Protein AF-A0AAP9J0L2-F1 (afdb_monomer)

Organism: Paenibacillus thiaminolyticus (NCBI:txid49283)

Radius of gyration: 33.75 Å; Cα contacts (8 Å, |Δi|>4): 1187; chains: 1; bounding box: 88×104×121 Å

Mean predicted aligned error: 19.08 Å

Sequence (647 aa):
MQRRRWNLMFIIACCLLVAGLIRPVPAAAADKAVRVALVKEWKGTASVTKSGGGKPLQLFKNMSINQGDRIVTGAKSRVVLQLVGGDEEDELTIGEEADVAFTELDGENGAKTKIGVWAGSVFAKVKSILGADDRFELETPTTVMAVRGTQFAVRVDPGAGWTDLHVTAGVVRTQYSGVDTNSAMRGTPIKPLLERNVYPAQAASFVPSASGGVQALFAYADTESLAAELDPAVLRAMVSGFRDAAGENSRLLRKWQESSCSTGPVTTAGASCPLLDSFLELGTDKSDSGISEEARSKAELRIQRNLAAFHGVIVRAALEAGRLTAAEAAASGMAWRDAALQLTEGERERITQIKEQRSRLEESVSAADLALSKEEEARRQQQAKLDRERQLQLERDYAASLDKEERKRFAEDLKKARLEVCENGEAAAMCAEASKPGSATEGTSGNSSGNGEKPDPNPGPNPKPDPDPDPDPDPDPDPDPDPDPDPELQQDVLELTASATEVQAGAAIEITAVLKRLTQAVDVAGIQFAVHATGGTLDRKKLDQNAGQYRHGGGKFNIALSPDNYNEKNSVDAVSVTGSRVLYRILVTTPEAIRLDSDDMMLTLPYLAGSGGTMTFTISDIQFYDAAGTAHSIAPMEKPLEIKVNP

Nearest PDB structures (foldseek):
  2w1n-assembly1_A  TM=7.146E-01  e=2.477E-06  Clostridium perfringens
  4m0n-assembly1_A  TM=7.902E-01  e=1.111E-05  Parabacteroides distasonis ATCC 8503
  4m0h-assembly2_B  TM=7.806E-01  e=2.048E-05  Parabacteroides distasonis ATCC 8503
  5cl2-assembly1_B  TM=4.588E-01  e=1.579E-01  Bacillus subtilis subsp. subtilis str. 168
  5n40-assembly1_A  TM=5.107E-01  e=3.844E-01  Yersinia pseudotuberculosis IP 31758

Foldseek 3Di:
DVVVVVVVVVVVVVVVVVVVPPDPPPPPPPPFLQKKKFFQDKFAFKWKAAQLHQDTDGDDGRDTDHAFMKMAAAPQIKTWIWTDRAPDIKIKIFFHRWIKHFHDQTDPREGETEMETEAAKMKIQDAPPPDPPYWHWYHFQFKIKTFDRFTKMWGAHNQQRKIKIATAAGKIKIWGFAADPPCPVPPDRRRDTDIDIDHHQKMWIWGADPVGITDIAIAGDPLQCCLQPHGLRSLLVSLLCNVVRLVRLVVVLVVLVVVPQDPDDPDDDRDDRRVLVVHCVQQPVDPPDDDDPVRSVVSSVLVNLCSLLVSLCNLQSNVVSVSDDPVSSVSSVHPNPPRDRPGHPSSVVSVVVVVVVVVVVVVVRVVQCPPPPPVVVVVVVVVVVVVVVVVVVVLVVVLVPDDPVRNVVSVVVVVVRLVSCCVRYPPVVSVPPVDDDDDDDDDDDDDDDYDDDDDDDDDDDDDYDDDDDDDDDDDDDDDDDPDDDDPDPLFWAFAKDKPAQEEAAQDKIKIWTFTASDPDKDWFQKKKKKKFKDQWFFPVVCCLVPVCVFQVQLVQFQEDSRSNCLVVGQKYKDWDDRPRMIMIMMGGPDLGTGIGDGGRTRGMTMITGHNWDKMWMWMGPIFTAHSVRDTDDHHTDPGIRIHGYHD

InterPro domains:
  IPR006860 FecR protein [PF04773] (69-172)

Secondary structure (DSSP, 8-state):
-HHHHHHHHHHHHHHHHHHTT--------------EEEEEEEESSEEEEPTT-SSEEE--TT-EE-TT-EEEE-TT-EEEEEEESSSS-EEEEE-TT-EEEEEE---TTS-EEEEEEEEEEEEEEE----SSS-EEEEE-SS-EEEEEEEEEEEEE-TTT--EEEEEEEEEEEEEEEBPPSSGGGSS-----EEEEEEPTTEEEEEEEPTTSSEEEEEEE--HHHHHHHS-HHHHHHHHHHHHHHHHHHHHHHHHHHHTT------SSS----HHHHHHHTTTT--TTSPPPHHHHHHHHHHHHHHHHHHHHHHHHHHHHTTSS-HHHHHHT----TT------HHHHHHHHHHHHHHHHHHHHHHHHHTTTHHHHHHHHHHHHHHHHHHHHHHHHHHHHHS-TTHHHHHHHHHHHHHHHHHHH-S-GGGTGGGG-------------------------------------------------S-------EEEEEES-SEEETT-EEEEEEEEE--SS-EEESEEEEEEEEESEEE-HHHHHHTHHHHS-GGGTS-B-SSGGGTTS-SEEEEEEEETTEEEEEEEE-SSSPEEE-TT-EEEEEEEEE-SSEEEEEEEEEEEEE-TTSPEE-PEEPSS-EEEEEE-

Structure (mmCIF, N/CA/C/O backbone):
data_AF-A0AAP9J0L2-F1
#
_entry.id   AF-A0AAP9J0L2-F1
#
loop_
_atom_site.group_PDB
_atom_site.id
_atom_site.type_symbol
_atom_site.label_atom_id
_atom_site.label_alt_id
_atom_site.label_comp_id
_atom_site.label_asym_id
_atom_site.label_entity_id
_atom_site.label_seq_id
_atom_site.pdbx_PDB_ins_code
_atom_site.Cartn_x
_atom_site.Cartn_y
_atom_site.Cartn_z
_atom_site.occupancy
_atom_site.B_iso_or_equiv
_atom_site.auth_seq_id
_atom_site.auth_comp_id
_atom_site.auth_asym_id
_atom_site.auth_atom_id
_atom_site.pdbx_PDB_model_num
ATOM 1 N N . MET A 1 1 ? -60.614 -3.409 -60.971 1.00 51.12 1 MET A N 1
ATOM 2 C CA . MET A 1 1 ? -59.933 -3.902 -59.744 1.00 51.12 1 MET A CA 1
ATOM 3 C C . MET A 1 1 ? -58.467 -3.455 -59.604 1.00 51.12 1 MET A C 1
ATOM 5 O O . MET A 1 1 ? -58.069 -3.191 -58.477 1.00 51.12 1 MET A O 1
ATOM 9 N N . GLN A 1 2 ? -57.667 -3.320 -60.679 1.00 50.41 2 GLN A N 1
ATOM 10 C CA . GLN A 1 2 ? -56.214 -3.025 -60.601 1.00 50.41 2 GLN A CA 1
ATOM 11 C C . GLN A 1 2 ? -55.798 -1.874 -59.659 1.00 50.41 2 GLN A C 1
ATOM 13 O O . GLN A 1 2 ? -54.936 -2.102 -58.816 1.00 50.41 2 GLN A O 1
ATOM 18 N N . ARG A 1 3 ? -56.420 -0.681 -59.717 1.00 48.06 3 ARG A N 1
ATOM 19 C CA . ARG A 1 3 ? -56.027 0.457 -58.847 1.00 48.06 3 ARG A CA 1
ATOM 20 C C . ARG A 1 3 ? -56.053 0.135 -57.340 1.00 48.06 3 ARG A C 1
ATOM 22 O O . ARG A 1 3 ? -55.156 0.565 -56.628 1.00 48.06 3 ARG A O 1
ATOM 29 N N . ARG A 1 4 ? -57.001 -0.682 -56.848 1.00 48.09 4 ARG A N 1
ATOM 30 C CA . ARG A 1 4 ? -57.004 -1.116 -55.431 1.00 48.09 4 ARG A CA 1
ATOM 31 C C . ARG A 1 4 ? -55.846 -2.066 -55.096 1.00 48.09 4 ARG A C 1
ATOM 33 O O . ARG A 1 4 ? -55.329 -1.992 -53.990 1.00 48.09 4 ARG A O 1
ATOM 40 N N . ARG A 1 5 ? -55.415 -2.922 -56.033 1.00 52.16 5 ARG A N 1
ATOM 41 C CA . ARG A 1 5 ? -54.237 -3.790 -55.839 1.00 52.16 5 ARG A CA 1
ATOM 42 C C . ARG A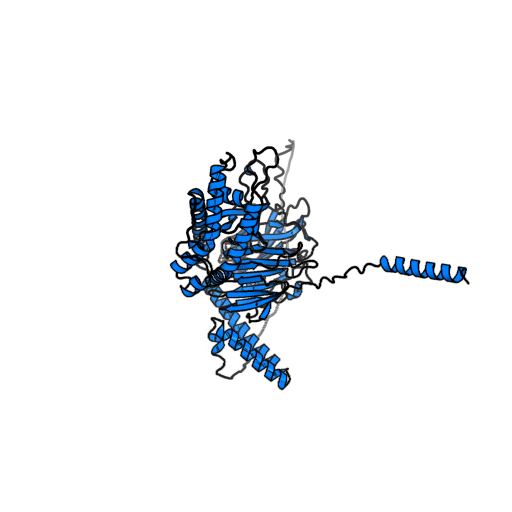 1 5 ? -52.936 -2.987 -55.793 1.00 52.16 5 ARG A C 1
ATOM 44 O O . ARG A 1 5 ? -52.086 -3.293 -54.966 1.00 52.16 5 ARG A O 1
ATOM 51 N N . TRP A 1 6 ? -52.799 -1.955 -56.630 1.00 51.12 6 TRP A N 1
ATOM 52 C CA . TRP A 1 6 ? -51.571 -1.155 -56.673 1.00 51.12 6 TRP A CA 1
ATOM 53 C C . TRP A 1 6 ? -51.380 -0.330 -55.394 1.00 51.12 6 TRP A C 1
ATOM 55 O O . TRP A 1 6 ? -50.320 -0.414 -54.782 1.00 51.12 6 TRP A O 1
ATOM 65 N N . ASN A 1 7 ? -52.428 0.357 -54.917 1.00 49.69 7 ASN A N 1
ATOM 66 C CA . ASN A 1 7 ? -52.373 1.092 -53.647 1.00 49.69 7 ASN A CA 1
ATOM 67 C C . ASN A 1 7 ? -52.094 0.166 -52.448 1.00 49.69 7 ASN A C 1
ATOM 69 O O . ASN A 1 7 ? -51.335 0.544 -51.562 1.00 49.69 7 ASN A O 1
ATOM 73 N N . LEU A 1 8 ? -52.662 -1.048 -52.423 1.00 51.34 8 LEU A N 1
ATOM 74 C CA . LEU A 1 8 ? -52.410 -2.003 -51.338 1.00 51.34 8 LEU A CA 1
ATOM 75 C C . LEU A 1 8 ? -50.950 -2.492 -51.332 1.00 51.34 8 LEU A C 1
ATOM 77 O O . LEU A 1 8 ? -50.340 -2.555 -50.270 1.00 51.34 8 LEU A O 1
ATOM 81 N N . MET A 1 9 ? -50.366 -2.769 -52.504 1.00 52.91 9 MET A N 1
ATOM 82 C CA . MET A 1 9 ? -48.937 -3.094 -52.606 1.00 52.91 9 MET A CA 1
ATOM 83 C C . MET A 1 9 ? -48.034 -1.915 -52.228 1.00 52.91 9 MET A C 1
ATOM 85 O O . MET A 1 9 ? -47.019 -2.139 -51.579 1.00 52.91 9 MET A O 1
ATOM 89 N N . PHE A 1 10 ? -48.405 -0.675 -52.563 1.00 54.91 10 PHE A N 1
ATOM 90 C CA . PHE A 1 10 ? -47.639 0.508 -52.151 1.00 54.91 10 PHE A CA 1
ATOM 91 C C . PHE A 1 10 ? -47.648 0.707 -50.629 1.00 54.91 10 PHE A C 1
ATOM 93 O O . PHE A 1 10 ? -46.605 0.982 -50.046 1.00 54.91 10 PHE A O 1
ATOM 100 N N . ILE A 1 11 ? -48.794 0.497 -49.970 1.00 58.31 11 ILE A N 1
ATOM 101 C CA . ILE A 1 11 ? -48.895 0.564 -48.503 1.00 58.31 11 ILE A CA 1
ATOM 102 C C . ILE A 1 11 ? -48.052 -0.542 -47.852 1.00 58.31 11 ILE A C 1
ATOM 104 O O . ILE A 1 11 ? -47.272 -0.250 -46.952 1.00 58.31 11 ILE A O 1
ATOM 108 N N . ILE A 1 12 ? -48.133 -1.786 -48.339 1.00 57.28 12 ILE A N 1
ATOM 109 C CA . ILE A 1 12 ? -47.317 -2.900 -47.819 1.00 57.28 12 ILE A CA 1
ATOM 110 C C . ILE A 1 12 ? -45.815 -2.632 -48.025 1.00 57.28 12 ILE A C 1
ATOM 112 O O . ILE A 1 12 ? -45.028 -2.857 -47.107 1.00 57.28 12 ILE A O 1
ATOM 116 N N . ALA A 1 13 ? -45.413 -2.092 -49.181 1.00 55.06 13 ALA A N 1
ATOM 117 C CA . ALA A 1 13 ? -44.026 -1.710 -49.446 1.00 55.06 13 ALA A CA 1
ATOM 118 C C . ALA A 1 13 ? -43.538 -0.589 -48.509 1.00 55.06 13 ALA A C 1
ATOM 120 O O . ALA A 1 13 ? -42.442 -0.696 -47.962 1.00 55.06 13 ALA A O 1
ATOM 121 N N . CYS A 1 14 ? -44.352 0.444 -48.258 1.00 51.47 14 CYS A N 1
ATOM 122 C CA . CYS A 1 14 ? -44.030 1.489 -47.283 1.00 51.47 14 CYS A CA 1
ATOM 123 C C . CYS A 1 14 ? -43.932 0.944 -45.850 1.00 51.47 14 CYS A C 1
ATOM 125 O O . CYS A 1 14 ? -42.989 1.289 -45.143 1.00 51.47 14 CYS A O 1
ATOM 127 N N . CYS A 1 15 ? -44.844 0.065 -45.420 1.00 48.50 15 CYS A N 1
ATOM 128 C CA . CYS A 1 15 ? -44.775 -0.550 -44.091 1.00 48.50 15 CYS A CA 1
ATOM 129 C C . CYS A 1 15 ? -43.508 -1.403 -43.910 1.00 48.50 15 CYS A C 1
ATOM 131 O O . CYS A 1 15 ? -42.887 -1.339 -42.852 1.00 48.50 15 CYS A O 1
ATOM 133 N N . LEU A 1 16 ? -43.082 -2.146 -44.939 1.00 47.19 16 LEU A N 1
ATOM 134 C CA . LEU A 1 16 ? -41.831 -2.914 -44.907 1.00 47.19 16 LEU A CA 1
ATOM 135 C C . LEU A 1 16 ? -40.583 -2.012 -44.917 1.00 47.19 16 LEU A C 1
ATOM 137 O O . LEU A 1 16 ? -39.619 -2.306 -44.214 1.00 47.19 16 LEU A O 1
ATOM 141 N N . LEU A 1 17 ? -40.607 -0.888 -45.645 1.00 43.78 17 LEU A N 1
ATOM 142 C CA . LEU A 1 17 ? -39.521 0.104 -45.636 1.00 43.78 17 LEU A CA 1
ATOM 143 C C . LEU A 1 17 ? -39.379 0.830 -44.289 1.00 43.78 17 LEU A C 1
ATOM 145 O O . LEU A 1 17 ? -38.258 1.077 -43.853 1.00 43.78 17 LEU A O 1
ATOM 149 N N . VAL A 1 18 ? -40.487 1.132 -43.605 1.00 47.44 18 VAL A N 1
ATOM 150 C CA . VAL A 1 18 ? -40.459 1.724 -42.255 1.00 47.44 18 VAL A CA 1
ATOM 151 C C . VAL A 1 18 ? -40.010 0.695 -41.211 1.00 47.44 18 VAL A C 1
ATOM 153 O O . VAL A 1 18 ? -39.177 1.013 -40.365 1.00 47.44 18 VAL A O 1
ATOM 156 N N . ALA A 1 19 ? -40.478 -0.556 -41.302 1.00 43.19 19 ALA A N 1
ATOM 157 C CA . ALA A 1 19 ? -40.034 -1.634 -40.416 1.00 43.19 19 ALA A CA 1
ATOM 158 C C . ALA A 1 19 ? -38.525 -1.932 -40.542 1.00 43.19 19 ALA A C 1
ATOM 160 O O . ALA A 1 19 ? -37.886 -2.265 -39.549 1.00 43.19 19 ALA A O 1
ATOM 161 N N . GLY A 1 20 ? -37.938 -1.759 -41.733 1.00 40.97 20 GLY A N 1
ATOM 162 C CA . GLY A 1 20 ? -36.500 -1.943 -41.968 1.00 40.97 20 GLY A CA 1
ATOM 163 C C . GLY A 1 20 ? -35.583 -0.858 -41.383 1.00 40.97 20 GLY A C 1
ATOM 164 O O . GLY A 1 20 ? -34.370 -1.055 -41.354 1.00 40.97 20 GLY A O 1
ATOM 165 N N . LEU A 1 21 ? -36.130 0.275 -40.920 1.00 39.66 21 LEU A N 1
ATOM 166 C CA . LEU A 1 21 ? -35.356 1.377 -40.326 1.00 39.66 21 LEU A CA 1
ATOM 167 C C . LEU A 1 21 ? -35.315 1.345 -38.793 1.00 39.66 21 LEU A C 1
ATOM 169 O O . LEU A 1 21 ? -34.418 1.946 -38.200 1.00 39.66 21 LEU A O 1
ATOM 173 N N . ILE A 1 22 ? -36.212 0.596 -38.145 1.00 42.19 22 ILE A N 1
ATOM 174 C CA . ILE A 1 22 ? -36.114 0.310 -36.710 1.00 42.19 22 ILE A CA 1
ATOM 175 C C . ILE A 1 22 ? -35.112 -0.833 -36.527 1.00 42.19 22 ILE A C 1
ATOM 177 O O . ILE A 1 22 ? -35.477 -1.994 -36.343 1.00 42.19 22 ILE A O 1
ATOM 181 N N . ARG A 1 23 ? -33.815 -0.502 -36.567 1.00 38.38 23 ARG A N 1
ATOM 182 C CA . ARG A 1 23 ? -32.813 -1.377 -35.952 1.00 38.38 23 ARG A CA 1
ATOM 183 C C . ARG A 1 23 ? -33.182 -1.514 -34.472 1.00 38.38 23 ARG A C 1
ATOM 185 O O . ARG A 1 23 ? -33.302 -0.477 -33.816 1.00 38.38 23 ARG A O 1
ATOM 192 N N . PRO A 1 24 ? -33.315 -2.731 -33.917 1.00 36.47 24 PRO A N 1
ATOM 193 C CA . PRO A 1 24 ? -33.218 -2.879 -32.479 1.00 36.47 24 PRO A CA 1
ATOM 194 C C . PRO A 1 24 ? -31.798 -2.451 -32.108 1.00 36.47 24 PRO A C 1
ATOM 196 O O . PRO A 1 24 ? -30.833 -3.168 -32.373 1.00 36.47 24 PRO A O 1
ATOM 199 N N . VAL A 1 25 ? -31.663 -1.252 -31.541 1.00 39.16 25 VAL A N 1
ATOM 200 C CA . VAL A 1 25 ? -30.488 -0.942 -30.732 1.00 39.16 25 VAL A CA 1
ATOM 201 C C . VAL A 1 25 ? -30.486 -2.013 -29.646 1.00 39.16 25 VAL A C 1
ATOM 203 O O . VAL A 1 25 ? -31.499 -2.130 -28.948 1.00 39.16 25 VAL A O 1
ATOM 206 N N . PRO A 1 26 ? -29.429 -2.833 -29.510 1.00 36.62 26 PRO A N 1
ATOM 207 C CA . PRO A 1 26 ? -29.304 -3.646 -28.324 1.00 36.62 26 PRO A CA 1
ATOM 208 C C . PRO A 1 26 ? -29.187 -2.660 -27.169 1.00 36.62 26 PRO A C 1
ATOM 210 O O . PRO A 1 26 ? -28.153 -2.021 -26.986 1.00 36.62 26 PRO A O 1
ATOM 213 N N . ALA A 1 27 ? -30.271 -2.520 -26.407 1.00 38.53 27 ALA A N 1
ATOM 214 C CA . ALA A 1 27 ? -30.195 -2.027 -25.050 1.00 38.53 27 ALA A CA 1
ATOM 215 C C . ALA A 1 27 ? -29.435 -3.093 -24.259 1.00 38.53 27 ALA A C 1
ATOM 217 O O . ALA A 1 27 ? -30.020 -3.911 -23.552 1.00 38.53 27 ALA A O 1
ATOM 218 N N . ALA A 1 28 ? -28.113 -3.093 -24.435 1.00 36.06 28 ALA A N 1
ATOM 219 C CA . ALA A 1 28 ? -27.212 -3.506 -23.392 1.00 36.06 28 ALA A CA 1
ATOM 220 C C . ALA A 1 28 ? -27.519 -2.569 -22.224 1.00 36.06 28 ALA A C 1
ATOM 222 O O . ALA A 1 28 ? -27.010 -1.451 -22.145 1.00 36.06 28 ALA A O 1
ATOM 223 N N . ALA A 1 29 ? -28.417 -3.017 -21.347 1.00 34.44 29 ALA A N 1
ATOM 224 C CA . ALA A 1 29 ? -28.254 -2.695 -19.952 1.00 34.44 29 ALA A CA 1
ATOM 225 C C . ALA A 1 29 ? -26.830 -3.146 -19.625 1.00 34.44 29 ALA A C 1
ATOM 227 O O . ALA A 1 29 ? -26.533 -4.340 -19.634 1.00 34.44 29 ALA A O 1
ATOM 228 N N . ALA A 1 30 ? -25.932 -2.179 -19.455 1.00 38.34 30 ALA A N 1
ATOM 229 C CA . ALA A 1 30 ? -24.735 -2.423 -18.687 1.00 38.34 30 ALA A CA 1
ATOM 230 C C . ALA A 1 30 ? -25.249 -2.712 -17.276 1.00 38.34 30 ALA A C 1
ATOM 232 O O . ALA A 1 30 ? -25.588 -1.786 -16.536 1.00 38.34 30 ALA A O 1
ATOM 233 N N . ASP A 1 31 ? -25.427 -3.997 -16.957 1.00 42.53 31 ASP A N 1
ATOM 234 C CA . ASP A 1 31 ? -25.632 -4.417 -15.579 1.00 42.53 31 ASP A CA 1
ATOM 235 C C . ASP A 1 31 ? -24.483 -3.804 -14.783 1.00 42.53 31 ASP A C 1
ATOM 237 O O . ASP A 1 31 ? -23.315 -4.011 -15.124 1.00 42.53 31 ASP A O 1
ATOM 241 N N . LYS A 1 32 ? -24.812 -2.983 -13.777 1.00 42.88 32 LYS A N 1
ATOM 242 C CA . LYS A 1 32 ? -23.793 -2.351 -12.940 1.00 42.88 32 LYS A CA 1
ATOM 243 C C . LYS A 1 32 ? -22.920 -3.458 -12.363 1.00 42.88 32 LYS A C 1
ATOM 245 O O . LYS A 1 32 ? -23.404 -4.275 -11.579 1.00 42.88 32 LYS A O 1
ATOM 250 N N . ALA A 1 33 ? -21.653 -3.478 -12.764 1.00 52.16 33 ALA A N 1
ATOM 251 C CA . ALA A 1 33 ? -20.674 -4.469 -12.345 1.00 52.16 33 ALA A CA 1
ATOM 252 C C . ALA A 1 33 ? -20.194 -4.156 -10.919 1.00 52.16 33 ALA A C 1
ATOM 254 O O . ALA A 1 33 ? -19.026 -3.841 -10.700 1.00 52.16 33 ALA A O 1
ATOM 255 N N . VAL A 1 34 ? -21.128 -4.217 -9.961 1.00 56.91 34 VAL A N 1
ATOM 256 C CA . VAL A 1 34 ? -20.894 -3.965 -8.536 1.00 56.91 34 VAL A CA 1
ATOM 257 C C . VAL A 1 34 ? -19.840 -4.952 -8.054 1.00 56.91 34 VAL A C 1
ATOM 259 O O . VAL A 1 34 ? -20.128 -6.137 -7.856 1.00 56.91 34 VAL A O 1
ATOM 262 N N . ARG A 1 35 ? -18.605 -4.473 -7.898 1.00 71.62 35 ARG A N 1
ATOM 263 C CA . ARG A 1 35 ? -17.480 -5.323 -7.534 1.00 71.62 35 ARG A CA 1
ATOM 264 C C . ARG A 1 35 ? -17.457 -5.502 -6.025 1.00 71.62 35 ARG A C 1
ATOM 266 O O . ARG A 1 35 ? -17.540 -4.542 -5.263 1.00 71.62 35 ARG A O 1
ATOM 273 N N . VAL A 1 36 ? -17.338 -6.748 -5.581 1.00 74.94 36 VAL A N 1
ATOM 274 C CA . VAL A 1 36 ? -17.297 -7.084 -4.153 1.00 74.94 36 VAL A CA 1
ATOM 275 C C . VAL A 1 36 ? -16.087 -7.963 -3.893 1.00 74.94 36 VAL A C 1
ATOM 277 O O . VAL A 1 36 ? -15.902 -8.997 -4.534 1.00 74.94 36 VAL A O 1
ATOM 280 N N . ALA A 1 37 ? -15.263 -7.563 -2.930 1.00 86.94 37 ALA A N 1
ATOM 281 C CA . ALA A 1 37 ? -14.169 -8.391 -2.453 1.00 86.94 37 ALA A CA 1
ATOM 282 C C . ALA A 1 37 ? -14.706 -9.380 -1.406 1.00 86.94 37 ALA A C 1
ATOM 284 O O . ALA A 1 37 ? -15.276 -8.975 -0.398 1.00 86.94 37 ALA A O 1
ATOM 285 N N . LEU A 1 38 ? -14.547 -10.685 -1.624 1.00 89.06 38 LEU A N 1
ATOM 286 C CA . LEU A 1 38 ? -14.955 -11.727 -0.675 1.00 89.06 38 LEU A CA 1
ATOM 287 C C . LEU A 1 38 ? -13.738 -12.309 0.042 1.00 89.06 38 LEU A C 1
ATOM 289 O O . LEU A 1 38 ? -12.741 -12.633 -0.602 1.00 89.06 38 LEU A O 1
ATOM 293 N N . VAL A 1 39 ? -13.822 -12.504 1.361 1.00 90.31 39 VAL A N 1
ATOM 294 C CA . VAL A 1 39 ? -12.772 -13.194 2.132 1.00 90.31 39 VAL A CA 1
ATOM 295 C C . VAL A 1 39 ? -12.722 -14.672 1.743 1.00 90.31 39 VAL A C 1
ATOM 297 O O . VAL A 1 39 ? -13.549 -15.476 2.171 1.00 90.31 39 VAL A O 1
ATOM 300 N N . LYS A 1 40 ? -11.725 -15.045 0.944 1.00 91.56 40 LYS A N 1
ATOM 301 C CA . LYS A 1 40 ? -11.502 -16.411 0.459 1.00 91.56 40 LYS A CA 1
ATOM 302 C C . LYS A 1 40 ? -10.845 -17.280 1.531 1.00 91.56 40 LYS A C 1
ATOM 304 O O . LYS A 1 40 ? -11.282 -18.407 1.779 1.00 91.56 40 LYS A O 1
ATOM 309 N N . GLU A 1 41 ? -9.816 -16.748 2.184 1.00 90.38 41 GLU A N 1
ATOM 310 C CA . GLU A 1 41 ? -9.064 -17.370 3.280 1.00 90.38 41 GLU A CA 1
ATOM 311 C C . GLU A 1 41 ? -8.529 -16.279 4.213 1.00 90.38 41 GLU A C 1
ATOM 313 O O . GLU A 1 41 ? -8.271 -15.161 3.775 1.00 90.38 41 GLU A O 1
ATOM 318 N N . TRP A 1 42 ? -8.302 -16.594 5.486 1.00 92.56 42 TRP A N 1
ATOM 319 C CA . TRP A 1 42 ? -7.591 -15.709 6.410 1.00 92.56 42 TRP A CA 1
ATOM 320 C C . TRP A 1 42 ? -6.864 -16.531 7.484 1.00 92.56 42 TRP A C 1
ATOM 322 O O . TRP A 1 42 ? -7.131 -17.723 7.637 1.00 92.56 42 TRP A O 1
ATOM 332 N N . LYS A 1 43 ? -5.906 -15.920 8.185 1.00 90.06 43 LYS A N 1
ATOM 333 C CA . LYS A 1 43 ? -5.163 -16.519 9.302 1.00 90.06 43 LYS A CA 1
ATOM 334 C C . LYS A 1 43 ? -4.628 -15.434 10.243 1.00 90.06 43 LYS A C 1
ATOM 336 O O . LYS A 1 43 ? -4.330 -14.332 9.789 1.00 90.06 43 LYS A O 1
ATOM 341 N N . GLY A 1 44 ? -4.443 -15.765 11.518 1.00 87.00 44 GLY A N 1
ATOM 342 C CA . GLY A 1 44 ? -3.783 -14.914 12.509 1.00 87.00 44 GLY A CA 1
ATOM 343 C C . GLY A 1 44 ? -4.745 -13.943 13.187 1.00 87.00 44 GLY A C 1
ATOM 344 O O . GLY A 1 44 ? -5.838 -14.329 13.592 1.00 87.00 44 GLY A O 1
ATOM 345 N N . THR A 1 45 ? -4.337 -12.689 13.336 1.00 83.44 45 THR A N 1
ATOM 346 C CA . THR A 1 45 ? -5.158 -11.614 13.903 1.00 83.44 45 THR A CA 1
ATOM 347 C C . THR A 1 45 ? -5.545 -10.672 12.771 1.00 83.44 45 THR A C 1
ATOM 349 O O . THR A 1 45 ? -4.691 -9.971 12.234 1.00 83.44 45 THR A O 1
ATOM 352 N N . ALA A 1 46 ? -6.814 -10.674 12.366 1.00 88.19 46 ALA A N 1
ATOM 353 C CA . ALA A 1 46 ? -7.272 -9.910 11.209 1.00 88.19 46 ALA A CA 1
ATOM 354 C C . ALA A 1 46 ? -8.696 -9.385 11.429 1.00 88.19 46 ALA A C 1
ATOM 356 O O . ALA A 1 46 ? -9.604 -10.153 11.755 1.00 88.19 46 ALA A O 1
ATOM 357 N N . SER A 1 47 ? -8.898 -8.083 11.231 1.00 83.31 47 SER A N 1
ATOM 358 C CA . SER A 1 47 ? -10.193 -7.422 11.418 1.00 83.31 47 SER A CA 1
ATOM 359 C C . SER A 1 47 ? -10.543 -6.490 10.259 1.00 83.31 47 SER A C 1
ATOM 361 O O . SER A 1 47 ? -9.662 -6.044 9.525 1.00 83.31 47 SER A O 1
ATOM 363 N N . VAL A 1 48 ? -11.835 -6.203 10.093 1.00 86.25 48 VAL A N 1
ATOM 364 C CA . VAL A 1 48 ? -12.357 -5.212 9.148 1.00 86.25 48 VAL A CA 1
ATOM 365 C C . VAL A 1 48 ? -13.256 -4.207 9.858 1.00 86.25 48 VAL A C 1
ATOM 367 O O . VAL A 1 48 ? -14.273 -4.567 10.449 1.00 86.25 48 VAL A O 1
ATOM 370 N N . THR A 1 49 ? -12.902 -2.933 9.768 1.00 81.69 49 THR A N 1
ATOM 371 C CA . THR A 1 49 ? -13.789 -1.815 10.094 1.00 81.69 49 THR A CA 1
ATOM 372 C C . THR A 1 49 ? -14.661 -1.545 8.873 1.00 81.69 49 THR A C 1
ATOM 374 O O . THR A 1 49 ? -14.144 -1.426 7.759 1.00 81.69 49 THR A O 1
ATOM 377 N N . LYS A 1 50 ? -15.983 -1.502 9.057 1.00 77.62 50 LYS A N 1
ATOM 378 C CA . LYS A 1 50 ? -16.929 -1.268 7.958 1.00 77.62 50 LYS A CA 1
ATOM 379 C C . LYS A 1 50 ? -17.081 0.209 7.628 1.00 77.62 50 LYS A C 1
ATOM 381 O O . LYS A 1 50 ? -16.999 1.048 8.521 1.00 77.62 50 LYS A O 1
ATOM 386 N N . SER A 1 51 ? -17.375 0.503 6.365 1.00 68.00 51 SER A N 1
ATOM 387 C CA . SER A 1 51 ? -17.810 1.830 5.922 1.00 68.00 51 SER A CA 1
ATOM 388 C C . SER A 1 51 ? -18.955 2.348 6.807 1.00 68.00 51 SER A C 1
ATOM 390 O O . SER A 1 51 ? -19.930 1.634 7.048 1.00 68.00 51 SER A O 1
ATOM 392 N N . GLY A 1 52 ? -18.800 3.554 7.364 1.00 51.62 52 GLY A N 1
ATOM 393 C CA . GLY A 1 52 ? -19.728 4.151 8.338 1.00 51.62 52 GLY A CA 1
ATOM 394 C C . GLY A 1 52 ? -19.742 3.519 9.743 1.00 51.62 52 GLY A C 1
ATOM 395 O O . GLY A 1 52 ? -20.456 4.003 10.613 1.00 51.62 52 GLY A O 1
ATOM 396 N N . GLY A 1 53 ? -18.964 2.463 10.007 1.00 48.56 53 GLY A N 1
ATOM 397 C CA . GLY A 1 53 ? -18.939 1.755 11.290 1.00 48.56 53 GLY A CA 1
ATOM 398 C C . GLY A 1 53 ? -17.690 2.052 12.121 1.00 48.56 53 GLY A C 1
ATOM 399 O O . GLY A 1 53 ? -16.578 1.743 11.713 1.00 48.56 53 GLY A O 1
ATOM 400 N N . GLY A 1 54 ? -17.854 2.562 13.344 1.00 53.66 54 GLY A N 1
ATOM 401 C CA . GLY A 1 54 ? -16.736 2.902 14.242 1.00 53.66 54 GLY A CA 1
ATOM 402 C C . GLY A 1 54 ? -16.015 1.738 14.940 1.00 53.66 54 GLY A C 1
ATOM 403 O O . GLY A 1 54 ? -15.265 1.987 15.883 1.00 53.66 54 GLY A O 1
ATOM 404 N N . LYS A 1 55 ? -16.247 0.474 14.552 1.00 65.06 55 LYS A N 1
ATOM 405 C CA . LYS A 1 55 ? -15.667 -0.705 15.223 1.00 65.06 55 LYS A CA 1
ATOM 406 C C . LYS A 1 55 ? -15.066 -1.727 14.251 1.00 65.06 55 LYS A C 1
ATOM 408 O O . LYS A 1 55 ? -15.756 -2.112 13.305 1.00 65.06 55 LYS A O 1
ATOM 413 N N . PRO A 1 56 ? -13.853 -2.245 14.525 1.00 71.19 56 PRO A N 1
ATOM 414 C CA . PRO A 1 56 ? -13.331 -3.420 13.841 1.00 71.19 56 PRO A CA 1
ATOM 415 C C . PRO A 1 56 ? -14.169 -4.664 14.160 1.00 71.19 56 PRO A C 1
ATOM 417 O O . PRO A 1 56 ? -14.491 -4.935 15.318 1.00 71.19 56 PRO A O 1
ATOM 420 N N . LEU A 1 57 ? -14.489 -5.441 13.130 1.00 73.25 57 LEU A N 1
ATOM 421 C CA . LEU A 1 57 ? -15.132 -6.750 13.217 1.00 73.25 57 LEU A CA 1
ATOM 422 C C . LEU A 1 57 ? -14.100 -7.841 12.917 1.00 73.25 57 LEU A C 1
ATOM 424 O O . LEU A 1 57 ? -13.282 -7.677 12.013 1.00 73.25 57 LEU A O 1
ATOM 428 N N . GLN A 1 58 ? -14.147 -8.969 13.626 1.00 79.94 58 GLN A N 1
ATOM 429 C CA . GLN A 1 58 ? -13.316 -10.132 13.296 1.00 79.94 58 GLN A CA 1
ATOM 430 C C . GLN A 1 58 ? -13.652 -10.635 11.882 1.00 79.94 58 GLN A C 1
ATOM 432 O O . GLN A 1 58 ? -14.822 -10.847 11.560 1.00 79.94 58 GLN A O 1
ATOM 437 N N . LEU A 1 59 ? -12.629 -10.834 11.045 1.00 82.94 59 LEU A N 1
ATOM 438 C CA . LEU A 1 59 ? -12.797 -11.394 9.703 1.00 82.94 59 LEU A CA 1
ATOM 439 C C . LEU A 1 59 ? -13.205 -12.875 9.759 1.00 82.94 59 LEU A C 1
ATOM 441 O O . LEU A 1 59 ? -12.757 -13.619 10.633 1.00 82.94 59 LEU A O 1
ATOM 445 N N . PHE A 1 60 ? -14.042 -13.283 8.802 1.00 80.56 60 PHE A N 1
ATOM 446 C CA . PHE A 1 60 ? -14.502 -14.659 8.588 1.00 80.56 60 PHE A CA 1
ATOM 447 C C . PHE A 1 60 ? -14.682 -14.947 7.086 1.00 80.56 60 PHE A C 1
ATOM 449 O O . PHE A 1 60 ? -14.740 -14.026 6.267 1.00 80.56 60 PHE A O 1
ATOM 456 N N . LYS A 1 61 ? -14.758 -16.220 6.694 1.00 82.56 61 LYS A N 1
ATOM 457 C CA . LYS A 1 61 ? -14.811 -16.649 5.291 1.00 82.56 61 LYS A CA 1
ATOM 458 C C . LYS A 1 61 ? -16.137 -16.292 4.610 1.00 82.56 61 LYS A C 1
ATOM 460 O O . LYS A 1 61 ? -17.218 -16.430 5.175 1.00 82.56 61 LYS A O 1
ATOM 465 N N . ASN A 1 62 ? -16.042 -15.875 3.350 1.00 81.19 62 ASN A N 1
ATOM 466 C CA . ASN A 1 62 ? -17.109 -15.295 2.530 1.00 81.19 62 ASN A CA 1
ATOM 467 C C . ASN A 1 62 ? -17.684 -13.971 3.072 1.00 81.19 62 ASN A C 1
ATOM 469 O O . ASN A 1 62 ? -18.707 -13.509 2.569 1.00 81.19 62 ASN A O 1
ATOM 473 N N . MET A 1 63 ? -17.048 -13.335 4.065 1.00 82.06 63 MET A N 1
ATOM 474 C CA . MET A 1 63 ? -17.400 -11.973 4.463 1.00 82.06 63 MET A CA 1
ATOM 475 C C . MET A 1 63 ? -17.158 -11.025 3.281 1.00 82.06 63 MET A C 1
ATOM 477 O O . MET A 1 63 ? -16.071 -11.021 2.700 1.00 82.06 63 MET A O 1
ATOM 481 N N . SER A 1 64 ? -18.167 -10.231 2.922 1.00 84.31 64 SER A N 1
ATOM 482 C CA . SER A 1 64 ? -18.050 -9.196 1.894 1.00 84.31 64 SER A CA 1
ATOM 483 C C . SER A 1 64 ? -17.277 -7.994 2.425 1.00 84.31 64 SER A C 1
ATOM 485 O O . SER A 1 64 ? -17.545 -7.525 3.535 1.00 84.31 64 SER A O 1
ATOM 487 N N . ILE A 1 65 ? -16.351 -7.487 1.624 1.00 87.75 65 ILE A N 1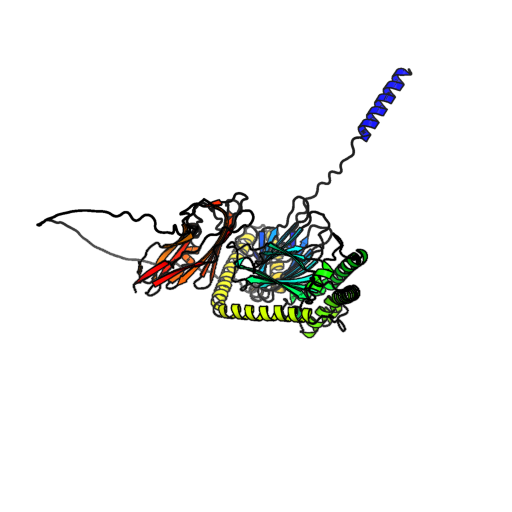
ATOM 488 C CA . ILE A 1 65 ? -15.564 -6.276 1.827 1.00 87.75 65 ILE A CA 1
ATOM 489 C C . ILE A 1 65 ? -15.991 -5.288 0.736 1.00 87.75 65 ILE A C 1
ATOM 491 O O . ILE A 1 65 ? -15.935 -5.598 -0.457 1.00 87.75 65 ILE A O 1
ATOM 495 N N . ASN A 1 66 ? -16.478 -4.132 1.174 1.00 83.19 66 ASN A N 1
ATOM 496 C CA . ASN A 1 66 ? -17.191 -3.145 0.371 1.00 83.19 66 ASN A CA 1
ATOM 497 C C . ASN A 1 66 ? -16.402 -1.827 0.289 1.00 83.19 66 ASN A C 1
ATOM 499 O O . ASN A 1 66 ? -15.420 -1.623 1.001 1.00 83.19 66 ASN A O 1
ATOM 503 N N . GLN A 1 67 ? -16.859 -0.900 -0.553 1.00 82.88 67 GLN A N 1
ATOM 504 C CA . GLN A 1 67 ? -16.285 0.442 -0.624 1.00 82.88 67 GLN A CA 1
ATOM 505 C C . GLN A 1 67 ? -16.420 1.190 0.718 1.00 82.88 67 GLN A C 1
ATOM 507 O O . GLN A 1 67 ? -17.494 1.237 1.320 1.00 82.88 67 GLN A O 1
ATOM 512 N N . GLY A 1 68 ? -15.313 1.780 1.171 1.00 78.69 68 GLY A N 1
ATOM 513 C CA . GLY A 1 68 ? -15.151 2.428 2.473 1.00 78.69 68 GLY A CA 1
ATOM 514 C C . GLY A 1 68 ? -14.757 1.484 3.617 1.00 78.69 68 GLY A C 1
ATOM 515 O O . GLY A 1 68 ? -14.518 1.959 4.726 1.00 78.69 68 GLY A O 1
ATOM 516 N N . ASP A 1 69 ? -14.654 0.171 3.382 1.00 84.19 69 ASP A N 1
ATOM 517 C CA . ASP A 1 69 ? -14.133 -0.762 4.385 1.00 84.19 69 ASP A CA 1
ATOM 518 C C . ASP A 1 69 ? -12.606 -0.644 4.533 1.00 84.19 69 ASP A C 1
ATOM 520 O O . ASP A 1 69 ? -11.881 -0.330 3.584 1.00 84.19 69 ASP A O 1
ATOM 524 N N . ARG A 1 70 ? -12.103 -0.967 5.730 1.00 89.38 70 ARG A N 1
ATOM 525 C CA . ARG A 1 70 ? -10.672 -0.984 6.060 1.00 89.38 70 ARG A CA 1
ATOM 526 C C . ARG A 1 70 ? -10.297 -2.269 6.789 1.00 89.38 70 ARG A C 1
ATOM 528 O O . ARG A 1 70 ? -10.870 -2.566 7.834 1.00 89.38 70 ARG A O 1
ATOM 535 N N . ILE A 1 71 ? -9.336 -3.016 6.257 1.00 93.38 71 ILE A N 1
ATOM 536 C CA . ILE A 1 71 ? -8.770 -4.226 6.862 1.00 93.38 71 ILE A CA 1
ATOM 537 C C . ILE A 1 71 ? -7.484 -3.875 7.608 1.00 93.38 71 ILE A C 1
ATOM 539 O O . ILE A 1 71 ? -6.641 -3.150 7.086 1.00 93.38 71 ILE A O 1
ATOM 543 N N . VAL A 1 72 ? -7.327 -4.436 8.808 1.00 86.81 72 VAL A N 1
ATOM 544 C CA . VAL A 1 72 ? -6.092 -4.371 9.599 1.00 86.81 72 VAL A CA 1
ATOM 545 C C . VAL A 1 72 ? -5.695 -5.779 10.034 1.00 86.81 72 VAL A C 1
ATOM 547 O O . VAL A 1 72 ? -6.530 -6.554 10.515 1.00 86.81 72 VAL A O 1
ATOM 550 N N . THR A 1 73 ? -4.414 -6.102 9.881 1.00 86.44 73 THR A N 1
ATOM 551 C CA . THR A 1 73 ? -3.808 -7.388 10.255 1.00 86.44 73 THR A CA 1
ATOM 552 C C . THR A 1 73 ? -2.694 -7.187 11.287 1.00 86.44 73 THR A C 1
ATOM 554 O O . THR A 1 73 ? -2.079 -6.127 11.347 1.00 86.44 73 THR A O 1
ATOM 557 N N . GLY A 1 74 ? -2.452 -8.188 12.135 1.00 78.50 74 GLY A N 1
ATOM 558 C CA . GLY A 1 74 ? -1.313 -8.210 13.061 1.00 78.50 74 GLY A CA 1
ATOM 559 C C . GLY A 1 74 ? -0.123 -9.001 12.512 1.00 78.50 74 GLY A C 1
ATOM 560 O O . GLY A 1 74 ? -0.143 -9.462 11.370 1.00 78.50 74 GLY A O 1
ATOM 561 N N . ALA A 1 75 ? 0.886 -9.233 13.353 1.00 79.31 75 ALA A N 1
ATOM 562 C CA . ALA A 1 75 ? 1.975 -10.167 13.063 1.00 79.31 75 ALA A CA 1
ATOM 563 C C . ALA A 1 75 ? 1.449 -11.565 12.665 1.00 79.31 75 ALA A C 1
ATOM 565 O O . ALA A 1 75 ? 0.377 -11.990 13.114 1.00 79.31 75 ALA A O 1
ATOM 566 N N . LYS A 1 76 ? 2.201 -12.287 11.823 1.00 82.12 76 LYS A N 1
ATOM 567 C CA . LYS A 1 76 ? 1.953 -13.661 11.325 1.00 82.12 76 LYS A CA 1
ATOM 568 C C . LYS A 1 76 ? 0.581 -13.891 10.685 1.00 82.12 76 LYS A C 1
ATOM 570 O O . LYS A 1 76 ? 0.100 -15.027 10.599 1.00 82.12 76 LYS A O 1
ATOM 575 N N . SER A 1 77 ? -0.072 -12.814 10.271 1.00 87.75 77 SER A N 1
ATOM 576 C CA . SER A 1 77 ? -1.452 -12.823 9.802 1.00 87.75 77 SER A CA 1
ATOM 577 C C . SER A 1 77 ? -1.510 -12.772 8.278 1.00 87.75 77 SER A C 1
ATOM 579 O O . SER A 1 77 ? -0.592 -12.291 7.629 1.00 87.75 77 SER A O 1
ATOM 581 N N . ARG A 1 78 ? -2.589 -13.291 7.689 1.00 93.69 78 ARG A N 1
ATOM 582 C CA . ARG A 1 78 ? -2.861 -13.172 6.248 1.00 93.69 78 ARG A CA 1
ATOM 583 C C . ARG A 1 78 ? -4.355 -13.007 6.029 1.00 93.69 78 ARG A C 1
ATOM 585 O O . ARG A 1 78 ? -5.141 -13.704 6.668 1.00 93.69 78 ARG A O 1
ATOM 592 N N . VAL A 1 79 ? -4.748 -12.202 5.051 1.00 95.88 79 VAL A N 1
ATOM 593 C CA . VAL A 1 79 ? -6.089 -12.236 4.452 1.00 95.88 79 VAL A CA 1
ATOM 594 C C . VAL A 1 79 ? -5.944 -12.437 2.945 1.00 95.88 79 VAL A C 1
ATOM 596 O O . VAL A 1 79 ? -5.110 -11.797 2.317 1.00 95.88 79 VAL A O 1
ATOM 599 N N . VAL A 1 80 ? -6.740 -13.323 2.353 1.00 96.00 80 VAL A N 1
ATOM 600 C CA . VAL A 1 80 ? -6.862 -13.477 0.898 1.00 96.00 80 VAL A CA 1
ATOM 601 C C . VAL A 1 80 ? -8.275 -13.090 0.499 1.00 96.00 80 VAL A C 1
ATOM 603 O O . VAL A 1 80 ? -9.242 -13.699 0.964 1.00 96.00 80 VAL A O 1
ATOM 606 N N . LEU A 1 81 ? -8.389 -12.091 -0.369 1.00 94.88 81 LEU A N 1
ATOM 607 C CA . LEU A 1 81 ? -9.643 -11.628 -0.946 1.00 94.88 81 LEU A CA 1
ATOM 608 C C . LEU A 1 81 ? -9.748 -12.022 -2.420 1.00 94.88 81 LEU A C 1
ATOM 610 O O . LEU A 1 81 ? -8.751 -12.060 -3.139 1.00 94.88 81 LEU A O 1
ATOM 614 N N . GLN A 1 82 ? -10.976 -12.256 -2.862 1.00 90.88 82 GLN A N 1
ATOM 615 C CA . GLN A 1 82 ? -11.366 -12.580 -4.232 1.00 90.88 82 GLN A CA 1
ATOM 616 C C . GLN A 1 82 ? -12.302 -11.467 -4.718 1.00 90.88 82 GLN A C 1
ATOM 618 O O . GLN A 1 82 ? -13.380 -11.296 -4.151 1.00 90.88 82 GLN A O 1
ATOM 623 N N . LEU A 1 83 ? -11.886 -10.664 -5.701 1.00 85.88 83 LEU A N 1
ATOM 624 C CA . LEU A 1 83 ? -12.663 -9.520 -6.195 1.00 85.88 83 LEU A CA 1
ATOM 625 C C . LEU A 1 83 ? -13.602 -9.978 -7.315 1.00 85.88 83 LEU A C 1
ATOM 627 O O . LEU A 1 83 ? -13.228 -10.025 -8.492 1.00 85.88 83 LEU A O 1
ATOM 631 N N . VAL A 1 84 ? -14.831 -10.309 -6.925 1.00 72.69 84 VAL A N 1
ATOM 632 C CA . VAL A 1 84 ? -15.892 -10.813 -7.802 1.00 72.69 84 VAL A CA 1
ATOM 633 C C . VAL A 1 84 ? -16.542 -9.650 -8.558 1.00 72.69 84 VAL A C 1
ATOM 635 O O . VAL A 1 84 ? -16.836 -8.619 -7.956 1.00 72.69 84 VAL A O 1
ATOM 638 N N . GLY A 1 85 ? -16.770 -9.819 -9.867 1.00 58.72 85 GLY A N 1
ATOM 639 C CA . GLY A 1 85 ? -17.458 -8.830 -10.717 1.00 58.72 85 GLY A CA 1
ATOM 640 C C . GLY A 1 85 ? -17.001 -8.743 -12.184 1.00 58.72 85 GLY A C 1
ATOM 641 O O . GLY A 1 85 ? -17.346 -7.776 -12.851 1.00 58.72 85 GLY A O 1
ATOM 642 N N . GLY A 1 86 ? -16.228 -9.710 -12.693 1.00 54.19 86 GLY A N 1
ATOM 643 C CA . GLY A 1 86 ? -15.786 -9.775 -14.096 1.00 54.19 86 GLY A CA 1
ATOM 644 C C . GLY A 1 86 ? -15.552 -11.218 -14.562 1.00 54.19 86 GLY A C 1
ATOM 645 O O . GLY A 1 86 ? -15.681 -12.143 -13.760 1.00 54.19 86 GLY A O 1
ATOM 646 N N . ASP A 1 87 ? -15.211 -11.407 -15.844 1.00 51.66 87 ASP A N 1
ATOM 647 C CA . ASP A 1 87 ? -15.054 -12.735 -16.475 1.00 51.66 87 ASP A CA 1
ATOM 648 C C . ASP A 1 87 ? -13.938 -13.592 -15.847 1.00 51.66 87 ASP A C 1
ATOM 650 O O . ASP A 1 87 ? -14.023 -14.821 -15.833 1.00 51.66 87 ASP A O 1
ATOM 654 N N . GLU A 1 88 ? -12.896 -12.954 -15.305 1.00 64.31 88 GLU A N 1
ATOM 655 C CA . GLU A 1 88 ? -11.917 -13.593 -14.422 1.00 64.31 88 GLU A CA 1
ATOM 656 C C . GLU A 1 88 ? -11.859 -12.902 -13.051 1.00 64.31 88 GLU A C 1
ATOM 658 O O . GLU A 1 88 ? -12.144 -11.714 -12.902 1.00 64.31 88 GLU A O 1
ATOM 663 N N . GLU A 1 89 ? -11.467 -13.644 -12.021 1.00 74.31 89 GLU A N 1
ATOM 664 C CA . GLU A 1 89 ? -11.400 -13.139 -10.649 1.00 74.31 89 GLU A CA 1
ATOM 665 C C . GLU A 1 89 ? -10.001 -12.591 -10.335 1.00 74.31 89 GLU A C 1
ATOM 667 O O . GLU A 1 89 ? -8.995 -13.275 -10.563 1.00 74.31 89 GLU A O 1
ATOM 672 N N . ASP A 1 90 ? -9.940 -11.385 -9.763 1.00 87.44 90 ASP A N 1
ATOM 673 C CA . ASP A 1 90 ? -8.694 -10.842 -9.213 1.00 87.44 90 ASP A CA 1
ATOM 674 C C . ASP A 1 90 ? -8.518 -11.336 -7.772 1.00 87.44 90 ASP A C 1
ATOM 676 O O . ASP A 1 90 ? -9.491 -11.482 -7.027 1.00 87.44 90 ASP A O 1
ATOM 680 N N . GLU A 1 91 ? -7.274 -11.572 -7.361 1.00 92.25 91 GLU A N 1
ATOM 681 C CA . GLU A 1 91 ? -6.948 -12.046 -6.013 1.00 92.25 91 GLU A CA 1
ATOM 682 C C . GLU A 1 91 ? -5.997 -11.073 -5.312 1.00 92.25 91 GLU A C 1
ATOM 684 O O . GLU A 1 91 ? -4.978 -10.667 -5.876 1.00 92.25 91 GLU A O 1
ATOM 689 N N . LEU A 1 92 ? -6.328 -10.711 -4.072 1.00 94.88 92 LEU A N 1
ATOM 690 C CA . LEU A 1 92 ? -5.547 -9.806 -3.232 1.00 94.88 92 LEU A CA 1
ATOM 691 C C . LEU A 1 92 ? -5.119 -10.542 -1.961 1.00 94.88 92 LEU A C 1
ATOM 693 O O . LEU A 1 92 ? -5.960 -10.906 -1.142 1.00 94.88 92 LEU A O 1
ATOM 697 N N . THR A 1 93 ? -3.819 -10.749 -1.780 1.00 96.94 93 THR A N 1
ATOM 698 C CA . THR A 1 93 ? -3.250 -11.259 -0.528 1.00 96.94 93 THR A CA 1
ATOM 699 C C . THR A 1 93 ? -2.691 -10.102 0.284 1.00 96.94 93 THR A C 1
ATOM 701 O O . THR A 1 93 ? -1.757 -9.439 -0.150 1.00 96.94 93 THR A O 1
ATOM 704 N N . ILE A 1 94 ? -3.248 -9.889 1.469 1.00 97.06 94 ILE A N 1
ATOM 705 C CA . ILE A 1 94 ? -2.758 -8.977 2.502 1.00 97.06 94 ILE A CA 1
ATOM 706 C C . ILE A 1 94 ? -1.941 -9.828 3.486 1.00 97.06 94 ILE A C 1
ATOM 708 O O . ILE A 1 94 ? -2.451 -10.842 3.971 1.00 97.06 94 ILE A O 1
ATOM 712 N N . GLY A 1 95 ? -0.679 -9.464 3.716 1.00 93.50 95 GLY A N 1
ATOM 713 C CA . GLY A 1 95 ? 0.240 -10.140 4.640 1.00 93.50 95 GLY A CA 1
ATOM 714 C C . GLY A 1 95 ? 0.119 -9.639 6.079 1.00 93.50 95 GLY A C 1
ATOM 715 O O . GLY A 1 95 ? -0.920 -9.106 6.466 1.00 93.50 95 GLY A O 1
ATOM 716 N N . GLU A 1 96 ? 1.183 -9.814 6.860 1.00 87.25 96 GLU A N 1
ATOM 717 C CA . GLU A 1 96 ? 1.257 -9.367 8.249 1.00 87.25 96 GLU A CA 1
ATOM 718 C C . GLU A 1 96 ? 1.433 -7.844 8.407 1.00 87.25 96 GLU A C 1
ATOM 720 O O . GLU A 1 96 ? 1.931 -7.153 7.513 1.00 87.25 96 GLU A O 1
ATOM 725 N N . GLU A 1 97 ? 0.982 -7.339 9.562 1.00 82.06 97 GLU A N 1
ATOM 726 C CA . GLU A 1 97 ? 1.094 -5.940 10.031 1.00 82.06 97 GLU A CA 1
ATOM 727 C C . GLU A 1 97 ? 0.589 -4.875 9.037 1.00 82.06 97 GLU A C 1
ATOM 729 O O . GLU A 1 97 ? 1.004 -3.716 9.049 1.00 82.06 97 GLU A O 1
ATOM 734 N N . ALA A 1 98 ? -0.343 -5.275 8.172 1.00 87.56 98 ALA A N 1
ATOM 735 C CA . ALA A 1 98 ? -0.868 -4.466 7.088 1.00 87.56 98 ALA A CA 1
ATOM 736 C C . ALA A 1 98 ? -2.157 -3.717 7.437 1.00 87.56 98 ALA A C 1
ATOM 738 O O . ALA A 1 98 ? -3.034 -4.237 8.136 1.00 87.56 98 ALA A O 1
ATOM 739 N N . ASP A 1 99 ? -2.287 -2.521 6.861 1.00 87.75 99 ASP A N 1
ATOM 740 C CA . ASP A 1 99 ? -3.436 -1.620 6.976 1.00 87.75 99 ASP A CA 1
ATOM 741 C C . ASP A 1 99 ? -3.876 -1.197 5.564 1.00 87.75 99 ASP A C 1
ATOM 743 O O . ASP A 1 99 ? -3.113 -0.568 4.824 1.00 87.75 99 ASP A O 1
ATOM 747 N N . VAL A 1 100 ? -5.083 -1.616 5.164 1.00 94.94 100 VAL A N 1
ATOM 748 C CA . VAL A 1 100 ? -5.561 -1.568 3.773 1.00 94.94 100 VAL A CA 1
ATOM 749 C C . VAL A 1 100 ? -6.997 -1.047 3.710 1.00 94.94 100 VAL A C 1
ATOM 751 O O . VAL A 1 100 ? -7.896 -1.624 4.319 1.00 94.94 100 VAL A O 1
ATOM 754 N N . ALA A 1 101 ? -7.236 0.017 2.946 1.00 88.00 101 ALA A N 1
ATOM 755 C CA . ALA A 1 101 ? -8.544 0.645 2.751 1.00 88.00 101 ALA A CA 1
ATOM 756 C C . ALA A 1 101 ? -9.059 0.460 1.313 1.00 88.00 101 ALA A C 1
ATOM 758 O O . ALA A 1 101 ? -8.313 0.629 0.352 1.00 88.00 101 ALA A O 1
ATOM 759 N N . PHE A 1 102 ? -10.348 0.160 1.156 1.00 87.69 102 PHE A N 1
ATOM 760 C CA . PHE A 1 102 ? -10.990 -0.098 -0.137 1.00 87.69 102 PHE A CA 1
ATOM 761 C C . PHE A 1 102 ? -11.784 1.140 -0.568 1.00 87.69 102 PHE A C 1
ATOM 763 O O . PHE A 1 102 ? -12.954 1.286 -0.225 1.00 87.69 102 PHE A O 1
ATOM 770 N N . THR A 1 103 ? -11.136 2.085 -1.251 1.00 80.81 103 THR A N 1
ATOM 771 C CA . THR A 1 103 ? -11.670 3.444 -1.460 1.00 80.81 103 THR A CA 1
ATOM 772 C C . THR A 1 103 ? -12.631 3.564 -2.645 1.00 80.81 103 THR A C 1
ATOM 774 O O . THR A 1 103 ? -13.547 4.383 -2.588 1.00 80.81 103 THR A O 1
ATOM 777 N N . GLU A 1 104 ? -12.500 2.713 -3.667 1.00 81.94 104 GLU A N 1
ATOM 778 C CA . GLU A 1 104 ? -13.455 2.588 -4.780 1.00 81.94 104 GLU A CA 1
ATOM 779 C C . GLU A 1 104 ? -13.592 1.112 -5.192 1.00 81.94 104 GLU A C 1
ATOM 781 O O . GLU A 1 104 ? -12.581 0.445 -5.406 1.00 81.94 104 GLU A O 1
ATOM 786 N N . LEU A 1 105 ? -14.821 0.584 -5.285 1.00 77.94 105 LEU A N 1
ATOM 787 C CA . LEU A 1 105 ? -15.106 -0.790 -5.752 1.00 77.94 105 LEU A CA 1
ATOM 788 C C . LEU A 1 105 ? -16.327 -0.876 -6.700 1.00 77.94 105 LEU A C 1
ATOM 790 O O . LEU A 1 105 ? -16.724 -1.967 -7.095 1.00 77.94 105 LEU A O 1
ATOM 794 N N . ASP A 1 106 ? -16.920 0.251 -7.094 1.00 71.81 106 ASP A N 1
ATOM 795 C CA . ASP A 1 106 ? -17.983 0.321 -8.108 1.00 71.81 106 ASP A CA 1
ATOM 796 C C . ASP A 1 106 ? -17.623 1.387 -9.156 1.00 71.81 106 ASP A C 1
ATOM 798 O O . ASP A 1 106 ? -16.809 2.279 -8.906 1.00 71.81 106 ASP A O 1
ATOM 802 N N . GLY A 1 107 ? -18.205 1.294 -10.349 1.00 58.47 107 GLY A N 1
ATOM 803 C CA . GLY A 1 107 ? -17.930 2.204 -11.456 1.00 58.47 107 GLY A CA 1
ATOM 804 C C . GLY A 1 107 ? -19.059 2.211 -12.478 1.00 58.47 107 GLY A C 1
ATOM 805 O O . GLY A 1 107 ? -19.474 1.168 -12.971 1.00 58.47 107 GLY A O 1
ATOM 806 N N . GLU A 1 108 ? -19.555 3.399 -12.836 1.00 55.41 108 GLU A N 1
ATOM 807 C CA . GLU A 1 108 ? -20.784 3.529 -13.637 1.00 55.41 108 GLU A CA 1
ATOM 808 C C . GLU A 1 108 ? -20.717 2.903 -15.039 1.00 55.41 108 GLU A C 1
ATOM 810 O O . GLU A 1 108 ? -21.757 2.534 -15.577 1.00 55.41 108 GLU A O 1
ATOM 815 N N . ASN A 1 109 ? -19.517 2.788 -15.621 1.00 60.03 109 ASN A N 1
ATOM 816 C CA . ASN A 1 109 ? -19.298 2.340 -17.004 1.00 60.03 109 ASN A CA 1
ATOM 817 C C . ASN A 1 109 ? -18.232 1.228 -17.148 1.00 60.03 109 ASN A C 1
ATOM 819 O O . ASN A 1 109 ? -17.866 0.885 -18.269 1.00 60.03 109 ASN A O 1
ATOM 823 N N . GLY A 1 110 ? -17.696 0.684 -16.050 1.00 63.47 110 GLY A N 1
ATOM 824 C CA . GLY A 1 110 ? -16.593 -0.288 -16.091 1.00 63.47 110 GLY A CA 1
ATOM 825 C C . GLY A 1 110 ? -16.078 -0.664 -14.703 1.00 63.47 110 GLY A C 1
ATOM 826 O O . GLY A 1 110 ? -16.345 0.041 -13.727 1.00 63.47 110 GLY A O 1
ATOM 827 N N . ALA A 1 111 ? -15.342 -1.774 -14.605 1.00 71.50 111 ALA A N 1
ATOM 828 C CA . ALA A 1 111 ? -14.900 -2.316 -13.324 1.00 71.50 111 ALA A CA 1
ATOM 829 C C . ALA A 1 111 ? -13.766 -1.467 -12.730 1.00 71.50 111 ALA A C 1
ATOM 831 O O . ALA A 1 111 ? -12.610 -1.546 -13.158 1.00 71.50 111 ALA A O 1
ATOM 832 N N . LYS A 1 112 ? -14.093 -0.654 -11.723 1.00 78.25 112 LYS A N 1
ATOM 833 C CA . LYS A 1 112 ? -13.119 0.128 -10.960 1.00 78.25 112 LYS A CA 1
ATOM 834 C C . LYS A 1 112 ? -12.697 -0.576 -9.675 1.00 78.25 112 LYS A C 1
ATOM 836 O O . LYS A 1 112 ? -13.463 -1.309 -9.050 1.00 78.25 112 LYS A O 1
ATOM 841 N N . THR A 1 113 ? -11.461 -0.345 -9.259 1.00 85.25 113 THR A N 1
ATOM 842 C CA . THR A 1 113 ? -10.908 -0.814 -7.989 1.00 85.25 113 THR A CA 1
ATOM 843 C C . THR A 1 113 ? -9.799 0.139 -7.561 1.00 85.25 113 THR A C 1
ATOM 845 O O . THR A 1 113 ? -8.767 0.199 -8.227 1.00 85.25 113 THR A O 1
ATOM 848 N N . LYS A 1 114 ? -9.995 0.863 -6.456 1.00 86.19 114 LYS A N 1
ATOM 849 C CA . LYS A 1 114 ? -8.966 1.689 -5.816 1.00 86.19 114 LYS A CA 1
ATOM 850 C C . LYS A 1 114 ? -8.729 1.212 -4.384 1.00 86.19 114 LYS A C 1
ATOM 852 O O . LYS A 1 114 ? -9.672 1.078 -3.601 1.00 86.19 114 LYS A O 1
ATOM 857 N N . ILE A 1 115 ? -7.470 0.915 -4.064 1.00 91.12 115 ILE A N 1
ATOM 858 C CA . ILE A 1 115 ? -7.047 0.332 -2.784 1.00 91.12 115 ILE A CA 1
ATOM 859 C C . ILE A 1 115 ? -5.911 1.178 -2.204 1.00 91.12 115 ILE A C 1
ATOM 861 O O . ILE A 1 115 ? -4.858 1.297 -2.822 1.00 91.12 115 ILE A O 1
ATOM 865 N N . GLY A 1 116 ? -6.103 1.744 -1.014 1.00 90.25 116 GLY A N 1
ATOM 866 C CA . GLY A 1 116 ? -5.047 2.419 -0.260 1.00 90.25 116 GLY A CA 1
ATOM 867 C C . GLY A 1 116 ? -4.317 1.440 0.660 1.00 90.25 116 GLY A C 1
ATOM 868 O O . GLY A 1 116 ? -4.971 0.746 1.436 1.00 90.25 116 GLY A O 1
ATOM 869 N N . VAL A 1 117 ? -2.987 1.391 0.608 1.00 90.50 117 VAL A N 1
ATOM 870 C CA . VAL A 1 117 ? -2.136 0.587 1.500 1.00 90.50 117 VAL A CA 1
ATOM 871 C C . VAL A 1 117 ? -1.293 1.534 2.350 1.00 90.50 117 VAL A C 1
ATOM 873 O O . VAL A 1 117 ? -0.470 2.281 1.827 1.00 90.50 117 VAL A O 1
ATOM 876 N N . TRP A 1 118 ? -1.513 1.512 3.664 1.00 80.44 118 TRP A N 1
ATOM 877 C CA . TRP A 1 118 ? -0.877 2.423 4.624 1.00 80.44 118 TRP A CA 1
ATOM 878 C C . TRP A 1 118 ? 0.292 1.791 5.382 1.00 80.44 118 TRP A C 1
ATOM 880 O O . TRP A 1 118 ? 1.165 2.513 5.852 1.00 80.44 118 TRP A O 1
ATOM 890 N N . ALA A 1 119 ? 0.299 0.463 5.507 1.00 82.56 119 ALA A N 1
ATOM 891 C CA . ALA A 1 119 ? 1.325 -0.311 6.200 1.00 82.56 119 ALA A CA 1
ATOM 892 C C . ALA A 1 119 ? 1.333 -1.769 5.714 1.00 82.56 119 ALA A C 1
ATOM 894 O O . ALA A 1 119 ? 0.363 -2.234 5.105 1.00 82.56 119 ALA A O 1
ATOM 895 N N . GLY A 1 120 ? 2.403 -2.492 6.048 1.00 86.50 120 GLY A N 1
ATOM 896 C CA . GLY A 1 120 ? 2.576 -3.928 5.832 1.00 86.50 120 GLY A CA 1
ATOM 897 C C . GLY A 1 120 ? 2.746 -4.303 4.362 1.00 86.50 120 GLY A C 1
ATOM 898 O O . GLY A 1 120 ? 3.310 -3.547 3.569 1.00 86.50 120 GLY A O 1
ATOM 899 N N . SER A 1 121 ? 2.302 -5.503 3.988 1.00 92.50 121 SER A N 1
ATOM 900 C CA . SER A 1 121 ? 2.522 -6.051 2.643 1.00 92.50 121 SER A CA 1
ATOM 901 C C . SER A 1 121 ? 1.239 -6.509 1.951 1.00 92.50 121 SER A C 1
ATOM 903 O O . SER A 1 121 ? 0.323 -7.051 2.569 1.00 92.50 121 SER A O 1
ATOM 905 N N . VAL A 1 122 ? 1.183 -6.290 0.637 1.00 95.94 122 VAL A N 1
ATOM 906 C CA . VAL A 1 122 ? 0.051 -6.633 -0.229 1.00 95.94 122 VAL A CA 1
ATOM 907 C C . VAL A 1 122 ? 0.573 -7.194 -1.552 1.00 95.94 122 VAL A C 1
ATOM 909 O O . VAL A 1 122 ? 1.439 -6.599 -2.184 1.00 95.94 122 VAL A O 1
ATOM 912 N N . PHE A 1 123 ? 0.026 -8.317 -2.013 1.00 96.19 123 PHE A N 1
ATOM 913 C CA . PHE A 1 123 ? 0.228 -8.838 -3.367 1.00 96.19 123 PHE A CA 1
ATOM 914 C C . PHE A 1 123 ? -1.104 -8.923 -4.099 1.00 96.19 123 PHE A C 1
ATOM 916 O O . PHE A 1 123 ? -2.066 -9.500 -3.592 1.00 96.19 123 PHE A O 1
ATOM 923 N N . ALA A 1 124 ? -1.143 -8.364 -5.305 1.00 94.50 124 ALA A N 1
ATOM 924 C CA . ALA A 1 124 ? -2.324 -8.330 -6.149 1.00 94.50 124 ALA A CA 1
ATOM 925 C C . ALA A 1 124 ? -2.070 -9.077 -7.462 1.00 94.50 124 ALA A C 1
ATOM 927 O O . ALA A 1 124 ? -1.085 -8.838 -8.170 1.00 94.50 124 ALA A O 1
ATOM 928 N N . LYS A 1 125 ? -3.006 -9.966 -7.794 1.00 92.75 125 LYS A N 1
ATOM 929 C CA . LYS A 1 125 ? -3.085 -10.720 -9.043 1.00 92.75 125 LYS A CA 1
ATOM 930 C C . LYS A 1 125 ? -4.303 -10.224 -9.815 1.00 92.75 125 LYS A C 1
ATOM 932 O O . LYS A 1 125 ? -5.429 -10.599 -9.502 1.00 92.75 125 LYS A O 1
ATOM 937 N N . VAL A 1 126 ? -4.056 -9.364 -10.799 1.00 88.00 126 VAL A N 1
ATOM 938 C CA . VAL A 1 126 ? -5.073 -8.580 -11.509 1.00 88.00 126 VAL A CA 1
ATOM 939 C C . VAL A 1 126 ? -5.230 -9.106 -12.933 1.00 88.00 126 VAL A C 1
ATOM 941 O O . VAL A 1 126 ? -4.313 -8.984 -13.748 1.00 88.00 126 VAL A O 1
ATOM 944 N N . LYS A 1 127 ? -6.389 -9.703 -13.211 1.00 78.19 127 LYS A N 1
ATOM 945 C CA . LYS A 1 127 ? -6.759 -10.432 -14.433 1.00 78.19 127 LYS A CA 1
ATOM 946 C C . LYS A 1 127 ? -7.892 -9.720 -15.188 1.00 78.19 127 LYS A C 1
ATOM 948 O O . LYS A 1 127 ? -7.791 -9.540 -16.400 1.00 78.19 127 LYS A O 1
ATOM 953 N N . SER A 1 128 ? -8.930 -9.258 -14.484 1.00 59.16 128 SER A N 1
ATOM 954 C CA . SER A 1 128 ? -10.095 -8.566 -15.062 1.00 59.16 128 SER A CA 1
ATOM 955 C C . SER A 1 128 ? -9.836 -7.075 -15.290 1.00 59.16 128 SER A C 1
ATOM 957 O O . SER A 1 128 ? -10.302 -6.214 -14.547 1.00 59.16 128 SER A O 1
ATOM 959 N N . ILE A 1 129 ? -9.082 -6.783 -16.354 1.00 59.38 129 ILE A N 1
ATOM 960 C CA . ILE A 1 129 ? -9.019 -5.464 -17.006 1.00 59.38 129 ILE A CA 1
ATOM 961 C C . ILE A 1 129 ? -9.163 -5.702 -18.514 1.00 59.38 129 ILE A C 1
ATOM 963 O O . ILE A 1 129 ? -8.185 -5.722 -19.272 1.00 59.38 129 ILE A O 1
ATOM 967 N N . LEU A 1 130 ? -10.401 -5.973 -18.923 1.00 56.19 130 LEU A N 1
ATOM 968 C CA . LEU A 1 130 ? -10.771 -6.422 -20.268 1.00 56.19 130 LEU A CA 1
ATOM 969 C C . LEU A 1 130 ? -11.403 -5.285 -21.086 1.00 56.19 130 LEU A C 1
ATOM 971 O O . LEU A 1 130 ? -11.207 -5.216 -22.300 1.00 56.19 130 LEU A O 1
ATOM 975 N N . GLY A 1 131 ? -12.099 -4.364 -20.418 1.00 59.19 131 GLY A N 1
ATOM 976 C CA . GLY A 1 131 ? -12.679 -3.159 -20.996 1.00 59.19 131 GLY A CA 1
ATOM 977 C C . GLY A 1 131 ? -11.677 -2.027 -21.260 1.00 59.19 131 GLY A C 1
ATOM 978 O O . GLY A 1 131 ? -10.491 -2.061 -20.899 1.00 59.19 131 GLY A O 1
ATOM 979 N N . ALA A 1 132 ? -12.183 -0.973 -21.905 1.00 61.94 132 ALA A N 1
ATOM 980 C CA . ALA A 1 132 ? -11.475 0.299 -22.057 1.00 61.94 132 ALA A CA 1
ATOM 981 C C . ALA A 1 132 ? -11.524 1.141 -20.768 1.00 61.94 132 ALA A C 1
ATOM 983 O O . ALA A 1 132 ? -10.576 1.875 -20.474 1.00 61.94 132 ALA A O 1
ATOM 984 N N . ASP A 1 133 ? -12.591 0.984 -19.983 1.00 67.50 133 ASP A N 1
ATOM 985 C CA . ASP A 1 133 ? -12.922 1.807 -18.815 1.00 67.50 133 ASP A CA 1
ATOM 986 C C . ASP A 1 133 ? -12.605 1.133 -17.468 1.00 67.50 133 ASP A C 1
ATOM 988 O O . ASP A 1 133 ? -12.604 1.805 -16.440 1.00 67.50 133 ASP A O 1
ATOM 992 N N . ASP A 1 134 ? -12.230 -0.151 -17.477 1.00 72.81 134 ASP A N 1
ATOM 993 C CA . ASP A 1 134 ? -11.755 -0.881 -16.293 1.00 72.81 134 ASP A CA 1
ATOM 994 C C . ASP A 1 134 ? -10.482 -0.239 -15.713 1.00 72.81 134 ASP A C 1
ATOM 996 O O . ASP A 1 134 ? -9.531 0.068 -16.447 1.00 72.81 134 ASP A O 1
ATOM 1000 N N . ARG A 1 135 ? -10.425 -0.056 -14.390 1.00 78.38 135 ARG A N 1
ATOM 1001 C CA . ARG A 1 135 ? -9.284 0.548 -13.680 1.00 78.38 135 ARG A CA 1
ATOM 1002 C C . ARG A 1 135 ? -8.971 -0.231 -12.411 1.00 78.38 135 ARG A C 1
ATOM 1004 O O . ARG A 1 135 ? -9.861 -0.483 -11.606 1.00 78.38 135 ARG A O 1
ATOM 1011 N N . PHE A 1 136 ? -7.695 -0.535 -12.208 1.00 87.06 136 PHE A N 1
ATOM 1012 C CA . PHE A 1 136 ? -7.172 -1.002 -10.929 1.00 87.06 136 PHE A CA 1
ATOM 1013 C C . PHE A 1 136 ? -6.042 -0.061 -10.512 1.00 87.06 136 PHE A C 1
ATOM 1015 O O . PHE A 1 136 ? -5.078 0.125 -11.260 1.00 87.06 136 PHE A O 1
ATOM 1022 N N . GLU A 1 137 ? -6.169 0.533 -9.332 1.00 88.25 137 GLU A N 1
ATOM 1023 C CA . GLU A 1 137 ? -5.215 1.482 -8.768 1.00 88.25 137 GLU A CA 1
ATOM 1024 C C . GLU A 1 137 ? -4.895 1.109 -7.317 1.00 88.25 137 GLU A C 1
ATOM 1026 O O . GLU A 1 137 ? -5.791 0.851 -6.510 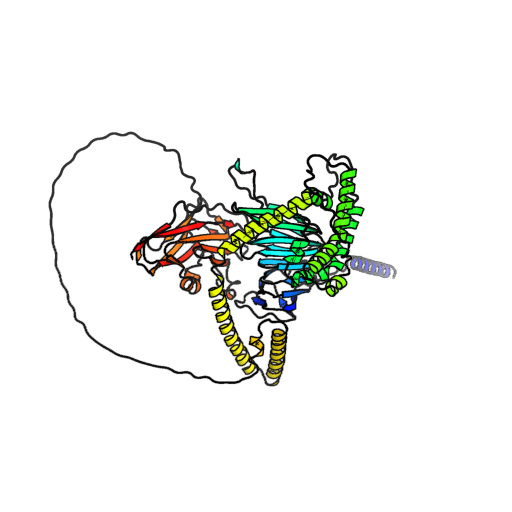1.00 88.25 137 GLU A O 1
ATOM 1031 N N . LEU A 1 138 ? -3.604 1.081 -6.984 1.00 93.00 138 LEU A N 1
ATOM 1032 C CA . LEU A 1 138 ? -3.121 0.906 -5.616 1.00 93.00 138 LEU A CA 1
ATOM 1033 C C . LEU A 1 138 ? -2.383 2.178 -5.193 1.00 93.00 138 LEU A C 1
ATOM 1035 O O . LEU A 1 138 ? -1.448 2.604 -5.861 1.00 93.00 138 LEU A O 1
ATOM 1039 N N . GLU A 1 139 ? -2.820 2.800 -4.108 1.00 86.88 139 GLU A N 1
ATOM 1040 C CA . GLU A 1 139 ? -2.283 4.055 -3.579 1.00 86.88 139 GLU A CA 1
ATOM 1041 C C . GLU A 1 139 ? -1.527 3.801 -2.274 1.00 86.88 139 GLU A C 1
ATOM 1043 O O . GLU A 1 139 ? -1.975 3.026 -1.430 1.00 86.88 139 GLU A O 1
ATOM 1048 N N . THR A 1 140 ? -0.384 4.455 -2.098 1.00 83.62 140 THR A N 1
ATOM 1049 C CA . THR A 1 140 ? 0.414 4.435 -0.865 1.00 83.62 140 THR A CA 1
ATOM 1050 C C . THR A 1 140 ? 0.803 5.866 -0.475 1.00 83.62 140 THR A C 1
ATOM 1052 O O . THR A 1 140 ? 0.605 6.784 -1.276 1.00 83.62 140 THR A O 1
ATOM 1055 N N . PRO A 1 141 ? 1.400 6.108 0.711 1.00 77.75 141 PRO A N 1
ATOM 1056 C CA . PRO A 1 141 ? 1.813 7.453 1.121 1.00 77.75 141 PRO A CA 1
ATOM 1057 C C . PRO A 1 141 ? 2.829 8.143 0.190 1.00 77.75 141 PRO A C 1
ATOM 1059 O O . PRO A 1 141 ? 3.048 9.346 0.337 1.00 77.75 141 PRO A O 1
ATOM 1062 N N . THR A 1 142 ? 3.460 7.418 -0.746 1.00 74.69 142 THR A N 1
ATOM 1063 C CA . THR A 1 142 ? 4.472 7.963 -1.669 1.00 74.69 142 THR A CA 1
ATOM 1064 C C . THR A 1 142 ? 4.189 7.764 -3.159 1.00 74.69 142 THR A C 1
ATOM 1066 O O . THR A 1 142 ? 4.837 8.429 -3.970 1.00 74.69 142 THR A O 1
ATOM 1069 N N . THR A 1 143 ? 3.247 6.905 -3.570 1.00 78.94 143 THR A N 1
ATOM 1070 C CA . THR A 1 143 ? 2.932 6.727 -5.000 1.00 78.94 143 THR A CA 1
ATOM 1071 C C . THR A 1 143 ? 1.524 6.182 -5.265 1.00 78.94 143 THR A C 1
ATOM 1073 O O . THR A 1 143 ? 0.978 5.401 -4.488 1.00 78.94 143 THR A O 1
ATOM 1076 N N . VAL A 1 144 ? 0.953 6.560 -6.414 1.00 83.12 144 VAL A N 1
ATOM 1077 C CA . VAL A 1 144 ? -0.224 5.913 -7.009 1.00 83.12 144 VAL A CA 1
ATOM 1078 C C . VAL A 1 144 ? 0.236 4.962 -8.115 1.00 83.12 144 VAL A C 1
ATOM 1080 O O . VAL A 1 144 ? 0.985 5.345 -9.013 1.00 83.12 144 VAL A O 1
ATOM 1083 N N . MET A 1 145 ? -0.225 3.716 -8.066 1.00 88.44 145 MET A N 1
ATOM 1084 C CA . MET A 1 145 ? 0.141 2.634 -8.976 1.00 88.44 145 MET A CA 1
ATOM 1085 C C . MET A 1 145 ? -1.054 2.246 -9.852 1.00 88.44 145 MET A C 1
ATOM 1087 O O . MET A 1 145 ? -1.931 1.499 -9.419 1.00 88.44 145 MET A O 1
ATOM 1091 N N . ALA A 1 146 ? -1.080 2.715 -11.099 1.00 82.44 146 ALA A N 1
ATOM 1092 C CA . ALA A 1 146 ? -2.076 2.308 -12.086 1.00 82.44 146 ALA A CA 1
ATOM 1093 C C . ALA A 1 146 ? -1.669 0.980 -12.748 1.00 82.44 146 ALA A C 1
ATOM 1095 O O . ALA A 1 146 ? -0.574 0.844 -13.301 1.00 82.44 146 ALA A O 1
ATOM 1096 N N . VAL A 1 147 ? -2.561 -0.008 -12.701 1.00 86.69 147 VAL A N 1
ATOM 1097 C CA . VAL A 1 147 ? -2.279 -1.410 -13.035 1.00 86.69 147 VAL A CA 1
ATOM 1098 C C . VAL A 1 147 ? -2.998 -1.835 -14.317 1.00 86.69 147 VAL A C 1
ATOM 1100 O O . VAL A 1 147 ? -4.152 -1.470 -14.536 1.00 86.69 147 VAL A O 1
ATOM 1103 N N . ARG A 1 148 ? -2.351 -2.657 -15.160 1.00 75.50 148 ARG A N 1
ATOM 1104 C CA . ARG A 1 148 ? -3.016 -3.316 -16.300 1.00 75.50 148 ARG A CA 1
ATOM 1105 C C . ARG A 1 148 ? -2.507 -4.743 -16.546 1.00 75.50 148 ARG A C 1
ATOM 1107 O O . ARG A 1 148 ? -1.461 -4.903 -17.164 1.00 75.50 148 ARG A O 1
ATOM 1114 N N . GLY A 1 149 ? -3.286 -5.749 -16.126 1.00 70.88 149 GLY A N 1
ATOM 1115 C CA . GLY A 1 149 ? -3.030 -7.182 -16.372 1.00 70.88 149 GLY A CA 1
ATOM 1116 C C . GLY A 1 149 ? -1.694 -7.643 -15.787 1.00 70.88 149 GLY A C 1
ATOM 1117 O O . GLY A 1 149 ? -0.702 -7.699 -16.509 1.00 70.88 149 GLY A O 1
ATOM 1118 N N . THR A 1 150 ? -1.645 -7.850 -14.469 1.00 83.88 150 THR A N 1
ATOM 1119 C CA . THR A 1 150 ? -0.399 -7.760 -13.690 1.00 83.88 150 THR A CA 1
ATOM 1120 C C . THR A 1 150 ? -0.390 -8.694 -12.476 1.00 83.88 150 THR A C 1
ATOM 1122 O O . THR A 1 150 ? -1.429 -8.991 -11.886 1.00 83.88 150 THR A O 1
ATOM 1125 N N . GLN A 1 151 ? 0.809 -9.099 -12.050 1.00 93.19 151 GLN A N 1
ATOM 1126 C CA . GLN A 1 151 ? 1.056 -9.677 -10.725 1.00 93.19 151 GLN A CA 1
ATOM 1127 C C . GLN A 1 151 ? 2.185 -8.912 -10.036 1.00 93.19 151 GLN A C 1
ATOM 1129 O O . GLN A 1 151 ? 3.326 -8.939 -10.510 1.00 93.19 151 GLN A O 1
ATOM 1134 N N . PHE A 1 152 ? 1.882 -8.245 -8.925 1.00 94.75 152 PHE A N 1
ATOM 1135 C CA . PHE A 1 152 ? 2.822 -7.367 -8.227 1.00 94.75 152 PHE A CA 1
ATOM 1136 C C . PHE A 1 152 ? 2.669 -7.439 -6.709 1.00 94.75 152 PHE A C 1
ATOM 1138 O O . PHE A 1 152 ? 1.573 -7.667 -6.199 1.00 94.75 152 PHE A O 1
ATOM 1145 N N . ALA A 1 153 ? 3.784 -7.245 -6.007 1.00 95.25 153 ALA A N 1
ATOM 1146 C CA . ALA A 1 153 ? 3.831 -7.090 -4.560 1.00 95.25 153 ALA A CA 1
ATOM 1147 C C . ALA A 1 153 ? 4.216 -5.651 -4.199 1.00 95.25 153 ALA A C 1
ATOM 1149 O O . ALA A 1 153 ? 5.058 -5.043 -4.864 1.00 95.25 153 ALA A O 1
ATOM 1150 N N . VAL A 1 154 ? 3.608 -5.141 -3.133 1.00 95.25 154 VAL A N 1
ATOM 1151 C CA . VAL A 1 154 ? 3.848 -3.828 -2.538 1.00 95.25 154 VAL A CA 1
ATOM 1152 C C . VAL A 1 154 ? 4.120 -4.019 -1.048 1.00 95.25 154 VAL A C 1
ATOM 1154 O O . VAL A 1 154 ? 3.410 -4.778 -0.383 1.00 95.25 154 VAL A O 1
ATOM 1157 N N . ARG A 1 155 ? 5.130 -3.330 -0.515 1.00 92.50 155 ARG A N 1
ATOM 1158 C CA . ARG A 1 155 ? 5.404 -3.231 0.926 1.00 92.50 155 ARG A CA 1
ATOM 1159 C C . ARG A 1 155 ? 5.434 -1.759 1.317 1.00 92.50 155 ARG A C 1
ATOM 1161 O O . ARG A 1 155 ? 6.204 -1.002 0.735 1.00 92.50 155 ARG A O 1
ATOM 1168 N N . VAL A 1 156 ? 4.629 -1.371 2.299 1.00 84.88 156 VAL A N 1
ATOM 1169 C CA . VAL A 1 156 ? 4.606 -0.022 2.877 1.00 84.88 156 VAL A CA 1
ATOM 1170 C C . VAL A 1 156 ? 5.091 -0.118 4.314 1.00 84.88 156 VAL A C 1
ATOM 1172 O O . VAL A 1 156 ? 4.617 -0.957 5.078 1.00 84.88 156 VAL A O 1
ATOM 1175 N N . ASP A 1 157 ? 6.059 0.710 4.686 1.00 78.94 157 ASP A N 1
ATOM 1176 C CA . ASP A 1 157 ? 6.616 0.676 6.039 1.00 78.94 157 ASP A CA 1
ATOM 1177 C C . ASP A 1 157 ? 5.804 1.571 6.986 1.00 78.94 157 ASP A C 1
ATOM 1179 O O . ASP A 1 157 ? 5.561 2.731 6.642 1.00 78.94 157 ASP A O 1
ATOM 1183 N N . PRO A 1 158 ? 5.373 1.062 8.156 1.00 65.25 158 PRO A N 1
ATOM 1184 C CA . PRO A 1 158 ? 4.471 1.788 9.046 1.00 65.25 158 PRO A CA 1
ATOM 1185 C C . PRO A 1 158 ? 5.106 3.021 9.708 1.00 65.25 158 PRO A C 1
ATOM 1187 O O . PRO A 1 158 ? 4.367 3.918 10.111 1.00 65.25 158 PRO A O 1
ATOM 1190 N N . GLY A 1 159 ? 6.438 3.074 9.835 1.00 61.97 159 GLY A N 1
ATOM 1191 C CA . GLY A 1 159 ? 7.156 4.187 10.463 1.00 61.97 159 GLY A CA 1
ATOM 1192 C C . GLY A 1 159 ? 7.765 5.147 9.441 1.00 61.97 159 GLY A C 1
ATOM 1193 O O . GLY A 1 159 ? 7.575 6.360 9.534 1.00 61.97 159 GLY A O 1
ATOM 1194 N N . ALA A 1 160 ? 8.458 4.614 8.430 1.00 61.97 160 ALA A N 1
ATOM 1195 C CA . ALA A 1 160 ? 9.085 5.409 7.373 1.00 61.97 160 ALA A CA 1
ATOM 1196 C C . ALA A 1 160 ? 8.080 5.943 6.338 1.00 61.97 160 ALA A C 1
ATOM 1198 O O . ALA A 1 160 ? 8.354 6.945 5.680 1.00 61.97 160 ALA A O 1
ATOM 1199 N N . GLY A 1 161 ? 6.947 5.262 6.133 1.00 65.75 161 GLY A N 1
ATOM 1200 C CA . GLY A 1 161 ? 5.948 5.613 5.119 1.00 65.75 161 GLY A CA 1
ATOM 1201 C C . GLY A 1 161 ? 6.397 5.419 3.664 1.00 65.75 161 GLY A C 1
ATOM 1202 O O . GLY A 1 161 ? 5.662 5.796 2.753 1.00 65.75 161 GLY A O 1
ATOM 1203 N N . TRP A 1 162 ? 7.584 4.851 3.410 1.00 79.31 162 TRP A N 1
ATOM 1204 C CA . TRP A 1 162 ? 8.040 4.545 2.050 1.00 79.31 162 TRP A CA 1
ATOM 1205 C C . TRP A 1 162 ? 7.259 3.395 1.419 1.00 79.31 162 TRP A C 1
ATOM 1207 O O . TRP A 1 162 ? 6.404 2.768 2.047 1.00 79.31 162 TRP A O 1
ATOM 1217 N N . THR A 1 163 ? 7.558 3.085 0.161 1.00 88.06 163 THR A N 1
ATOM 1218 C CA . THR A 1 163 ? 6.919 1.977 -0.550 1.00 88.06 163 THR A CA 1
ATOM 1219 C C . THR A 1 163 ? 7.902 1.240 -1.445 1.00 88.06 163 THR A C 1
ATOM 1221 O O . THR A 1 163 ? 8.455 1.844 -2.360 1.00 88.06 163 THR A O 1
ATOM 1224 N N . ASP A 1 164 ? 8.057 -0.066 -1.239 1.00 92.44 164 ASP A N 1
ATOM 1225 C CA . ASP A 1 164 ? 8.714 -0.966 -2.190 1.00 92.44 164 ASP A CA 1
ATOM 1226 C C . ASP A 1 164 ? 7.666 -1.603 -3.117 1.00 92.44 164 ASP A C 1
ATOM 1228 O O . ASP A 1 164 ? 6.611 -2.054 -2.668 1.00 92.44 164 ASP A O 1
ATOM 1232 N N . LEU A 1 165 ? 7.972 -1.669 -4.412 1.00 95.06 165 LEU A N 1
ATOM 1233 C CA . LEU A 1 165 ? 7.172 -2.275 -5.477 1.00 95.06 165 LEU A CA 1
ATOM 1234 C C . LEU A 1 165 ? 8.007 -3.328 -6.211 1.00 95.06 165 LEU A C 1
ATOM 1236 O O . LEU A 1 165 ? 9.079 -3.021 -6.732 1.00 95.06 165 LEU A O 1
ATOM 1240 N N . HIS A 1 166 ? 7.471 -4.540 -6.351 1.00 94.69 166 HIS A N 1
ATOM 1241 C CA . HIS A 1 166 ? 8.072 -5.625 -7.127 1.00 94.69 166 HIS A CA 1
ATOM 1242 C C . HIS A 1 166 ? 7.083 -6.146 -8.177 1.00 94.69 166 HIS A C 1
ATOM 1244 O O . HIS A 1 166 ? 6.036 -6.701 -7.834 1.00 94.69 166 HIS A O 1
ATOM 1250 N N . VAL A 1 167 ? 7.415 -6.005 -9.465 1.00 95.38 167 VAL A N 1
ATOM 1251 C CA . VAL A 1 167 ? 6.546 -6.445 -10.571 1.00 95.38 167 VAL A CA 1
ATOM 1252 C C . VAL A 1 167 ? 7.010 -7.806 -11.085 1.00 95.38 167 VAL A C 1
ATOM 1254 O O . VAL A 1 167 ? 8.149 -7.989 -11.517 1.00 95.38 167 VAL A O 1
ATOM 1257 N N . THR A 1 168 ? 6.114 -8.790 -11.047 1.00 92.94 168 THR A N 1
ATOM 1258 C CA . THR A 1 168 ? 6.407 -10.177 -11.451 1.00 92.94 168 THR A CA 1
ATOM 1259 C C . THR A 1 168 ? 5.812 -10.525 -12.808 1.00 92.94 168 THR A C 1
ATOM 1261 O O . THR A 1 168 ? 6.385 -11.336 -13.538 1.00 92.94 168 THR A O 1
ATOM 1264 N N . ALA A 1 169 ? 4.706 -9.881 -13.169 1.00 92.19 169 ALA A N 1
ATOM 1265 C CA . ALA A 1 169 ? 4.138 -9.897 -14.504 1.00 92.19 169 ALA A CA 1
ATOM 1266 C C . ALA A 1 169 ? 3.306 -8.647 -14.773 1.00 92.19 169 ALA A C 1
ATOM 1268 O O . ALA A 1 169 ? 2.863 -8.000 -13.826 1.00 92.19 169 ALA A O 1
ATOM 1269 N N . GLY A 1 170 ? 3.089 -8.361 -16.058 1.00 88.81 170 GLY A N 1
ATOM 1270 C CA . GLY A 1 170 ? 2.344 -7.198 -16.536 1.00 88.81 170 GLY A CA 1
ATOM 1271 C C . GLY A 1 170 ? 3.149 -5.903 -16.518 1.00 88.81 170 GLY A C 1
ATOM 1272 O O . GLY A 1 170 ? 4.374 -5.922 -16.625 1.00 88.81 170 GLY A O 1
ATOM 1273 N N . VAL A 1 171 ? 2.460 -4.767 -16.422 1.00 88.62 171 VAL A N 1
ATOM 1274 C CA . VAL A 1 171 ? 3.079 -3.441 -16.264 1.00 88.62 171 VAL A CA 1
ATOM 1275 C C . VAL A 1 171 ? 2.339 -2.672 -15.173 1.00 88.62 171 VAL A C 1
ATOM 1277 O O . VAL A 1 171 ? 1.105 -2.682 -15.119 1.00 88.62 171 VAL A O 1
ATOM 1280 N N . VAL A 1 172 ? 3.099 -2.002 -14.308 1.00 93.06 172 VAL A N 1
ATOM 1281 C CA . VAL A 1 172 ? 2.582 -1.064 -13.303 1.00 93.06 172 VAL A CA 1
ATOM 1282 C C . VAL A 1 172 ? 3.104 0.327 -13.643 1.00 93.06 172 VAL A C 1
ATOM 1284 O O . VAL A 1 172 ? 4.311 0.512 -13.784 1.00 93.06 172 VAL A O 1
ATOM 1287 N N . ARG A 1 173 ? 2.211 1.307 -13.796 1.00 88.38 173 ARG A N 1
ATOM 1288 C CA . ARG A 1 173 ? 2.574 2.714 -14.000 1.00 88.38 173 ARG A CA 1
ATOM 1289 C C . ARG A 1 173 ? 2.499 3.440 -12.664 1.00 88.38 173 ARG A C 1
ATOM 1291 O O . ARG A 1 173 ? 1.414 3.599 -12.115 1.00 88.38 173 ARG A O 1
ATOM 1298 N N . THR A 1 174 ? 3.646 3.864 -12.152 1.00 87.50 174 THR A N 1
ATOM 1299 C CA . THR A 1 174 ? 3.779 4.564 -10.871 1.00 87.50 174 THR A CA 1
ATOM 1300 C C . THR A 1 174 ? 3.814 6.069 -11.093 1.00 87.50 174 THR A C 1
ATOM 1302 O O . THR A 1 174 ? 4.628 6.538 -11.893 1.00 87.50 174 THR A O 1
ATOM 1305 N N . GLN A 1 175 ? 2.980 6.808 -10.368 1.00 80.75 175 GLN A N 1
ATOM 1306 C CA . GLN A 1 175 ? 2.918 8.267 -10.351 1.00 80.75 175 GLN A CA 1
ATOM 1307 C C . GLN A 1 175 ? 3.306 8.775 -8.951 1.00 80.75 175 GLN A C 1
ATOM 1309 O O . GLN A 1 175 ? 2.848 8.221 -7.949 1.00 80.75 175 GLN A O 1
ATOM 1314 N N . TYR A 1 176 ? 4.191 9.770 -8.862 1.00 79.31 176 TYR A N 1
ATOM 1315 C CA . TYR A 1 176 ? 4.740 10.264 -7.590 1.00 79.31 176 TYR A CA 1
ATOM 1316 C C . TYR A 1 176 ? 5.267 11.703 -7.708 1.00 79.31 176 TYR A C 1
ATOM 1318 O O . TYR A 1 176 ? 5.755 12.118 -8.758 1.00 79.31 176 TYR A O 1
ATOM 1326 N N . SER A 1 177 ? 5.200 12.471 -6.619 1.00 72.88 177 SER A N 1
ATOM 1327 C CA . SER A 1 177 ? 5.702 13.853 -6.570 1.00 72.88 177 SER A CA 1
ATOM 1328 C C . SER A 1 177 ? 7.211 13.863 -6.329 1.00 72.88 177 SER A C 1
ATOM 1330 O O . SER A 1 177 ? 7.659 13.679 -5.199 1.00 72.88 177 SER A O 1
ATOM 1332 N N . GLY A 1 178 ? 8.003 14.051 -7.383 1.00 68.38 178 GLY A N 1
ATOM 1333 C CA . GLY A 1 178 ? 9.463 13.981 -7.341 1.00 68.38 178 GLY A CA 1
ATOM 1334 C C . GLY A 1 178 ? 10.138 15.088 -6.523 1.00 68.38 178 GLY A C 1
ATOM 1335 O O . GLY A 1 178 ? 9.560 16.141 -6.246 1.00 68.38 178 GLY A O 1
ATOM 1336 N N . VAL A 1 179 ? 11.402 14.849 -6.167 1.00 62.50 179 VAL A N 1
ATOM 1337 C CA . VAL A 1 179 ? 12.307 15.860 -5.594 1.00 62.50 179 VAL A CA 1
ATOM 1338 C C . VAL A 1 179 ? 13.004 16.617 -6.729 1.00 62.50 179 VAL A C 1
ATOM 1340 O O . VAL A 1 179 ? 13.619 15.994 -7.593 1.00 62.50 179 VAL A O 1
ATOM 1343 N N . ASP A 1 180 ? 12.937 17.949 -6.725 1.00 58.94 180 ASP A N 1
ATOM 1344 C CA . ASP A 1 180 ? 13.646 18.796 -7.692 1.00 58.94 180 ASP A CA 1
ATOM 1345 C C . ASP A 1 180 ? 15.059 19.139 -7.181 1.00 58.94 180 ASP A C 1
ATOM 1347 O O . ASP A 1 180 ? 15.223 19.725 -6.111 1.00 58.94 180 ASP A O 1
ATOM 1351 N N . THR A 1 181 ? 16.088 18.771 -7.950 1.00 53.00 181 THR A N 1
ATOM 1352 C CA . THR A 1 181 ? 17.504 19.040 -7.635 1.00 53.00 181 THR A CA 1
ATOM 1353 C C . THR A 1 181 ? 18.049 20.325 -8.269 1.00 53.00 181 THR A C 1
ATOM 1355 O O . THR A 1 181 ? 19.194 20.690 -8.010 1.00 53.00 181 THR A O 1
ATOM 1358 N N . ASN A 1 182 ? 17.273 20.992 -9.128 1.00 46.56 182 ASN A N 1
ATOM 1359 C CA . ASN A 1 182 ? 17.742 22.009 -10.073 1.00 46.56 182 ASN A CA 1
ATOM 1360 C C . ASN A 1 182 ? 17.062 23.383 -9.898 1.00 46.56 182 ASN A C 1
ATOM 1362 O O . ASN A 1 182 ? 17.679 24.404 -10.212 1.00 46.56 182 ASN A O 1
ATOM 1366 N N . SER A 1 183 ? 15.832 23.459 -9.372 1.00 46.47 183 SER A N 1
ATOM 1367 C CA . SER A 1 183 ? 15.102 24.738 -9.203 1.00 46.47 183 SER A CA 1
ATOM 1368 C C . SER A 1 183 ? 15.640 25.667 -8.101 1.00 46.47 183 SER A C 1
ATOM 1370 O O . SER A 1 183 ? 15.140 26.783 -7.938 1.00 46.47 183 SER A O 1
ATOM 1372 N N . ALA A 1 184 ? 16.724 25.290 -7.413 1.00 44.03 184 ALA A N 1
ATOM 1373 C CA . ALA A 1 184 ? 17.429 26.123 -6.430 1.00 44.03 184 ALA A CA 1
ATOM 1374 C C . ALA A 1 184 ? 17.906 27.494 -6.972 1.00 44.03 184 ALA A C 1
ATOM 1376 O O . ALA A 1 184 ? 18.212 28.388 -6.190 1.00 44.03 184 ALA A O 1
ATOM 1377 N N . MET A 1 185 ? 17.942 27.691 -8.298 1.00 46.12 185 MET A N 1
ATOM 1378 C CA . MET A 1 185 ? 18.256 28.980 -8.938 1.00 46.12 185 MET A CA 1
ATOM 1379 C C . MET A 1 185 ? 17.036 29.856 -9.290 1.00 46.12 185 MET A C 1
ATOM 1381 O O . MET A 1 185 ? 17.227 30.909 -9.897 1.00 46.12 185 MET A O 1
ATOM 1385 N N . ARG A 1 186 ? 15.789 29.448 -8.995 1.00 46.25 186 ARG A N 1
ATOM 1386 C CA . ARG A 1 186 ? 14.591 30.161 -9.502 1.00 46.25 186 ARG A CA 1
ATOM 1387 C C . ARG A 1 186 ? 13.464 30.447 -8.500 1.00 46.25 186 ARG A C 1
ATOM 1389 O O . ARG A 1 186 ? 12.390 30.876 -8.912 1.00 46.25 186 ARG A O 1
ATOM 1396 N N . GLY A 1 187 ? 13.708 30.264 -7.202 1.00 41.22 187 GLY A N 1
ATOM 1397 C CA . GLY A 1 187 ? 12.858 30.805 -6.126 1.00 41.22 187 GLY A CA 1
ATOM 1398 C C . GLY A 1 187 ? 11.447 30.214 -5.996 1.00 41.22 187 GLY A C 1
ATOM 1399 O O . GLY A 1 187 ? 10.664 30.702 -5.192 1.00 41.22 187 GLY A O 1
ATOM 1400 N N . THR A 1 188 ? 11.111 29.170 -6.757 1.00 42.06 188 THR A N 1
ATOM 1401 C CA . THR A 1 188 ? 9.824 28.459 -6.682 1.00 42.06 188 THR A CA 1
ATOM 1402 C C . THR A 1 188 ? 10.079 26.948 -6.636 1.00 42.06 188 THR A C 1
ATOM 1404 O O . THR A 1 188 ? 10.632 26.402 -7.593 1.00 42.06 188 THR A O 1
ATOM 1407 N N . PRO A 1 189 ? 9.726 26.245 -5.540 1.00 45.00 189 PRO A N 1
ATOM 1408 C CA . PRO A 1 189 ? 9.967 24.810 -5.401 1.00 45.00 189 PRO A CA 1
ATOM 1409 C C . PRO A 1 189 ? 8.897 23.998 -6.147 1.00 45.00 189 PRO A C 1
ATOM 1411 O O . PRO A 1 189 ? 7.957 23.467 -5.554 1.00 45.00 189 PRO A O 1
ATOM 1414 N N . ILE A 1 190 ? 9.041 23.896 -7.469 1.00 49.69 190 ILE A N 1
ATOM 1415 C CA . ILE A 1 190 ? 8.203 23.026 -8.299 1.00 49.69 190 ILE A CA 1
ATOM 1416 C C . ILE A 1 190 ? 8.540 21.568 -7.956 1.00 49.69 190 ILE A C 1
ATOM 1418 O O . ILE A 1 190 ? 9.617 21.090 -8.286 1.00 49.69 190 ILE A O 1
ATOM 1422 N N . LYS A 1 191 ? 7.620 20.841 -7.314 1.00 58.25 191 LYS A N 1
ATOM 1423 C CA . LYS A 1 191 ? 7.715 19.378 -7.161 1.00 58.25 191 LYS A CA 1
ATOM 1424 C C . LYS A 1 191 ? 7.124 18.736 -8.425 1.00 58.25 191 LYS A C 1
ATOM 1426 O O . LYS A 1 191 ? 5.904 18.794 -8.585 1.00 58.25 191 LYS A O 1
ATOM 1431 N N . PRO A 1 192 ? 7.922 18.179 -9.356 1.00 65.62 192 PRO A N 1
ATOM 1432 C CA . PRO A 1 192 ? 7.379 17.618 -10.588 1.00 65.62 192 PRO A CA 1
ATOM 1433 C C . PRO A 1 192 ? 6.562 16.359 -10.288 1.00 65.62 192 PRO A C 1
ATOM 1435 O O . PRO A 1 192 ? 7.041 15.456 -9.603 1.00 65.62 192 PRO A O 1
ATOM 1438 N N . LEU A 1 193 ? 5.351 16.261 -10.837 1.00 67.88 193 LEU A N 1
ATOM 1439 C CA . LEU A 1 193 ? 4.618 14.998 -10.861 1.00 67.88 193 LEU A CA 1
ATOM 1440 C C . LEU A 1 193 ? 5.276 14.092 -11.910 1.00 67.88 193 LEU A C 1
ATOM 1442 O O . LEU A 1 193 ? 5.270 14.404 -13.101 1.00 67.88 193 LEU A O 1
ATOM 1446 N N . LEU A 1 194 ? 5.901 13.008 -11.458 1.00 77.44 194 LEU A N 1
ATOM 1447 C CA . LEU A 1 194 ? 6.655 12.078 -12.291 1.00 77.44 194 LEU A CA 1
ATOM 1448 C C . LEU A 1 194 ? 5.854 10.794 -12.504 1.00 77.44 194 LEU A C 1
ATOM 1450 O O . LEU A 1 194 ? 5.247 10.270 -11.572 1.00 77.44 194 LEU A O 1
ATOM 1454 N N . GLU A 1 195 ? 5.898 10.265 -13.726 1.00 84.62 195 GLU A N 1
ATOM 1455 C CA . GLU A 1 195 ? 5.334 8.963 -14.083 1.00 84.62 195 GLU A CA 1
ATOM 1456 C C . GLU A 1 195 ? 6.411 8.046 -14.662 1.00 84.62 195 GLU A C 1
ATOM 1458 O O . GLU A 1 195 ? 7.223 8.469 -15.488 1.00 84.62 195 GLU A O 1
ATOM 1463 N N . ARG A 1 196 ? 6.395 6.767 -14.274 1.00 89.19 196 ARG A N 1
ATOM 1464 C CA . ARG A 1 196 ? 7.252 5.730 -14.866 1.00 89.19 196 ARG A CA 1
ATOM 1465 C C . ARG A 1 196 ? 6.540 4.380 -14.924 1.00 89.19 196 ARG A C 1
ATOM 1467 O O . ARG A 1 196 ? 5.781 4.029 -14.027 1.00 89.19 196 ARG A O 1
ATOM 1474 N N . ASN A 1 197 ? 6.816 3.603 -15.971 1.00 91.12 197 ASN A N 1
ATOM 1475 C CA . ASN A 1 197 ? 6.403 2.203 -16.057 1.00 91.12 197 ASN A CA 1
ATOM 1476 C C . ASN A 1 197 ? 7.461 1.293 -15.421 1.00 91.12 197 ASN A C 1
ATOM 1478 O O . ASN A 1 197 ? 8.635 1.353 -15.798 1.00 91.12 197 ASN A O 1
ATOM 1482 N N . VAL A 1 198 ? 7.015 0.413 -14.528 1.00 94.56 198 VAL A N 1
ATOM 1483 C CA . VAL A 1 198 ? 7.787 -0.689 -13.949 1.00 94.56 198 VAL A CA 1
ATOM 1484 C C . VAL A 1 198 ? 7.349 -1.989 -14.629 1.00 94.56 198 VAL A C 1
ATOM 1486 O O . VAL A 1 198 ? 6.163 -2.337 -14.649 1.00 94.56 198 VAL A O 1
ATOM 1489 N N . TYR A 1 199 ? 8.313 -2.677 -15.235 1.00 93.69 199 TYR A N 1
ATOM 1490 C CA . TYR A 1 199 ? 8.129 -3.901 -16.023 1.00 93.69 199 TYR A CA 1
ATOM 1491 C C . TYR A 1 199 ? 8.439 -5.159 -15.187 1.00 93.69 199 TYR A C 1
ATOM 1493 O O . TYR A 1 199 ? 9.016 -5.046 -14.104 1.00 93.69 199 TYR A O 1
ATOM 1501 N N . PRO A 1 200 ? 8.097 -6.377 -15.652 1.00 94.19 200 PRO A N 1
ATOM 1502 C CA . PRO A 1 200 ? 8.382 -7.597 -14.902 1.00 94.19 200 PRO A CA 1
ATOM 1503 C C . PRO A 1 200 ? 9.883 -7.746 -14.640 1.00 94.19 200 PRO A C 1
ATOM 1505 O O . PRO A 1 200 ? 10.690 -7.327 -15.463 1.00 94.19 200 PRO A O 1
ATOM 1508 N N . ALA A 1 201 ? 10.263 -8.341 -13.511 1.00 94.38 201 ALA A N 1
ATOM 1509 C CA . ALA A 1 201 ? 11.649 -8.421 -13.030 1.00 94.38 201 ALA A CA 1
ATOM 1510 C C . ALA A 1 201 ? 12.309 -7.084 -12.631 1.00 94.38 201 ALA A C 1
ATOM 1512 O O . ALA A 1 201 ? 13.450 -7.098 -12.164 1.00 94.38 201 ALA A O 1
ATOM 1513 N N . GLN A 1 202 ? 11.605 -5.952 -12.734 1.00 95.38 202 GLN A N 1
ATOM 1514 C CA . GLN A 1 202 ? 12.020 -4.687 -12.127 1.00 95.38 202 GLN A CA 1
ATOM 1515 C C . GLN A 1 202 ? 11.420 -4.520 -10.724 1.00 95.38 202 GLN A C 1
ATOM 1517 O O . GLN A 1 202 ? 10.375 -5.089 -10.386 1.00 95.38 202 GLN A O 1
ATOM 1522 N N . ALA A 1 203 ? 12.087 -3.700 -9.918 1.00 94.69 203 ALA A N 1
ATOM 1523 C CA . ALA A 1 203 ? 11.570 -3.172 -8.667 1.00 94.69 203 ALA A CA 1
ATOM 1524 C C . ALA A 1 203 ? 11.743 -1.651 -8.615 1.00 94.69 203 ALA A C 1
ATOM 1526 O O . ALA A 1 203 ? 12.627 -1.086 -9.270 1.00 94.69 203 ALA A O 1
ATOM 1527 N N . ALA A 1 204 ? 10.906 -1.009 -7.809 1.00 94.06 204 ALA A N 1
ATOM 1528 C CA . ALA A 1 204 ? 10.994 0.408 -7.500 1.00 94.06 204 ALA A CA 1
ATOM 1529 C C . ALA A 1 204 ? 10.833 0.631 -5.991 1.00 94.06 204 ALA A C 1
ATOM 1531 O O . ALA A 1 204 ? 10.049 -0.071 -5.359 1.00 94.06 204 ALA A O 1
ATOM 1532 N N . SER A 1 205 ? 11.553 1.596 -5.424 1.00 92.31 205 SER A N 1
ATOM 1533 C CA . SER A 1 205 ? 11.408 2.006 -4.022 1.00 92.31 205 SER A CA 1
ATOM 1534 C C . SER A 1 205 ? 11.172 3.514 -3.952 1.00 92.31 205 SER A C 1
ATOM 1536 O O . SER A 1 205 ? 11.897 4.285 -4.583 1.00 92.31 205 SER A O 1
ATOM 1538 N N . PHE A 1 206 ? 10.126 3.923 -3.236 1.00 86.88 206 PHE A N 1
ATOM 1539 C CA . PHE A 1 206 ? 9.579 5.280 -3.200 1.00 86.88 206 PHE A CA 1
ATOM 1540 C C . PHE A 1 206 ? 9.713 5.854 -1.791 1.00 86.88 206 PHE A C 1
ATOM 1542 O O . PHE A 1 206 ? 8.854 5.636 -0.932 1.00 86.88 206 PHE A O 1
ATOM 1549 N N . VAL A 1 207 ? 10.809 6.575 -1.563 1.00 80.62 207 VAL A N 1
ATOM 1550 C CA . VAL A 1 207 ? 11.255 7.049 -0.248 1.00 80.62 207 VAL A CA 1
ATOM 1551 C C . VAL A 1 207 ? 10.839 8.511 -0.030 1.00 80.62 207 VAL A C 1
ATOM 1553 O O . VAL A 1 207 ? 11.150 9.345 -0.886 1.00 80.62 207 VAL A O 1
ATOM 1556 N N . PRO A 1 208 ? 10.176 8.878 1.085 1.00 69.38 208 PRO A N 1
ATOM 1557 C CA . PRO A 1 208 ? 9.920 10.278 1.415 1.00 69.38 208 PRO A CA 1
ATOM 1558 C C . PRO A 1 208 ? 11.231 11.049 1.604 1.00 69.38 208 PRO A C 1
ATOM 1560 O O . PRO A 1 208 ? 12.132 10.596 2.308 1.00 69.38 208 PRO A O 1
ATOM 1563 N N . SER A 1 209 ? 11.338 12.234 1.006 1.00 65.38 209 SER A N 1
ATOM 1564 C CA . SER A 1 209 ? 12.480 13.125 1.220 1.00 65.38 209 SER A CA 1
ATOM 1565 C C . SER A 1 209 ? 12.211 14.113 2.352 1.00 65.38 209 SER A C 1
ATOM 1567 O O . SER A 1 209 ? 11.132 14.700 2.427 1.00 65.38 209 SER A O 1
ATOM 1569 N N . ALA A 1 210 ? 13.230 14.397 3.167 1.00 54.97 210 ALA A N 1
ATOM 1570 C CA . ALA A 1 210 ? 13.194 15.465 4.171 1.00 54.97 210 ALA A CA 1
ATOM 1571 C C . ALA A 1 210 ? 13.017 16.874 3.557 1.00 54.97 210 ALA A C 1
ATOM 1573 O O . ALA A 1 210 ? 12.574 17.792 4.238 1.00 54.97 210 ALA A O 1
ATOM 1574 N N . SER A 1 211 ? 13.300 17.047 2.258 1.00 50.81 211 SER A N 1
ATOM 1575 C CA . SER A 1 211 ? 12.965 18.260 1.487 1.00 50.81 211 SER A CA 1
ATOM 1576 C C . SER A 1 211 ? 11.480 18.358 1.096 1.00 50.81 211 SER A C 1
ATOM 1578 O O . SER A 1 211 ? 11.077 19.284 0.391 1.00 50.81 211 SER A O 1
ATOM 1580 N N . GLY A 1 212 ? 10.678 17.350 1.444 1.00 57.78 212 GLY A N 1
ATOM 1581 C CA . GLY A 1 212 ? 9.411 17.053 0.790 1.00 57.78 212 GLY A CA 1
ATOM 1582 C C . GLY A 1 212 ? 9.599 16.479 -0.621 1.00 57.78 212 GLY A C 1
ATOM 1583 O O . GLY A 1 212 ? 10.642 16.646 -1.260 1.00 57.78 212 GLY A O 1
ATOM 1584 N N . GLY A 1 213 ? 8.554 15.810 -1.112 1.00 64.50 213 GLY A N 1
ATOM 1585 C CA . GLY A 1 213 ? 8.618 14.999 -2.331 1.00 64.50 213 GLY A CA 1
ATOM 1586 C C . GLY A 1 213 ? 9.163 13.591 -2.067 1.00 64.50 213 GLY A C 1
ATOM 1587 O O . GLY A 1 213 ? 9.444 13.218 -0.928 1.00 64.50 213 GLY A O 1
ATOM 1588 N N . VAL A 1 214 ? 9.280 12.805 -3.132 1.00 75.81 214 VAL A N 1
ATOM 1589 C CA . VAL A 1 214 ? 9.585 11.371 -3.103 1.00 75.81 214 VAL A CA 1
ATOM 1590 C C . VAL A 1 214 ? 10.806 11.092 -3.971 1.00 75.81 214 VAL A C 1
ATOM 1592 O O . VAL A 1 214 ? 10.823 11.397 -5.167 1.00 75.81 214 VAL A O 1
ATOM 1595 N N . GLN A 1 215 ? 11.833 10.488 -3.376 1.00 81.31 215 GLN A N 1
ATOM 1596 C CA . GLN A 1 215 ? 12.942 9.897 -4.113 1.00 81.31 215 GLN A CA 1
ATOM 1597 C C . GLN A 1 215 ? 12.515 8.506 -4.590 1.00 81.31 215 GLN A C 1
ATOM 1599 O O . GLN A 1 215 ? 12.333 7.596 -3.784 1.00 81.31 215 GLN A O 1
ATOM 1604 N N . ALA A 1 216 ? 12.363 8.343 -5.903 1.00 88.56 216 ALA A N 1
ATOM 1605 C CA . ALA A 1 216 ? 12.073 7.054 -6.517 1.00 88.56 216 ALA A CA 1
ATOM 1606 C C . ALA A 1 216 ? 13.350 6.426 -7.088 1.00 88.56 216 ALA A C 1
ATOM 1608 O O . ALA A 1 216 ? 14.033 7.022 -7.925 1.00 88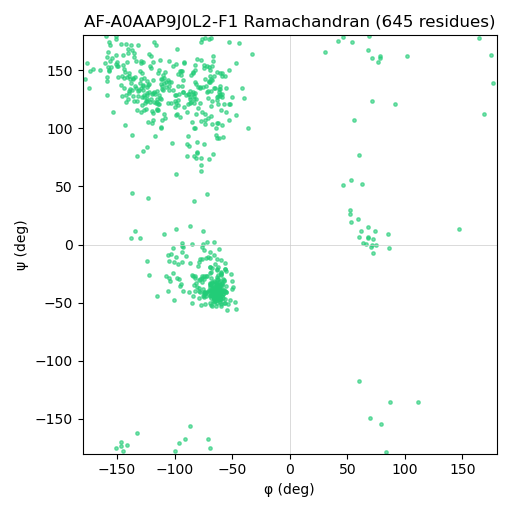.56 216 ALA A O 1
ATOM 1609 N N . LEU A 1 217 ? 13.657 5.212 -6.641 1.00 90.69 217 LEU A N 1
ATOM 1610 C CA . LEU A 1 217 ? 14.808 4.417 -7.059 1.00 90.69 217 LEU A CA 1
ATOM 1611 C C . LEU A 1 217 ? 14.309 3.219 -7.871 1.00 90.69 217 LEU A C 1
ATOM 1613 O O . LEU A 1 217 ? 13.341 2.581 -7.473 1.00 90.69 217 LEU A O 1
ATOM 1617 N N . PHE A 1 218 ? 14.967 2.893 -8.987 1.00 93.25 218 PHE A N 1
ATOM 1618 C CA . PHE A 1 218 ? 14.549 1.815 -9.895 1.00 93.25 218 PHE A CA 1
ATOM 1619 C C . PHE A 1 218 ? 15.731 0.899 -10.231 1.00 93.25 218 PHE A C 1
ATOM 1621 O O . PHE A 1 218 ? 16.811 1.380 -10.595 1.00 93.25 218 PHE A O 1
ATOM 1628 N N . ALA A 1 219 ? 15.511 -0.415 -10.148 1.00 94.12 219 ALA A N 1
ATOM 1629 C CA . ALA A 1 219 ? 16.505 -1.452 -10.433 1.00 94.12 219 ALA A CA 1
ATOM 1630 C C . ALA A 1 219 ? 15.841 -2.749 -10.938 1.00 94.12 219 ALA A C 1
ATOM 1632 O O . ALA A 1 219 ? 14.616 -2.847 -11.038 1.00 94.12 219 ALA A O 1
ATOM 1633 N N . TYR A 1 220 ? 16.649 -3.770 -11.239 1.00 95.12 220 TYR A N 1
ATOM 1634 C CA . TYR A 1 220 ? 16.145 -5.146 -11.222 1.00 95.12 220 TYR A CA 1
ATOM 1635 C C . TYR A 1 220 ? 15.719 -5.501 -9.793 1.00 95.12 220 TYR A C 1
ATOM 1637 O O . TYR A 1 220 ? 16.306 -5.014 -8.828 1.00 95.12 220 TYR A O 1
ATOM 1645 N N . ALA A 1 221 ? 14.708 -6.353 -9.645 1.00 93.12 221 ALA A N 1
ATOM 1646 C CA . ALA A 1 221 ? 14.285 -6.806 -8.327 1.00 93.12 221 ALA A CA 1
ATOM 1647 C C . ALA A 1 221 ? 15.362 -7.697 -7.680 1.00 93.12 221 ALA A C 1
ATOM 1649 O O . ALA A 1 221 ? 15.733 -8.727 -8.247 1.00 93.12 221 ALA A O 1
ATOM 1650 N N . ASP A 1 222 ? 15.825 -7.323 -6.482 1.00 91.88 222 ASP A N 1
ATOM 1651 C CA . ASP A 1 222 ? 16.676 -8.168 -5.638 1.00 91.88 222 ASP A CA 1
ATOM 1652 C C . ASP A 1 222 ? 15.887 -9.413 -5.216 1.00 91.88 222 ASP A C 1
ATOM 1654 O O . ASP A 1 222 ? 15.050 -9.366 -4.316 1.00 91.88 222 ASP A O 1
ATOM 1658 N N . THR A 1 223 ? 16.133 -10.534 -5.891 1.00 89.75 223 THR A N 1
ATOM 1659 C CA . THR A 1 223 ? 15.437 -11.798 -5.632 1.00 89.75 223 THR A CA 1
ATOM 1660 C C . THR A 1 223 ? 15.800 -12.4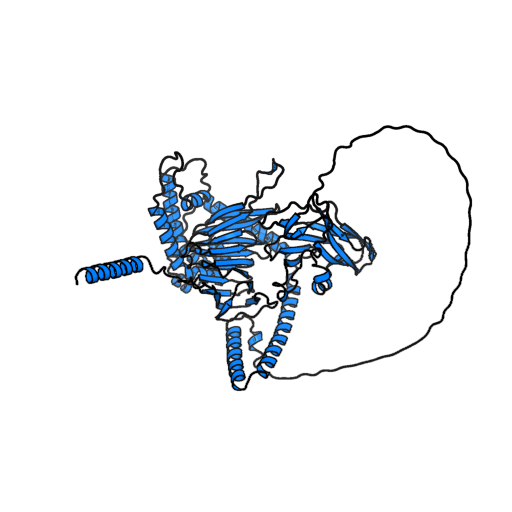30 -4.290 1.00 89.75 223 THR A C 1
ATOM 1662 O O . THR A 1 223 ? 15.049 -13.278 -3.817 1.00 89.75 223 THR A O 1
ATOM 1665 N N . GLU A 1 224 ? 16.927 -12.048 -3.683 1.00 89.25 224 GLU A N 1
ATOM 1666 C CA . GLU A 1 224 ? 17.394 -12.592 -2.405 1.00 89.25 224 GLU A CA 1
ATOM 1667 C C . GLU A 1 224 ? 16.734 -11.850 -1.238 1.00 89.25 224 GLU A C 1
ATOM 1669 O O . GLU A 1 224 ? 16.104 -12.490 -0.395 1.00 89.25 224 GLU A O 1
ATOM 1674 N N . SER A 1 225 ? 16.759 -10.511 -1.241 1.00 87.69 225 SER A N 1
ATOM 1675 C CA . SER A 1 225 ? 15.987 -9.713 -0.273 1.00 87.69 225 SER A CA 1
ATOM 1676 C C . SER A 1 225 ? 14.485 -9.946 -0.412 1.00 87.69 225 SER A C 1
ATOM 1678 O O . SER A 1 225 ? 13.807 -10.170 0.587 1.00 87.69 225 SER A O 1
ATOM 1680 N N . LEU A 1 226 ? 13.956 -10.011 -1.639 1.00 87.81 226 LEU A N 1
ATOM 1681 C CA . LEU A 1 226 ? 12.541 -10.316 -1.874 1.00 87.81 226 LEU A CA 1
ATOM 1682 C C . LEU A 1 226 ? 12.134 -11.692 -1.325 1.00 87.81 226 LEU A C 1
ATOM 1684 O O . LEU A 1 226 ? 11.021 -11.851 -0.835 1.00 87.81 226 LEU A O 1
ATOM 1688 N N . ALA A 1 227 ? 13.018 -12.689 -1.383 1.00 87.69 227 ALA A N 1
ATOM 1689 C CA . ALA A 1 227 ? 12.761 -13.999 -0.794 1.00 87.69 227 ALA A CA 1
ATOM 1690 C C . ALA A 1 227 ? 12.842 -13.980 0.744 1.00 87.69 227 ALA A C 1
ATOM 1692 O O . ALA A 1 227 ? 12.014 -14.603 1.414 1.00 87.69 227 ALA A O 1
ATOM 1693 N N . ALA A 1 228 ? 13.831 -13.283 1.307 1.00 84.31 228 ALA A N 1
ATOM 1694 C CA . ALA A 1 228 ? 14.082 -13.242 2.745 1.00 84.31 228 ALA A CA 1
ATOM 1695 C C . ALA A 1 228 ? 13.062 -12.389 3.522 1.00 84.31 228 ALA A C 1
ATOM 1697 O O . ALA A 1 228 ? 12.624 -12.793 4.600 1.00 84.31 228 ALA A O 1
ATOM 1698 N N . GLU A 1 229 ? 12.682 -11.233 2.977 1.00 79.31 229 GLU A N 1
ATOM 1699 C CA . GLU A 1 229 ? 12.035 -10.139 3.718 1.00 79.31 229 GLU A CA 1
ATOM 1700 C C . GLU A 1 229 ? 10.542 -9.979 3.402 1.00 79.31 229 GLU A C 1
ATOM 1702 O O . GLU A 1 229 ? 9.790 -9.521 4.258 1.00 79.31 229 GLU A O 1
ATOM 1707 N N . LEU A 1 230 ? 10.084 -10.376 2.208 1.00 85.50 230 LEU A N 1
ATOM 1708 C CA . LEU A 1 230 ? 8.658 -10.346 1.867 1.00 85.50 230 LEU A CA 1
ATOM 1709 C C . LEU A 1 230 ? 7.890 -11.341 2.742 1.00 85.50 230 LEU A C 1
ATOM 1711 O O . LEU A 1 230 ? 8.328 -12.486 2.885 1.00 85.50 230 LEU A O 1
ATOM 1715 N N . ASP A 1 231 ? 6.745 -10.917 3.284 1.00 85.81 231 ASP A N 1
ATOM 1716 C CA . ASP A 1 231 ? 5.869 -11.715 4.152 1.00 85.81 231 ASP A CA 1
ATOM 1717 C C . ASP A 1 231 ? 5.720 -13.175 3.648 1.00 85.81 231 ASP A C 1
ATOM 1719 O O . ASP A 1 231 ? 5.512 -13.404 2.448 1.00 85.81 231 ASP A O 1
ATOM 1723 N N . PRO A 1 232 ? 5.822 -14.201 4.522 1.00 86.00 232 PRO A N 1
ATOM 1724 C CA . PRO A 1 232 ? 5.854 -15.600 4.086 1.00 86.00 232 PRO A CA 1
ATOM 1725 C C . PRO A 1 232 ? 4.570 -16.070 3.387 1.00 86.00 232 PRO A C 1
ATOM 1727 O O . PRO A 1 232 ? 4.568 -17.093 2.697 1.00 86.00 232 PRO A O 1
ATOM 1730 N N . ALA A 1 233 ? 3.454 -15.394 3.624 1.00 87.12 233 ALA A N 1
ATOM 1731 C CA . ALA A 1 233 ? 2.133 -15.709 3.110 1.00 87.12 233 ALA A CA 1
ATOM 1732 C C . ALA A 1 233 ? 1.913 -15.043 1.734 1.00 87.12 233 ALA A C 1
ATOM 1734 O O . ALA A 1 233 ? 1.441 -15.696 0.799 1.00 87.12 233 ALA A O 1
ATOM 1735 N N . VAL A 1 234 ? 2.361 -13.796 1.586 1.00 92.00 234 VAL A N 1
ATOM 1736 C CA . VAL A 1 234 ? 2.474 -13.026 0.342 1.00 92.00 234 VAL A CA 1
ATOM 1737 C C . VAL A 1 234 ? 3.446 -13.698 -0.631 1.00 92.00 234 VAL A C 1
ATOM 1739 O O . VAL A 1 234 ? 3.089 -13.933 -1.785 1.00 92.00 234 VAL A O 1
ATOM 1742 N N . LEU A 1 235 ? 4.630 -14.112 -0.167 1.00 92.56 235 LEU A N 1
ATOM 1743 C CA . LEU A 1 235 ? 5.622 -14.830 -0.976 1.00 92.56 235 LEU A CA 1
ATOM 1744 C C . LEU A 1 235 ? 5.063 -16.148 -1.542 1.00 92.56 235 LEU A C 1
ATOM 1746 O O . LEU A 1 235 ? 5.311 -16.480 -2.701 1.00 92.56 235 LEU A O 1
ATOM 1750 N N . ARG A 1 236 ? 4.248 -16.880 -0.769 1.00 92.19 236 ARG A N 1
ATOM 1751 C CA . ARG A 1 236 ? 3.546 -18.087 -1.248 1.00 92.19 236 ARG A CA 1
ATOM 1752 C C . ARG A 1 236 ? 2.464 -17.777 -2.277 1.00 92.19 236 ARG A C 1
ATOM 1754 O O . ARG A 1 236 ? 2.378 -18.488 -3.278 1.00 92.19 236 ARG A O 1
ATOM 1761 N N . ALA A 1 237 ? 1.659 -16.735 -2.059 1.00 92.75 237 ALA A N 1
ATOM 1762 C CA . ALA A 1 237 ? 0.643 -16.304 -3.021 1.00 92.75 237 ALA A CA 1
ATOM 1763 C C . ALA A 1 237 ? 1.290 -15.930 -4.365 1.00 92.75 237 ALA A C 1
ATOM 1765 O O . ALA A 1 237 ? 0.905 -16.456 -5.413 1.00 92.75 237 ALA A O 1
ATOM 1766 N N . MET A 1 238 ? 2.364 -15.142 -4.307 1.00 93.06 238 MET A N 1
ATOM 1767 C CA . MET A 1 238 ? 3.206 -14.770 -5.439 1.00 93.06 238 MET A CA 1
ATOM 1768 C C . MET A 1 238 ? 3.778 -15.996 -6.173 1.00 93.06 238 MET A C 1
ATOM 1770 O O . MET A 1 238 ? 3.578 -16.136 -7.379 1.00 93.06 238 MET A O 1
ATOM 1774 N N . VAL A 1 239 ? 4.385 -16.947 -5.454 1.00 94.56 239 VAL A N 1
ATOM 1775 C CA . VAL A 1 239 ? 4.927 -18.192 -6.037 1.00 94.56 239 VAL A CA 1
ATOM 1776 C C . VAL A 1 239 ? 3.843 -19.073 -6.673 1.00 94.56 239 VAL A C 1
ATOM 1778 O O . VAL A 1 239 ? 4.090 -19.696 -7.708 1.00 94.56 239 VAL A O 1
ATOM 1781 N N . SER A 1 240 ? 2.630 -19.106 -6.112 1.00 92.50 240 SER A N 1
ATOM 1782 C CA . SER A 1 240 ? 1.498 -19.837 -6.704 1.00 92.50 240 SER A CA 1
ATOM 1783 C C . SER A 1 240 ? 0.997 -19.204 -8.012 1.00 92.50 240 SER A C 1
ATOM 1785 O O . SER A 1 240 ? 0.520 -19.906 -8.905 1.00 92.50 240 SER A O 1
ATOM 1787 N N . GLY A 1 241 ? 1.155 -17.884 -8.162 1.00 91.81 241 GLY A N 1
ATOM 1788 C CA . GLY A 1 241 ? 0.787 -17.127 -9.358 1.00 91.81 241 GLY A CA 1
ATOM 1789 C C . GLY A 1 241 ? 1.786 -17.219 -10.518 1.00 91.81 241 GLY A C 1
ATOM 1790 O O . GLY A 1 241 ? 1.419 -16.906 -11.656 1.00 91.81 241 GLY A O 1
ATOM 1791 N N . PHE A 1 242 ? 3.014 -17.699 -10.276 1.00 94.06 242 PHE A N 1
ATOM 1792 C CA . PHE A 1 242 ? 4.122 -17.646 -11.242 1.00 94.06 242 PHE A CA 1
ATOM 1793 C C . PHE A 1 242 ? 3.864 -18.327 -12.590 1.00 94.06 242 PHE A C 1
ATOM 1795 O O . PHE A 1 242 ? 4.379 -17.858 -13.601 1.00 94.06 242 PHE A O 1
ATOM 1802 N N . ARG A 1 243 ? 3.034 -19.374 -12.665 1.00 91.44 243 ARG A N 1
ATOM 1803 C CA . ARG A 1 243 ? 2.697 -19.999 -13.959 1.00 91.44 243 ARG A CA 1
ATOM 1804 C C . ARG A 1 243 ? 1.881 -19.069 -14.858 1.00 91.44 243 ARG A C 1
ATOM 1806 O O . ARG A 1 243 ? 2.171 -18.954 -16.049 1.00 91.44 243 ARG A O 1
ATOM 1813 N N . ASP A 1 244 ? 0.908 -18.374 -14.276 1.00 89.94 244 ASP A N 1
ATOM 1814 C CA . ASP A 1 244 ? 0.102 -17.374 -14.978 1.00 89.94 244 ASP A CA 1
ATOM 1815 C C . ASP A 1 244 ? 0.974 -16.157 -15.330 1.00 89.94 244 ASP A C 1
ATOM 1817 O O . ASP A 1 244 ? 0.897 -15.643 -16.445 1.00 89.94 244 ASP A O 1
ATOM 1821 N N . ALA A 1 245 ? 1.865 -15.754 -14.414 1.00 92.00 245 ALA A N 1
ATOM 1822 C CA . ALA A 1 245 ? 2.805 -14.646 -14.591 1.00 92.00 245 ALA A CA 1
ATOM 1823 C C . ALA A 1 245 ? 3.810 -14.904 -15.731 1.00 92.00 245 ALA A C 1
ATOM 1825 O O . ALA A 1 245 ? 4.057 -14.036 -16.565 1.00 92.00 245 ALA A O 1
ATOM 1826 N N . ALA A 1 246 ? 4.365 -16.115 -15.823 1.00 92.06 246 ALA A N 1
ATOM 1827 C CA . ALA A 1 246 ? 5.238 -16.518 -16.923 1.00 92.06 246 ALA A CA 1
ATOM 1828 C C . ALA A 1 246 ? 4.481 -16.553 -18.265 1.00 92.06 246 ALA A C 1
ATOM 1830 O O . ALA A 1 246 ? 5.033 -16.171 -19.302 1.00 92.06 246 ALA A O 1
ATOM 1831 N N . GLY A 1 247 ? 3.203 -16.950 -18.251 1.00 90.69 247 GLY A N 1
ATOM 1832 C CA . GLY A 1 247 ? 2.307 -16.871 -19.407 1.00 90.69 247 GLY A CA 1
ATOM 1833 C C . GLY A 1 247 ? 2.037 -15.431 -19.862 1.00 90.69 247 GLY A C 1
ATOM 1834 O O . GLY A 1 247 ? 2.096 -15.151 -21.058 1.00 90.69 247 GLY A O 1
ATOM 1835 N N . GLU A 1 248 ? 1.799 -14.513 -18.923 1.00 89.00 248 GLU A N 1
ATOM 1836 C CA . GLU A 1 248 ? 1.667 -13.065 -19.154 1.00 89.00 248 GLU A CA 1
ATOM 1837 C C . GLU A 1 248 ? 2.938 -12.476 -19.771 1.00 89.00 248 GLU A C 1
ATOM 1839 O O . GLU A 1 248 ? 2.894 -11.876 -20.846 1.00 89.00 248 GLU A O 1
ATOM 1844 N N . ASN A 1 249 ? 4.092 -12.728 -19.147 1.00 90.25 249 ASN A N 1
ATOM 1845 C CA . ASN A 1 249 ? 5.384 -12.246 -19.627 1.00 90.25 249 ASN A CA 1
ATOM 1846 C C . ASN A 1 249 ? 5.669 -12.787 -21.031 1.00 90.25 249 ASN A C 1
ATOM 1848 O O . ASN A 1 249 ? 6.061 -12.028 -21.909 1.00 90.25 249 ASN A O 1
ATOM 1852 N N . SER A 1 250 ? 5.360 -14.057 -21.303 1.00 88.75 250 SER A N 1
ATOM 1853 C CA . SER A 1 250 ? 5.487 -14.640 -22.646 1.00 88.75 250 SER A CA 1
ATOM 1854 C C . SER A 1 250 ? 4.609 -13.945 -23.700 1.00 88.75 250 SER A C 1
ATOM 1856 O O . SER A 1 250 ? 4.999 -13.878 -24.867 1.00 88.75 250 SER A O 1
ATOM 1858 N N . ARG A 1 251 ? 3.440 -13.399 -23.322 1.00 87.75 251 ARG A N 1
ATOM 1859 C CA . ARG A 1 251 ? 2.606 -12.559 -24.207 1.00 87.75 251 ARG A CA 1
ATOM 1860 C C . ARG A 1 251 ? 3.208 -11.163 -24.394 1.00 87.75 251 ARG A C 1
ATOM 1862 O O . ARG A 1 251 ? 3.194 -10.654 -25.512 1.00 87.75 251 ARG A O 1
ATOM 1869 N N . LEU A 1 252 ? 3.744 -10.560 -23.330 1.00 84.75 252 LEU A N 1
ATOM 1870 C CA . LEU A 1 252 ? 4.403 -9.250 -23.362 1.00 84.75 252 LEU A CA 1
ATOM 1871 C C . LEU A 1 252 ? 5.666 -9.273 -24.241 1.00 84.75 252 LEU A C 1
ATOM 1873 O O . LEU A 1 252 ? 5.785 -8.454 -25.150 1.00 84.75 252 LEU A O 1
ATOM 1877 N N . LEU A 1 253 ? 6.557 -10.253 -24.032 1.00 83.06 253 LEU A N 1
ATOM 1878 C CA . LEU A 1 253 ? 7.760 -10.457 -24.845 1.00 83.06 253 LEU A CA 1
ATOM 1879 C C . LEU A 1 253 ? 7.410 -10.663 -26.322 1.00 83.06 253 LEU A C 1
ATOM 1881 O O . LEU A 1 253 ? 8.056 -10.074 -27.182 1.00 83.06 253 LEU A O 1
ATOM 1885 N N . ARG A 1 254 ? 6.373 -11.457 -26.626 1.00 85.12 254 ARG A N 1
ATOM 1886 C CA . ARG A 1 254 ? 5.976 -11.703 -28.017 1.00 85.12 254 ARG A CA 1
ATOM 1887 C C . ARG A 1 254 ? 5.462 -10.437 -28.699 1.00 85.12 254 ARG A C 1
ATOM 1889 O O . ARG A 1 254 ? 5.936 -10.126 -29.782 1.00 85.12 254 ARG A O 1
ATOM 1896 N N . LYS A 1 255 ? 4.570 -9.673 -28.054 1.00 82.94 255 LYS A N 1
ATOM 1897 C CA . LYS A 1 255 ? 4.095 -8.381 -28.586 1.00 82.94 255 LYS A CA 1
ATOM 1898 C C . LYS A 1 255 ? 5.253 -7.413 -28.845 1.00 82.94 255 LYS A C 1
ATOM 1900 O O . LYS A 1 255 ? 5.252 -6.707 -29.846 1.00 82.94 255 LYS A O 1
ATOM 1905 N N . TRP A 1 256 ? 6.244 -7.392 -27.954 1.00 78.75 256 TRP A N 1
ATOM 1906 C CA . TRP A 1 256 ? 7.456 -6.585 -28.098 1.00 78.75 256 TRP A CA 1
ATOM 1907 C C . TRP A 1 256 ? 8.314 -7.033 -29.296 1.00 78.75 256 TRP A C 1
ATOM 1909 O O . TRP A 1 256 ? 8.670 -6.195 -30.122 1.00 78.75 256 TRP A O 1
ATOM 1919 N N . GLN A 1 257 ? 8.552 -8.336 -29.466 1.00 77.31 257 GLN A N 1
ATOM 1920 C CA . GLN A 1 257 ? 9.251 -8.894 -30.634 1.00 77.31 257 GLN A CA 1
ATOM 1921 C C . GLN A 1 257 ? 8.494 -8.621 -31.949 1.00 77.31 257 GLN A C 1
ATOM 1923 O O . GLN A 1 257 ? 9.085 -8.160 -32.921 1.00 77.31 257 GLN A O 1
ATOM 1928 N N . GLU A 1 258 ? 7.175 -8.835 -31.969 1.00 78.38 258 GLU A N 1
ATOM 1929 C CA . GLU A 1 258 ? 6.298 -8.543 -33.115 1.00 78.38 258 GLU A CA 1
ATOM 1930 C C . GLU A 1 258 ? 6.306 -7.045 -33.476 1.00 78.38 258 GLU A C 1
ATOM 1932 O O . GLU A 1 258 ? 6.306 -6.696 -34.657 1.00 78.38 258 GLU A O 1
ATOM 1937 N N . SER A 1 259 ? 6.393 -6.150 -32.480 1.00 69.50 259 SER A N 1
ATOM 1938 C CA . SER A 1 259 ? 6.426 -4.692 -32.688 1.00 69.50 259 SER A CA 1
ATOM 1939 C C . SER A 1 259 ? 7.670 -4.173 -33.420 1.00 69.50 259 SER A C 1
ATOM 1941 O O . SER A 1 259 ? 7.679 -3.017 -33.835 1.00 69.50 259 SER A O 1
ATOM 1943 N N . SER A 1 260 ? 8.681 -5.028 -33.637 1.00 57.31 260 SER A N 1
ATOM 1944 C CA . SER A 1 260 ? 9.811 -4.769 -34.538 1.00 57.31 260 SER A CA 1
ATOM 1945 C C . SER A 1 260 ? 10.537 -3.445 -34.244 1.00 57.31 260 SER A C 1
ATOM 1947 O O . SER A 1 260 ? 10.651 -2.598 -35.128 1.00 57.31 260 SER A O 1
ATOM 1949 N N . CYS A 1 261 ? 11.004 -3.273 -32.995 1.00 59.44 261 CYS A N 1
ATOM 1950 C CA . CYS A 1 261 ? 11.740 -2.101 -32.487 1.00 59.44 261 CYS A CA 1
ATOM 1951 C C . CYS A 1 261 ? 12.682 -1.497 -33.538 1.00 59.44 261 CYS A C 1
ATOM 1953 O O . CYS A 1 261 ? 13.760 -2.030 -33.792 1.00 59.44 261 CYS A O 1
ATOM 1955 N N . SER A 1 262 ? 12.252 -0.409 -34.179 1.00 47.66 262 SER A N 1
ATOM 1956 C CA . SER A 1 262 ? 12.781 -0.054 -35.496 1.00 47.66 262 SER A CA 1
ATOM 1957 C C . SER A 1 262 ? 14.203 0.503 -35.411 1.00 47.66 262 SER A C 1
ATOM 1959 O O . SER A 1 262 ? 14.396 1.660 -35.040 1.00 47.66 262 SER A O 1
ATOM 1961 N N . THR A 1 263 ? 15.180 -0.299 -35.842 1.00 42.72 263 THR A N 1
ATOM 1962 C CA . THR A 1 263 ? 16.631 -0.019 -35.903 1.00 42.72 263 THR A CA 1
ATOM 1963 C C . THR A 1 263 ? 16.997 0.982 -37.016 1.00 42.72 263 THR A C 1
ATOM 1965 O O . THR A 1 263 ? 17.887 0.753 -37.839 1.00 42.72 263 THR A O 1
ATOM 1968 N N . GLY A 1 264 ? 16.208 2.052 -37.144 1.00 41.62 264 GLY A N 1
ATOM 1969 C CA . GLY A 1 264 ? 16.356 3.091 -38.159 1.00 41.62 264 GLY A CA 1
ATOM 1970 C C . GLY A 1 264 ? 17.113 4.306 -37.614 1.00 41.62 264 GLY A C 1
ATOM 1971 O O . GLY A 1 264 ? 16.945 4.649 -36.442 1.00 41.62 264 GLY A O 1
ATOM 1972 N N . PRO A 1 265 ? 17.916 5.005 -38.438 1.00 40.41 265 PRO A N 1
ATOM 1973 C CA . PRO A 1 265 ? 18.648 6.188 -37.995 1.00 40.41 265 PRO A CA 1
ATOM 1974 C C . PRO A 1 265 ? 17.677 7.277 -37.522 1.00 40.41 265 PRO A C 1
ATOM 1976 O O . PRO A 1 265 ? 16.758 7.656 -38.252 1.00 40.41 265 PRO A O 1
ATOM 1979 N N . VAL A 1 266 ? 17.895 7.786 -36.304 1.00 44.75 266 VAL A N 1
ATOM 1980 C CA . VAL A 1 266 ? 16.983 8.702 -35.599 1.00 44.75 266 VAL A CA 1
ATOM 1981 C C . VAL A 1 266 ? 16.833 10.025 -36.356 1.00 44.75 266 VAL A C 1
ATOM 1983 O O . VAL A 1 266 ? 17.577 10.983 -36.161 1.00 44.75 266 VAL A O 1
ATOM 1986 N N . THR A 1 267 ? 15.832 10.070 -37.229 1.00 41.09 267 THR A N 1
ATOM 1987 C CA . THR A 1 267 ? 15.485 11.212 -38.077 1.00 41.09 267 THR A CA 1
ATOM 1988 C C . THR A 1 267 ? 14.002 11.519 -37.887 1.00 41.09 267 THR A C 1
ATOM 1990 O O . THR A 1 267 ? 13.156 11.110 -38.670 1.00 41.09 267 THR A O 1
ATOM 1993 N N . THR A 1 268 ? 13.708 12.232 -36.791 1.00 42.97 268 THR A N 1
ATOM 1994 C CA . THR A 1 268 ? 12.368 12.660 -36.329 1.00 42.97 268 THR A CA 1
ATOM 1995 C C . THR A 1 268 ? 11.343 11.528 -36.132 1.00 42.97 268 THR A C 1
ATOM 1997 O O . THR A 1 268 ? 10.779 11.012 -37.087 1.00 42.97 268 THR A O 1
ATOM 2000 N N . ALA A 1 269 ? 11.043 11.209 -34.865 1.00 41.38 269 ALA A N 1
ATOM 2001 C CA . ALA A 1 269 ? 10.053 10.202 -34.444 1.00 41.38 269 ALA A CA 1
ATOM 2002 C C . ALA A 1 269 ? 10.354 8.745 -34.874 1.00 41.38 269 ALA A C 1
ATOM 2004 O O . ALA A 1 269 ? 9.497 8.042 -35.405 1.00 41.38 269 ALA A O 1
ATOM 2005 N N . GLY A 1 270 ? 11.568 8.264 -34.575 1.00 38.94 270 GLY A N 1
ATOM 2006 C CA . GLY A 1 270 ? 11.841 6.821 -34.537 1.00 38.94 270 GLY A CA 1
ATOM 2007 C C . GLY A 1 270 ? 11.065 6.134 -33.404 1.00 38.94 270 GLY A C 1
ATOM 2008 O O . GLY A 1 270 ? 10.866 6.726 -32.343 1.00 38.94 270 GLY A O 1
ATOM 2009 N N . ALA A 1 271 ? 10.618 4.896 -33.624 1.00 46.28 271 ALA A N 1
ATOM 2010 C CA . ALA A 1 271 ? 9.834 4.144 -32.646 1.00 46.28 271 ALA A CA 1
ATOM 2011 C C . ALA A 1 271 ? 10.698 3.703 -31.450 1.00 46.28 271 ALA A C 1
ATOM 2013 O O . ALA A 1 271 ? 11.536 2.808 -31.579 1.00 46.28 271 ALA A O 1
ATOM 2014 N N . SER A 1 272 ? 10.480 4.316 -30.283 1.00 53.12 272 SER A N 1
ATOM 2015 C CA . SER A 1 272 ? 11.049 3.848 -29.016 1.00 53.12 272 SER A CA 1
ATOM 2016 C C . SER A 1 272 ? 10.457 2.493 -28.614 1.00 53.12 272 SER A C 1
ATOM 2018 O O . SER A 1 272 ? 9.363 2.119 -29.042 1.00 53.12 272 SER A O 1
ATOM 2020 N N . CYS A 1 273 ? 11.169 1.754 -27.765 1.00 73.88 273 CYS A N 1
ATOM 2021 C CA . CYS A 1 273 ? 10.700 0.496 -27.193 1.00 73.88 273 CYS A CA 1
ATOM 2022 C C . CYS A 1 273 ? 10.754 0.584 -25.660 1.00 73.88 273 CYS A C 1
ATOM 2024 O O . CYS A 1 273 ? 11.713 0.101 -25.056 1.00 73.88 273 CYS A O 1
ATOM 2026 N N . PRO A 1 274 ? 9.712 1.155 -25.014 1.00 80.12 274 PRO A N 1
ATOM 2027 C CA . PRO A 1 274 ? 9.745 1.575 -23.609 1.00 80.12 274 PRO A CA 1
ATOM 2028 C C . PRO A 1 274 ? 10.114 0.504 -22.573 1.00 80.12 274 PRO A C 1
ATOM 2030 O O . PRO A 1 274 ? 10.541 0.858 -21.480 1.00 80.12 274 PRO A O 1
ATOM 2033 N N . LEU A 1 275 ? 9.964 -0.787 -22.889 1.00 84.62 275 LEU A N 1
ATOM 2034 C CA . LEU A 1 275 ? 10.455 -1.888 -22.051 1.00 84.62 275 LEU A CA 1
ATOM 2035 C C . LEU A 1 275 ? 11.984 -2.009 -22.129 1.00 84.62 275 LEU A C 1
ATOM 2037 O O . LEU A 1 275 ? 12.652 -2.037 -21.101 1.00 84.62 275 LEU A O 1
ATOM 2041 N N . LEU A 1 276 ? 12.539 -2.057 -23.345 1.00 84.19 276 LEU A N 1
ATOM 2042 C CA . LEU A 1 276 ? 13.982 -2.151 -23.585 1.00 84.19 276 LEU A CA 1
ATOM 2043 C C . LEU A 1 276 ? 14.703 -0.913 -23.058 1.00 84.19 276 LEU A C 1
ATOM 2045 O O . LEU A 1 276 ? 15.689 -1.032 -22.337 1.00 84.19 276 LEU A O 1
ATOM 2049 N N . ASP A 1 277 ? 14.174 0.263 -23.389 1.00 84.88 277 ASP A N 1
ATOM 2050 C CA . ASP A 1 277 ? 14.772 1.538 -23.011 1.00 84.88 277 ASP A CA 1
ATOM 2051 C C . ASP A 1 277 ? 14.728 1.713 -21.469 1.00 84.88 277 ASP A C 1
ATOM 2053 O O . ASP A 1 277 ? 15.754 2.026 -20.868 1.00 84.88 277 ASP A O 1
ATOM 2057 N N . SER A 1 278 ? 13.628 1.324 -20.797 1.00 88.94 278 SER A N 1
ATOM 2058 C CA . SER A 1 278 ? 13.541 1.283 -19.319 1.00 88.94 278 SER A CA 1
ATOM 2059 C C . SER A 1 278 ? 14.561 0.341 -18.665 1.00 88.94 278 SER A C 1
ATOM 2061 O O . SER A 1 278 ? 15.054 0.652 -17.584 1.00 88.94 278 SER A O 1
ATOM 2063 N N . PHE A 1 279 ? 14.904 -0.795 -19.288 1.00 88.88 279 PHE A N 1
ATOM 2064 C CA . PHE A 1 279 ? 15.953 -1.691 -18.780 1.00 88.88 279 PHE A CA 1
ATOM 2065 C C . PHE A 1 279 ? 17.372 -1.163 -19.029 1.00 88.88 279 PHE A C 1
ATOM 2067 O O . PHE A 1 279 ? 18.228 -1.308 -18.159 1.00 88.88 279 PHE A O 1
ATOM 2074 N N . LEU A 1 280 ? 17.628 -0.533 -20.179 1.00 85.94 280 LEU A N 1
ATOM 2075 C CA . LEU A 1 280 ? 18.915 0.109 -20.478 1.00 85.94 280 LEU A CA 1
ATOM 2076 C C . LEU A 1 280 ? 19.204 1.244 -19.482 1.00 85.94 280 LEU A C 1
ATOM 2078 O O . LEU A 1 280 ? 20.299 1.312 -18.925 1.00 85.94 280 LEU A O 1
ATOM 2082 N N . GLU A 1 281 ? 18.184 2.040 -19.146 1.00 85.62 281 GLU A N 1
ATOM 2083 C CA . GLU A 1 281 ? 18.247 3.056 -18.090 1.00 85.62 281 GLU A CA 1
ATOM 2084 C C . GLU A 1 281 ? 18.663 2.509 -16.712 1.00 85.62 281 GLU A C 1
ATOM 2086 O O . GLU A 1 281 ? 19.117 3.298 -15.880 1.00 85.62 281 GLU A O 1
ATOM 2091 N N . LEU A 1 282 ? 18.518 1.204 -16.432 1.00 86.94 282 LEU A N 1
ATOM 2092 C CA . LEU A 1 282 ? 18.963 0.588 -15.172 1.00 86.94 282 LEU A CA 1
ATOM 2093 C C . LEU A 1 282 ? 20.473 0.334 -15.142 1.00 86.94 282 LEU A C 1
ATOM 2095 O O . LEU A 1 282 ? 21.101 0.519 -14.103 1.00 86.94 282 LEU A O 1
ATOM 2099 N N . GLY A 1 283 ? 21.057 -0.067 -16.272 1.00 69.62 283 GLY A N 1
ATOM 2100 C CA . GLY A 1 283 ? 22.420 -0.602 -16.352 1.00 69.62 283 GLY A CA 1
ATOM 2101 C C . GLY A 1 283 ? 23.545 0.415 -16.506 1.00 69.62 283 GLY A C 1
ATOM 2102 O O . GLY A 1 283 ? 24.632 0.009 -16.893 1.00 69.62 283 GLY A O 1
ATOM 2103 N N . THR A 1 284 ? 23.265 1.696 -16.235 1.00 60.50 284 THR A N 1
ATOM 2104 C CA . THR A 1 284 ? 24.151 2.875 -16.390 1.00 60.50 284 THR A CA 1
ATOM 2105 C C . THR A 1 284 ? 24.675 3.165 -17.808 1.00 60.50 284 THR A C 1
ATOM 2107 O O . THR A 1 284 ? 25.388 4.154 -17.995 1.00 60.50 284 THR A O 1
ATOM 2110 N N . ASP A 1 285 ? 24.207 2.426 -18.820 1.00 51.50 285 ASP A N 1
ATOM 2111 C CA . ASP A 1 285 ? 24.328 2.748 -20.249 1.00 51.50 285 ASP A CA 1
ATOM 2112 C C . ASP A 1 285 ? 23.599 4.077 -20.566 1.00 51.50 285 ASP A C 1
ATOM 2114 O O . ASP A 1 285 ? 22.394 4.106 -20.820 1.00 51.50 285 ASP A O 1
ATOM 2118 N N . LYS A 1 286 ? 24.315 5.211 -20.511 1.00 46.91 286 LYS A N 1
ATOM 2119 C CA . LYS A 1 286 ? 23.726 6.546 -20.729 1.00 46.91 286 LYS A CA 1
ATOM 2120 C C . LYS A 1 286 ? 23.167 6.707 -22.147 1.00 46.91 286 LYS A C 1
ATOM 2122 O O . LYS A 1 286 ? 23.896 6.592 -23.130 1.00 46.91 286 LYS A O 1
ATOM 2127 N N . SER A 1 287 ? 21.899 7.112 -22.225 1.00 45.31 287 SER A N 1
ATOM 2128 C CA . SER A 1 287 ? 21.141 7.408 -23.453 1.00 45.31 287 SER A CA 1
ATOM 2129 C C . SER A 1 287 ? 21.780 8.449 -24.378 1.00 45.31 287 SER A C 1
ATOM 2131 O O . SER A 1 287 ? 21.489 8.469 -25.572 1.00 45.31 287 SER A O 1
ATOM 2133 N N . ASP A 1 288 ? 22.640 9.313 -23.839 1.00 44.59 288 ASP A N 1
ATOM 2134 C CA . ASP A 1 288 ? 23.153 10.505 -24.527 1.00 44.59 288 ASP A CA 1
ATOM 2135 C C . ASP A 1 288 ? 24.261 10.192 -25.550 1.00 44.59 288 ASP A C 1
ATOM 2137 O O . ASP A 1 288 ? 24.609 11.035 -26.378 1.00 44.59 288 ASP A O 1
ATOM 2141 N N . SER A 1 289 ? 24.805 8.971 -25.529 1.00 49.06 289 SER A N 1
ATOM 2142 C CA . SER A 1 289 ? 25.700 8.447 -26.563 1.00 49.06 289 SER A CA 1
ATOM 2143 C C . SER A 1 289 ? 25.116 7.152 -27.118 1.00 49.06 289 SER A C 1
ATOM 2145 O O . SER A 1 289 ? 25.151 6.120 -26.450 1.00 49.06 289 SER A O 1
ATOM 2147 N N . GLY A 1 290 ? 24.557 7.221 -28.328 1.00 56.88 290 GLY A N 1
ATOM 2148 C CA . GLY A 1 290 ? 23.757 6.144 -28.911 1.00 56.88 290 GLY A CA 1
ATOM 2149 C C . GLY A 1 290 ? 24.459 4.783 -28.908 1.00 56.88 290 GLY A C 1
ATOM 2150 O O . GLY A 1 290 ? 25.524 4.619 -29.506 1.00 56.88 290 GLY A O 1
ATOM 2151 N N . ILE A 1 291 ? 23.831 3.805 -28.251 1.00 67.12 291 ILE A N 1
ATOM 2152 C CA . ILE A 1 291 ? 24.276 2.408 -28.241 1.00 67.12 291 ILE A CA 1
ATOM 2153 C C . ILE A 1 291 ? 24.323 1.843 -29.667 1.00 67.12 291 ILE A C 1
ATOM 2155 O O . ILE A 1 291 ? 23.482 2.172 -30.504 1.00 67.12 291 ILE A O 1
ATOM 2159 N N . SER A 1 292 ? 25.290 0.969 -29.953 1.00 75.81 292 SER A N 1
ATOM 2160 C CA . SER A 1 292 ? 25.329 0.276 -31.245 1.00 75.81 292 SER A CA 1
ATOM 2161 C C . SER A 1 292 ? 24.189 -0.740 -31.355 1.00 75.81 292 SER A C 1
ATOM 2163 O O . SER A 1 292 ? 23.754 -1.306 -30.353 1.00 75.81 292 SER A O 1
ATOM 2165 N N . GLU A 1 293 ? 23.742 -1.034 -32.577 1.00 77.31 293 GLU A N 1
ATOM 2166 C CA . GLU A 1 293 ? 22.697 -2.046 -32.814 1.00 77.31 293 GLU A CA 1
ATOM 2167 C C . GLU A 1 293 ? 23.096 -3.439 -32.294 1.00 77.31 293 GLU A C 1
ATOM 2169 O O . GLU A 1 293 ? 22.270 -4.174 -31.756 1.00 77.31 293 GLU A O 1
ATOM 2174 N N . GLU A 1 294 ? 24.388 -3.782 -32.353 1.00 79.81 294 GLU A N 1
ATOM 2175 C CA . GLU A 1 294 ? 24.916 -5.011 -31.751 1.00 79.81 294 GLU A CA 1
ATOM 2176 C C . GLU A 1 294 ? 24.772 -5.003 -30.218 1.00 79.81 294 GLU A C 1
ATOM 2178 O O . GLU A 1 294 ? 24.346 -5.999 -29.629 1.00 79.81 294 GLU A O 1
ATOM 2183 N N . ALA A 1 295 ? 25.067 -3.876 -29.558 1.00 80.31 295 ALA A N 1
ATOM 2184 C CA . ALA A 1 295 ? 24.874 -3.728 -28.117 1.00 80.31 295 ALA A CA 1
ATOM 2185 C C . ALA A 1 295 ? 23.382 -3.755 -27.736 1.00 80.31 295 ALA A C 1
ATOM 2187 O O . ALA A 1 295 ? 23.019 -4.432 -26.773 1.00 80.31 295 ALA A O 1
ATOM 2188 N N . ARG A 1 296 ? 22.516 -3.098 -28.524 1.00 81.44 296 ARG A N 1
ATOM 2189 C CA . ARG A 1 296 ? 21.053 -3.084 -28.346 1.00 81.44 296 ARG A CA 1
ATOM 2190 C C . ARG A 1 296 ? 20.471 -4.496 -28.454 1.00 81.44 296 ARG A C 1
ATOM 2192 O O . ARG A 1 296 ? 19.800 -4.938 -27.526 1.00 81.44 296 ARG A O 1
ATOM 2199 N N . SER A 1 297 ? 20.819 -5.246 -29.502 1.00 82.44 297 SER A N 1
ATOM 2200 C CA . SER A 1 297 ? 20.392 -6.643 -29.689 1.00 82.44 297 SER A CA 1
ATOM 2201 C C . SER A 1 297 ? 20.945 -7.586 -28.605 1.00 82.44 297 SER A C 1
ATOM 2203 O O . SER A 1 297 ? 20.233 -8.445 -28.080 1.00 82.44 297 SER A O 1
ATOM 2205 N N . LYS A 1 298 ? 22.201 -7.398 -28.177 1.00 86.25 298 LYS A N 1
ATOM 2206 C CA . LYS A 1 298 ? 22.795 -8.168 -27.070 1.00 86.25 298 LYS A CA 1
ATOM 2207 C C . LYS A 1 298 ? 22.111 -7.885 -25.726 1.00 86.25 298 LYS A C 1
ATOM 2209 O O . LYS A 1 298 ? 21.944 -8.810 -24.928 1.00 86.25 298 LYS A O 1
ATOM 2214 N N . ALA A 1 299 ? 21.706 -6.640 -25.471 1.00 86.00 299 ALA A N 1
ATOM 2215 C CA . ALA A 1 299 ? 20.907 -6.274 -24.304 1.00 86.00 299 ALA A CA 1
ATOM 2216 C C . ALA A 1 299 ? 19.489 -6.860 -24.387 1.00 86.00 299 ALA A C 1
ATOM 2218 O O . ALA A 1 299 ? 19.021 -7.435 -23.408 1.00 86.00 299 ALA A O 1
ATOM 2219 N N . GLU A 1 300 ? 18.847 -6.817 -25.557 1.00 86.19 300 GLU A N 1
ATOM 2220 C CA . GLU A 1 300 ? 17.536 -7.429 -25.808 1.00 86.19 300 GLU A CA 1
ATOM 2221 C C . GLU A 1 300 ? 17.527 -8.922 -25.433 1.00 86.19 300 GLU A C 1
ATOM 2223 O O . GLU A 1 300 ? 16.712 -9.364 -24.621 1.00 86.19 300 GLU A O 1
ATOM 2228 N N . LEU A 1 301 ? 18.503 -9.687 -25.935 1.00 88.25 301 LEU A N 1
ATOM 2229 C CA . LEU A 1 301 ? 18.663 -11.114 -25.634 1.00 88.25 301 LEU A CA 1
ATOM 2230 C C . LEU A 1 301 ? 18.987 -11.387 -24.152 1.00 88.25 301 LEU A C 1
ATOM 2232 O O . LEU A 1 301 ? 18.572 -12.419 -23.618 1.00 88.25 301 LEU A O 1
ATOM 2236 N N . ARG A 1 302 ? 19.703 -10.479 -23.469 1.00 92.00 302 ARG A N 1
ATOM 2237 C CA . ARG A 1 302 ? 19.950 -10.540 -22.013 1.00 92.00 302 ARG A CA 1
ATOM 2238 C C . ARG A 1 302 ? 18.642 -10.367 -21.237 1.00 92.00 302 ARG A C 1
ATOM 2240 O O . ARG A 1 302 ? 18.313 -11.199 -20.396 1.00 92.00 302 ARG A O 1
ATOM 2247 N N . ILE A 1 303 ? 17.871 -9.336 -21.574 1.00 90.38 303 ILE A N 1
ATOM 2248 C CA . ILE A 1 303 ? 16.588 -9.002 -20.943 1.00 90.38 303 ILE A CA 1
ATOM 2249 C C . ILE A 1 303 ? 15.570 -10.132 -21.154 1.00 90.38 303 ILE A C 1
ATOM 2251 O O . ILE A 1 303 ? 14.949 -10.575 -20.191 1.00 90.38 303 ILE A O 1
ATOM 2255 N N . GLN A 1 304 ? 15.457 -10.684 -22.367 1.00 90.06 304 GLN A N 1
ATOM 2256 C CA . GLN A 1 304 ? 14.568 -11.820 -22.654 1.00 90.06 304 GLN A CA 1
ATOM 2257 C C . GLN A 1 304 ? 14.896 -13.058 -21.799 1.00 90.06 304 GLN A C 1
ATOM 2259 O O . GLN A 1 304 ? 13.986 -13.706 -21.280 1.00 90.06 304 GLN A O 1
ATOM 2264 N N . ARG A 1 305 ? 16.186 -13.364 -21.592 1.00 92.38 305 ARG A N 1
ATOM 2265 C CA . ARG A 1 305 ? 16.625 -14.450 -20.695 1.00 92.38 305 ARG A CA 1
ATOM 2266 C C . ARG A 1 305 ? 16.308 -14.152 -19.233 1.00 92.38 305 ARG A C 1
ATOM 2268 O O . ARG A 1 305 ? 15.781 -15.025 -18.551 1.00 92.38 305 ARG A O 1
ATOM 2275 N N . ASN A 1 306 ? 16.589 -12.935 -18.769 1.00 94.56 306 ASN A N 1
ATOM 2276 C CA . ASN A 1 306 ? 16.321 -12.520 -17.392 1.00 94.56 306 ASN A CA 1
ATOM 2277 C C . ASN A 1 306 ? 14.820 -12.615 -17.071 1.00 94.56 306 ASN A C 1
ATOM 2279 O O . ASN A 1 306 ? 14.449 -13.210 -16.063 1.00 94.56 306 ASN A O 1
ATOM 2283 N N . LEU A 1 307 ? 13.957 -12.126 -17.969 1.00 92.44 307 LEU A N 1
ATOM 2284 C CA . LEU A 1 307 ? 12.496 -12.193 -17.843 1.00 92.44 307 LEU A CA 1
ATOM 2285 C C . LEU A 1 307 ? 11.959 -13.635 -17.825 1.00 92.44 307 LEU A C 1
ATOM 2287 O O . LEU A 1 307 ? 11.006 -13.917 -17.101 1.00 92.44 307 LEU A O 1
ATOM 2291 N N . ALA A 1 308 ? 12.574 -14.552 -18.579 1.00 91.94 308 ALA A N 1
ATOM 2292 C CA . ALA A 1 308 ? 12.218 -15.973 -18.571 1.00 91.94 308 ALA A CA 1
ATOM 2293 C C . ALA A 1 308 ? 12.733 -16.724 -17.324 1.00 91.94 308 ALA A C 1
ATOM 2295 O O . ALA A 1 308 ? 12.088 -17.664 -16.861 1.00 91.94 308 ALA A O 1
ATOM 2296 N N . ALA A 1 309 ? 13.880 -16.318 -16.771 1.00 95.12 309 ALA A N 1
ATOM 2297 C CA . ALA A 1 309 ? 14.473 -16.928 -15.581 1.00 95.12 309 ALA A CA 1
ATOM 2298 C C . ALA A 1 309 ? 13.867 -16.412 -14.261 1.00 95.12 309 ALA A C 1
ATOM 2300 O O . ALA A 1 309 ? 13.859 -17.150 -13.277 1.00 95.12 309 ALA A O 1
ATOM 2301 N N . PHE A 1 310 ? 13.367 -15.170 -14.230 1.00 95.62 310 PHE A N 1
ATOM 2302 C CA . PHE A 1 310 ? 13.055 -14.406 -13.013 1.00 95.62 310 PHE A CA 1
ATOM 2303 C C . PHE A 1 310 ? 12.265 -15.175 -11.944 1.00 95.62 310 PHE A C 1
ATOM 2305 O O . PHE A 1 310 ? 12.739 -15.322 -10.818 1.00 95.62 310 PHE A O 1
ATOM 2312 N N . HIS A 1 311 ? 11.100 -15.732 -12.290 1.00 96.25 311 HIS A N 1
ATOM 2313 C CA . HIS A 1 311 ? 10.284 -16.505 -11.342 1.00 96.25 311 HIS A CA 1
ATOM 2314 C C . HIS A 1 311 ? 11.016 -17.744 -10.807 1.00 96.25 311 HIS A C 1
ATOM 2316 O O . HIS A 1 311 ? 10.867 -18.094 -9.640 1.00 96.25 311 HIS A O 1
ATOM 2322 N N . GLY A 1 312 ? 11.843 -18.389 -11.637 1.00 96.81 312 GLY A N 1
ATOM 2323 C CA . GLY A 1 312 ? 12.691 -19.509 -11.227 1.00 96.81 312 GLY A CA 1
ATOM 2324 C C . GLY A 1 312 ? 13.772 -19.094 -10.226 1.00 96.81 312 GLY A C 1
ATOM 2325 O O . GLY A 1 312 ? 14.000 -19.817 -9.259 1.00 96.81 312 GLY A O 1
ATOM 2326 N N . VAL A 1 313 ? 14.378 -17.914 -10.404 1.00 96.81 313 VAL A N 1
ATOM 2327 C CA . VAL A 1 313 ? 15.367 -17.362 -9.459 1.00 96.81 313 VAL A CA 1
ATOM 2328 C C . VAL A 1 313 ? 14.724 -17.092 -8.097 1.00 96.81 313 VAL A C 1
ATOM 2330 O O . VAL A 1 313 ? 15.284 -17.495 -7.083 1.00 96.81 313 VAL A O 1
ATOM 2333 N N . ILE A 1 314 ? 13.521 -16.505 -8.060 1.00 96.12 314 ILE A N 1
ATOM 2334 C CA . ILE A 1 314 ? 12.794 -16.257 -6.799 1.00 96.12 314 ILE A CA 1
ATOM 2335 C C . ILE A 1 314 ? 12.436 -17.571 -6.098 1.00 96.12 314 ILE A C 1
ATOM 2337 O O . ILE A 1 314 ? 12.636 -17.691 -4.892 1.00 96.12 314 ILE A O 1
ATOM 2341 N N . VAL A 1 315 ? 11.942 -18.579 -6.832 1.00 96.88 315 VAL A N 1
ATOM 2342 C CA . VAL A 1 315 ? 11.650 -19.900 -6.244 1.00 96.88 315 VAL A CA 1
ATOM 2343 C C . VAL A 1 315 ? 12.912 -20.534 -5.655 1.00 96.88 315 VAL A C 1
ATOM 2345 O O . VAL A 1 315 ? 12.827 -21.138 -4.585 1.00 96.88 315 VAL A O 1
ATOM 2348 N N . ARG A 1 316 ? 14.077 -20.387 -6.305 1.00 96.06 316 ARG A N 1
ATOM 2349 C CA . ARG A 1 316 ? 15.337 -20.897 -5.754 1.00 96.06 316 ARG A CA 1
ATOM 2350 C C . ARG A 1 316 ? 15.761 -20.121 -4.508 1.00 96.06 316 ARG A C 1
ATOM 2352 O O . ARG A 1 316 ? 15.929 -20.750 -3.472 1.00 96.06 316 ARG A O 1
ATOM 2359 N N . ALA A 1 317 ? 15.819 -18.791 -4.567 1.00 95.19 317 ALA A N 1
ATOM 2360 C CA . ALA A 1 317 ? 16.202 -17.950 -3.431 1.00 95.19 317 ALA A CA 1
ATOM 2361 C C . ALA A 1 317 ? 15.294 -18.178 -2.206 1.00 95.19 317 ALA A C 1
ATOM 2363 O O . ALA A 1 317 ? 15.773 -18.285 -1.080 1.00 95.19 317 ALA A O 1
ATOM 2364 N N . ALA A 1 318 ? 13.984 -18.345 -2.413 1.00 95.00 318 ALA A N 1
ATOM 2365 C CA . ALA A 1 318 ? 13.030 -18.629 -1.341 1.00 95.00 318 ALA A CA 1
ATOM 2366 C C . ALA A 1 318 ? 13.127 -20.063 -0.785 1.00 95.00 318 ALA A C 1
ATOM 2368 O O . ALA A 1 318 ? 12.814 -20.284 0.386 1.00 95.00 318 ALA A O 1
ATOM 2369 N N . LEU A 1 319 ? 13.587 -21.035 -1.578 1.00 94.00 319 LEU A N 1
ATOM 2370 C CA . LEU A 1 319 ? 13.934 -22.377 -1.099 1.00 94.00 319 LEU A CA 1
ATOM 2371 C C . LEU A 1 319 ? 15.268 -22.369 -0.328 1.00 94.00 319 LEU A C 1
ATOM 2373 O O . LEU A 1 319 ? 15.368 -22.991 0.727 1.00 94.00 319 LEU A O 1
ATOM 2377 N N . GLU A 1 320 ? 16.269 -21.637 -0.822 1.00 93.19 320 GLU A N 1
ATOM 2378 C CA . GLU A 1 320 ? 17.600 -21.476 -0.216 1.00 93.19 320 GLU A CA 1
ATOM 2379 C C . GLU A 1 320 ? 17.525 -20.728 1.129 1.00 93.19 320 GLU A C 1
ATOM 2381 O O . GLU A 1 320 ? 18.165 -21.135 2.096 1.00 93.19 320 GLU A O 1
ATOM 2386 N N . ALA A 1 321 ? 16.653 -19.719 1.238 1.00 91.50 321 ALA A N 1
ATOM 2387 C CA . ALA A 1 321 ? 16.327 -19.023 2.485 1.00 91.50 321 ALA A CA 1
ATOM 2388 C C . ALA A 1 321 ? 15.402 -19.822 3.437 1.00 91.50 321 ALA A C 1
ATOM 2390 O O . ALA A 1 321 ? 15.019 -19.316 4.492 1.00 91.50 321 ALA A O 1
ATOM 2391 N N . GLY A 1 322 ? 14.982 -21.042 3.074 1.00 91.94 322 GLY A N 1
ATOM 2392 C CA . GLY A 1 322 ? 14.080 -21.877 3.883 1.00 91.94 322 GLY A CA 1
ATOM 2393 C C . GLY A 1 322 ? 12.644 -21.344 4.020 1.00 91.94 322 GLY A C 1
ATOM 2394 O O . GLY A 1 322 ? 11.895 -21.801 4.884 1.00 91.94 322 GLY A O 1
ATOM 2395 N N . ARG A 1 323 ? 12.247 -20.376 3.185 1.00 92.31 323 ARG A N 1
ATOM 2396 C CA . ARG A 1 323 ? 10.924 -19.721 3.195 1.00 92.31 323 ARG A CA 1
ATOM 2397 C C . ARG A 1 323 ? 9.870 -20.560 2.456 1.00 92.31 323 ARG A C 1
ATOM 2399 O O . ARG A 1 323 ? 8.688 -20.502 2.805 1.00 92.31 323 ARG A O 1
ATOM 2406 N N . LEU A 1 324 ? 10.308 -21.376 1.491 1.00 93.00 324 LEU A N 1
ATOM 2407 C CA . LEU A 1 324 ? 9.536 -22.423 0.810 1.00 93.00 324 LEU A CA 1
ATOM 2408 C C . LEU A 1 324 ? 10.071 -23.822 1.139 1.00 93.00 324 LEU A C 1
ATOM 2410 O O . LEU A 1 324 ? 11.271 -24.032 1.298 1.00 93.00 324 LEU A O 1
ATOM 2414 N N . THR A 1 325 ? 9.185 -24.812 1.121 1.00 93.75 325 THR A N 1
ATOM 2415 C CA . THR A 1 325 ? 9.549 -26.230 1.034 1.00 93.75 325 THR A CA 1
ATOM 2416 C C . THR A 1 325 ? 9.863 -26.644 -0.407 1.00 93.75 325 THR A C 1
ATOM 2418 O O . THR A 1 325 ? 9.384 -26.051 -1.376 1.00 93.75 325 THR A O 1
ATOM 2421 N N . ALA A 1 326 ? 10.591 -27.753 -0.572 1.00 92.62 326 ALA A N 1
ATOM 2422 C CA . ALA A 1 326 ? 10.830 -28.357 -1.886 1.00 92.62 326 ALA A CA 1
ATOM 2423 C C . ALA A 1 326 ? 9.529 -28.768 -2.618 1.00 92.62 326 ALA A C 1
ATOM 2425 O O . ALA A 1 326 ? 9.515 -28.839 -3.847 1.00 92.62 326 ALA A O 1
ATOM 2426 N N . ALA A 1 327 ? 8.438 -29.014 -1.880 1.00 93.56 327 ALA A N 1
ATOM 2427 C CA . ALA A 1 327 ? 7.124 -29.314 -2.445 1.00 93.56 327 ALA A CA 1
ATOM 2428 C C . ALA A 1 327 ? 6.451 -28.060 -3.029 1.00 93.56 327 ALA A C 1
ATOM 2430 O O . ALA A 1 327 ? 5.979 -28.105 -4.162 1.00 93.56 327 ALA A O 1
ATOM 2431 N N . GLU A 1 328 ? 6.467 -26.930 -2.313 1.00 92.94 328 GLU A N 1
ATOM 2432 C CA . GLU A 1 328 ? 5.974 -25.638 -2.822 1.00 92.94 328 GLU A CA 1
ATOM 2433 C C . GLU A 1 328 ? 6.807 -25.162 -4.026 1.00 92.94 328 GLU A C 1
ATOM 2435 O O . GLU A 1 328 ? 6.254 -24.771 -5.056 1.00 92.94 328 GLU A O 1
ATOM 2440 N N . ALA A 1 329 ? 8.137 -25.293 -3.946 1.00 93.81 329 ALA A N 1
ATOM 2441 C CA . ALA A 1 329 ? 9.042 -24.973 -5.048 1.00 93.81 329 ALA A CA 1
ATOM 2442 C C . ALA A 1 329 ? 8.752 -25.812 -6.308 1.00 93.81 329 ALA A C 1
ATOM 2444 O O . ALA A 1 329 ? 8.755 -25.282 -7.420 1.00 93.81 329 ALA A O 1
ATOM 2445 N N . ALA A 1 330 ? 8.442 -27.106 -6.159 1.00 92.44 330 ALA A N 1
ATOM 2446 C CA . ALA A 1 330 ? 8.006 -27.956 -7.269 1.00 92.44 330 ALA A CA 1
ATOM 2447 C C . ALA A 1 330 ? 6.596 -27.596 -7.782 1.00 92.44 330 ALA A C 1
ATOM 2449 O O . ALA A 1 330 ? 6.376 -27.575 -8.994 1.00 92.44 330 ALA A O 1
ATOM 2450 N N . ALA A 1 331 ? 5.655 -27.273 -6.887 1.00 93.31 331 ALA A N 1
ATOM 2451 C CA . ALA A 1 331 ? 4.269 -26.945 -7.231 1.00 93.31 331 ALA A CA 1
ATOM 2452 C C . ALA A 1 331 ? 4.137 -25.680 -8.099 1.00 93.31 331 ALA A C 1
ATOM 2454 O O . ALA A 1 331 ? 3.240 -25.621 -8.947 1.00 93.31 331 ALA A O 1
ATOM 2455 N N . SER A 1 332 ? 5.062 -24.718 -7.958 1.00 93.12 332 SER A N 1
ATOM 2456 C CA . SER A 1 332 ? 5.165 -23.538 -8.836 1.00 93.12 332 SER A CA 1
ATOM 2457 C C . SER A 1 332 ? 5.154 -23.916 -10.330 1.00 93.12 332 SER A C 1
ATOM 2459 O O . SER A 1 332 ? 4.498 -23.278 -11.156 1.00 93.12 332 SER A O 1
ATOM 2461 N N . GLY A 1 333 ? 5.802 -25.029 -10.692 1.00 92.69 333 GLY A N 1
ATOM 2462 C CA . GLY A 1 333 ? 6.043 -25.430 -12.079 1.00 92.69 333 GLY A CA 1
ATOM 2463 C C . GLY A 1 333 ? 7.134 -24.616 -12.785 1.00 92.69 333 GLY A C 1
ATOM 2464 O O . GLY A 1 333 ? 7.265 -24.733 -14.001 1.00 92.69 333 GLY A O 1
ATOM 2465 N N . MET A 1 334 ? 7.910 -23.807 -12.056 1.00 94.75 334 MET A N 1
ATOM 2466 C CA . MET A 1 334 ? 9.035 -23.052 -12.615 1.00 94.75 334 MET A CA 1
ATOM 2467 C C . MET A 1 334 ? 10.315 -23.895 -12.684 1.00 94.75 334 MET A C 1
ATOM 2469 O O . MET A 1 334 ? 10.585 -24.721 -11.812 1.00 94.75 334 MET A O 1
ATOM 2473 N N . ALA A 1 335 ? 11.153 -23.646 -13.691 1.00 94.06 335 ALA A N 1
ATOM 2474 C CA . ALA A 1 335 ? 12.497 -24.215 -13.774 1.00 94.06 335 ALA A CA 1
ATOM 2475 C C . ALA A 1 335 ? 13.463 -23.404 -12.889 1.00 94.06 335 ALA A C 1
ATOM 2477 O O . ALA A 1 335 ? 14.050 -22.430 -13.345 1.00 94.06 335 ALA A O 1
ATOM 2478 N N . TRP A 1 336 ? 13.580 -23.769 -11.607 1.00 94.94 336 TRP A N 1
ATOM 2479 C CA . TRP A 1 336 ? 14.283 -22.959 -10.597 1.00 94.94 336 TRP A CA 1
ATOM 2480 C C . TRP A 1 336 ? 15.747 -23.337 -10.328 1.00 94.94 336 TRP A C 1
ATOM 2482 O O . TRP A 1 336 ? 16.534 -22.464 -9.981 1.00 94.94 336 TRP A O 1
ATOM 2492 N N . ARG A 1 337 ? 16.139 -24.610 -10.494 1.00 92.75 337 ARG A N 1
ATOM 2493 C CA . ARG A 1 337 ? 17.474 -25.118 -10.091 1.00 92.75 337 ARG A CA 1
ATOM 2494 C C . ARG A 1 337 ? 18.622 -24.306 -10.692 1.00 92.75 337 ARG A C 1
ATOM 2496 O O . ARG A 1 337 ? 19.429 -23.736 -9.965 1.00 92.75 337 ARG A O 1
ATOM 2503 N N . ASP A 1 338 ? 18.625 -24.210 -12.014 1.00 91.94 338 ASP A N 1
ATOM 2504 C CA . ASP A 1 338 ? 19.693 -23.594 -12.805 1.00 91.94 338 ASP A CA 1
ATOM 2505 C C . ASP A 1 338 ? 19.353 -22.146 -13.223 1.00 91.94 338 ASP A C 1
ATOM 2507 O O . ASP A 1 338 ? 19.995 -21.574 -14.104 1.00 91.94 338 ASP A O 1
ATOM 2511 N N . ALA A 1 339 ? 18.315 -21.545 -12.624 1.00 93.94 339 ALA A N 1
ATOM 2512 C CA . ALA A 1 339 ? 17.864 -20.198 -12.962 1.00 93.94 339 ALA A CA 1
ATOM 2513 C C . ALA A 1 339 ? 18.858 -19.135 -12.468 1.00 93.94 339 ALA A C 1
ATOM 2515 O O . ALA A 1 339 ? 19.249 -19.127 -11.301 1.00 93.94 339 ALA A O 1
ATOM 2516 N N . ALA A 1 340 ? 19.239 -18.192 -13.327 1.00 94.25 340 ALA A N 1
ATOM 2517 C CA . ALA A 1 340 ? 20.103 -17.076 -12.952 1.00 94.25 340 ALA A CA 1
ATOM 2518 C C . ALA A 1 340 ? 19.781 -15.828 -13.781 1.00 94.25 340 ALA A C 1
ATOM 2520 O O . ALA A 1 340 ? 19.491 -15.932 -14.974 1.00 94.25 340 ALA A O 1
ATOM 2521 N N . LEU A 1 341 ? 19.878 -14.651 -13.158 1.00 94.69 341 LEU A N 1
ATOM 2522 C CA . LEU A 1 341 ? 19.841 -13.374 -13.867 1.00 94.69 341 LEU A CA 1
ATOM 2523 C C . LEU A 1 341 ? 21.241 -13.039 -14.396 1.00 94.69 341 LEU A C 1
ATOM 2525 O O . LEU A 1 341 ? 22.227 -13.058 -13.660 1.00 94.69 341 LEU A O 1
ATOM 2529 N N . GLN A 1 342 ? 21.328 -12.706 -15.680 1.00 94.50 342 GLN A N 1
ATOM 2530 C CA . GLN A 1 342 ? 22.531 -12.187 -16.321 1.00 94.50 342 GLN A CA 1
ATOM 2531 C C . GLN A 1 342 ? 22.506 -10.659 -16.186 1.00 94.50 342 GLN A C 1
ATOM 2533 O O . GLN A 1 342 ? 21.975 -9.972 -17.057 1.00 94.50 342 GLN A O 1
ATOM 2538 N N . LEU A 1 343 ? 23.026 -10.142 -15.067 1.00 93.38 343 LEU A N 1
ATOM 2539 C CA . LEU A 1 343 ? 23.060 -8.704 -14.764 1.00 93.38 343 LEU A CA 1
ATOM 2540 C C . LEU A 1 343 ? 24.383 -8.031 -15.185 1.00 93.38 343 LEU A C 1
ATOM 2542 O O . LEU A 1 343 ? 25.452 -8.652 -15.134 1.00 93.38 343 LEU A O 1
ATOM 2546 N N . THR A 1 344 ? 24.336 -6.748 -15.545 1.00 91.81 344 THR A N 1
ATOM 2547 C CA . THR A 1 344 ? 25.519 -5.879 -15.699 1.00 91.81 344 THR A CA 1
ATOM 2548 C C . THR A 1 344 ? 26.078 -5.435 -14.345 1.00 91.81 344 THR A C 1
ATOM 2550 O O . THR A 1 344 ? 25.548 -5.770 -13.286 1.00 91.81 344 THR A O 1
ATOM 2553 N N . GLU A 1 345 ? 27.192 -4.705 -14.371 1.00 89.88 345 GLU A N 1
ATOM 2554 C CA . GLU A 1 345 ? 27.778 -4.089 -13.180 1.00 89.88 345 GLU A CA 1
ATOM 2555 C C . GLU A 1 345 ? 26.875 -2.977 -12.630 1.00 89.88 345 GLU A C 1
ATOM 2557 O O . GLU A 1 345 ? 26.414 -3.106 -11.501 1.00 89.88 345 GLU A O 1
ATOM 2562 N N . GLY A 1 346 ? 26.471 -2.005 -13.457 1.00 88.19 346 GLY A N 1
ATOM 2563 C CA . GLY A 1 346 ? 25.518 -0.956 -13.066 1.00 88.19 346 GLY A CA 1
ATOM 2564 C C . GLY A 1 346 ? 24.150 -1.482 -12.595 1.00 88.19 346 GLY A C 1
ATOM 2565 O O . GLY A 1 346 ? 23.571 -0.939 -11.655 1.00 88.19 346 GLY A O 1
ATOM 2566 N N . GLU A 1 347 ? 23.651 -2.584 -13.177 1.00 91.88 347 GLU A N 1
ATOM 2567 C CA . GLU A 1 347 ? 22.427 -3.256 -12.701 1.00 91.88 347 GLU A CA 1
ATOM 2568 C C . GLU A 1 347 ? 22.590 -3.812 -11.271 1.00 91.88 347 GLU A C 1
ATOM 2570 O O . GLU A 1 347 ? 21.644 -3.744 -10.487 1.00 91.88 347 GLU A O 1
ATOM 2575 N N . ARG A 1 348 ? 23.780 -4.322 -10.905 1.00 92.25 348 ARG A N 1
ATOM 2576 C CA . ARG A 1 348 ? 24.092 -4.758 -9.530 1.00 92.25 348 ARG A CA 1
ATOM 2577 C C . ARG A 1 348 ? 24.330 -3.581 -8.589 1.00 92.25 348 ARG A C 1
ATOM 2579 O O . ARG A 1 348 ? 23.794 -3.587 -7.487 1.00 92.25 348 ARG A O 1
ATOM 2586 N N . GLU A 1 349 ? 25.084 -2.570 -9.020 1.00 89.81 349 GLU A N 1
ATOM 2587 C CA . GLU A 1 349 ? 25.372 -1.376 -8.214 1.00 89.81 349 GLU A CA 1
ATOM 2588 C C . GLU A 1 349 ? 24.084 -0.695 -7.739 1.00 89.81 349 GLU A C 1
ATOM 2590 O O . GLU A 1 349 ? 23.990 -0.317 -6.573 1.00 89.81 349 GLU A O 1
ATOM 2595 N N . ARG A 1 350 ? 23.055 -0.598 -8.595 1.00 89.56 350 ARG A N 1
ATOM 2596 C CA . ARG A 1 350 ? 21.756 -0.036 -8.190 1.00 89.56 350 ARG A CA 1
ATOM 2597 C C . ARG A 1 350 ? 20.982 -0.898 -7.201 1.00 89.56 350 ARG A C 1
ATOM 2599 O O . ARG A 1 350 ? 20.331 -0.341 -6.322 1.00 89.56 350 ARG A O 1
ATOM 2606 N N . ILE A 1 351 ? 21.065 -2.226 -7.306 1.00 91.75 351 ILE A N 1
ATOM 2607 C CA . ILE A 1 351 ? 20.494 -3.125 -6.291 1.00 91.75 351 ILE A CA 1
ATOM 2608 C C . ILE A 1 351 ? 21.159 -2.849 -4.935 1.00 91.75 351 ILE A C 1
ATOM 2610 O O . ILE A 1 351 ? 20.463 -2.623 -3.946 1.00 91.75 351 ILE A O 1
ATOM 2614 N N . THR A 1 352 ? 22.494 -2.775 -4.898 1.00 90.62 352 THR A N 1
ATOM 2615 C CA . THR A 1 352 ? 23.247 -2.441 -3.681 1.00 90.62 352 THR A CA 1
ATOM 2616 C C . THR A 1 352 ? 22.891 -1.051 -3.145 1.00 90.62 352 THR A C 1
ATOM 2618 O O . THR A 1 352 ? 22.655 -0.917 -1.949 1.00 90.62 352 THR A O 1
ATOM 2621 N N . GLN A 1 353 ? 22.767 -0.033 -4.003 1.00 86.94 353 GLN A N 1
ATOM 2622 C CA . GLN A 1 353 ? 22.388 1.329 -3.596 1.00 86.94 353 GLN A CA 1
ATOM 2623 C C . GLN A 1 353 ? 21.002 1.383 -2.939 1.00 86.94 353 GLN A C 1
ATOM 2625 O O . GLN A 1 353 ? 20.867 1.980 -1.873 1.00 86.94 353 GLN A O 1
ATOM 2630 N N . ILE A 1 354 ? 19.990 0.722 -3.519 1.00 86.75 354 ILE A N 1
ATOM 2631 C CA . ILE A 1 354 ? 18.648 0.631 -2.916 1.00 86.75 354 ILE A CA 1
ATOM 2632 C C . ILE A 1 354 ? 18.727 -0.069 -1.553 1.00 86.75 354 ILE A C 1
ATOM 2634 O O . ILE A 1 354 ? 18.184 0.434 -0.571 1.00 86.75 354 ILE A O 1
ATOM 2638 N N . LYS A 1 355 ? 19.455 -1.187 -1.472 1.00 86.44 355 LYS A N 1
ATOM 2639 C CA . LYS A 1 355 ? 19.625 -1.981 -0.246 1.00 86.44 355 LYS A CA 1
ATOM 2640 C C . LYS A 1 355 ? 20.334 -1.206 0.872 1.00 86.44 355 LYS A C 1
ATOM 2642 O O . LYS A 1 355 ? 19.906 -1.256 2.022 1.00 86.44 355 LYS A O 1
ATOM 2647 N N . GLU A 1 356 ? 21.371 -0.441 0.539 1.00 86.38 356 GLU A N 1
ATOM 2648 C CA . GLU A 1 356 ? 22.077 0.426 1.488 1.00 86.38 356 GLU A CA 1
ATOM 2649 C C . GLU A 1 356 ? 21.235 1.620 1.941 1.00 86.38 356 GLU A C 1
ATOM 2651 O O . GLU A 1 356 ? 21.223 1.935 3.131 1.00 86.38 356 GLU A O 1
ATOM 2656 N N . GLN A 1 357 ? 20.523 2.292 1.026 1.00 79.94 357 GLN A N 1
ATOM 2657 C CA . GLN A 1 357 ? 19.599 3.363 1.409 1.00 79.94 357 GLN A CA 1
ATOM 2658 C C . GLN A 1 357 ? 18.503 2.833 2.336 1.00 79.94 357 GLN A C 1
ATOM 2660 O O . GLN A 1 357 ? 18.165 3.495 3.316 1.00 79.94 357 GLN A O 1
ATOM 2665 N N . ARG A 1 358 ? 18.014 1.616 2.072 1.00 76.31 358 ARG A N 1
ATOM 2666 C CA . ARG A 1 358 ? 17.028 0.946 2.911 1.00 76.31 358 ARG A CA 1
ATOM 2667 C C . ARG A 1 358 ? 17.562 0.648 4.319 1.00 76.31 358 ARG A C 1
ATOM 2669 O O . ARG A 1 358 ? 16.954 1.111 5.276 1.00 76.31 358 ARG A O 1
ATOM 2676 N N . SER A 1 359 ? 18.720 -0.005 4.466 1.00 81.12 359 SER A N 1
ATOM 2677 C CA . SER A 1 359 ? 19.311 -0.282 5.796 1.00 81.12 359 SER A CA 1
ATOM 2678 C C . SER A 1 359 ? 19.410 0.984 6.655 1.00 81.12 359 SER A C 1
ATOM 2680 O O . SER A 1 359 ? 18.923 1.019 7.781 1.00 81.12 359 SER A O 1
ATOM 2682 N N . ARG A 1 360 ? 19.934 2.077 6.081 1.00 79.88 360 ARG A N 1
ATOM 2683 C CA . ARG A 1 360 ? 20.134 3.354 6.790 1.00 79.88 360 ARG A CA 1
ATOM 2684 C C . ARG A 1 360 ? 18.827 3.997 7.268 1.00 79.88 360 ARG A C 1
ATOM 2686 O O . ARG A 1 360 ? 18.818 4.635 8.319 1.00 79.88 360 ARG A O 1
ATOM 2693 N N . LEU A 1 361 ? 17.736 3.864 6.510 1.00 69.12 361 LEU A N 1
ATOM 2694 C CA . LEU A 1 361 ? 16.428 4.379 6.924 1.00 69.12 361 LEU A CA 1
ATOM 2695 C C . LEU A 1 361 ? 15.749 3.465 7.955 1.00 69.12 361 LEU A C 1
ATOM 2697 O O . LEU A 1 361 ? 15.226 3.991 8.937 1.00 69.12 361 LEU A O 1
ATOM 2701 N N . GLU A 1 362 ? 15.813 2.137 7.799 1.00 68.62 362 GLU A N 1
ATOM 2702 C CA . GLU A 1 362 ? 15.293 1.182 8.798 1.00 68.62 362 GLU A CA 1
ATOM 2703 C C . GLU A 1 362 ? 16.019 1.358 10.146 1.00 68.62 362 GLU A C 1
ATOM 2705 O O . GLU A 1 362 ? 15.374 1.424 11.193 1.00 68.62 362 GLU A O 1
ATOM 2710 N N . GLU A 1 363 ? 17.339 1.574 10.128 1.00 71.31 363 GLU A N 1
ATOM 2711 C CA . GLU A 1 363 ? 18.132 1.971 11.300 1.00 71.31 363 GLU A CA 1
ATOM 2712 C C . GLU A 1 363 ? 17.651 3.302 11.915 1.00 71.31 363 GLU A C 1
ATOM 2714 O O . GLU A 1 363 ? 17.512 3.404 13.136 1.00 71.31 363 GLU A O 1
ATOM 2719 N N . SER A 1 364 ? 17.360 4.317 11.089 1.00 63.25 364 SER A N 1
ATOM 2720 C CA . SER A 1 364 ? 16.922 5.640 11.567 1.00 63.25 364 SER A CA 1
ATOM 2721 C C . SER A 1 364 ? 15.537 5.636 12.228 1.00 63.25 364 SER A C 1
ATOM 2723 O O . SER A 1 364 ? 15.313 6.393 13.173 1.00 63.25 364 SER A O 1
ATOM 2725 N N . VAL A 1 365 ? 14.630 4.762 11.776 1.00 55.97 365 VAL A N 1
ATOM 2726 C CA . VAL A 1 365 ? 13.276 4.603 12.334 1.00 55.97 365 VAL A CA 1
ATOM 2727 C C . VAL A 1 365 ? 13.298 3.679 13.552 1.00 55.97 365 VAL A C 1
ATOM 2729 O O . VAL A 1 365 ? 12.769 4.036 14.605 1.00 55.97 365 VAL A O 1
ATOM 2732 N N . SER A 1 366 ? 14.011 2.548 13.484 1.00 55.50 366 SER A N 1
ATOM 2733 C CA . SER A 1 366 ? 14.144 1.621 14.617 1.00 55.50 366 SER A CA 1
ATOM 2734 C C . SER A 1 366 ? 14.782 2.265 15.855 1.00 55.50 366 SER A C 1
ATOM 2736 O O . SER A 1 366 ? 14.540 1.799 16.971 1.00 55.50 366 SER A O 1
ATOM 2738 N N . ALA A 1 367 ? 15.587 3.319 15.687 1.00 53.34 367 ALA A N 1
ATOM 2739 C CA . ALA A 1 367 ? 16.148 4.097 16.790 1.00 53.34 367 ALA A CA 1
ATOM 2740 C C . ALA A 1 367 ? 15.101 4.931 17.563 1.00 53.34 367 ALA A C 1
ATOM 2742 O O . ALA A 1 367 ? 15.365 5.310 18.705 1.00 53.34 367 ALA A O 1
ATOM 2743 N N . ALA A 1 368 ? 13.929 5.205 16.977 1.00 43.34 368 ALA A N 1
ATOM 2744 C CA . ALA A 1 368 ? 12.847 5.970 17.601 1.00 43.34 368 ALA A CA 1
ATOM 2745 C C . ALA A 1 368 ? 11.811 5.082 18.325 1.00 43.34 368 ALA A C 1
ATOM 2747 O O . ALA A 1 368 ? 11.377 5.422 19.427 1.00 43.34 368 ALA A O 1
ATOM 2748 N N . ASP A 1 369 ? 11.441 3.932 17.749 1.00 45.34 369 ASP A N 1
ATOM 2749 C CA . ASP 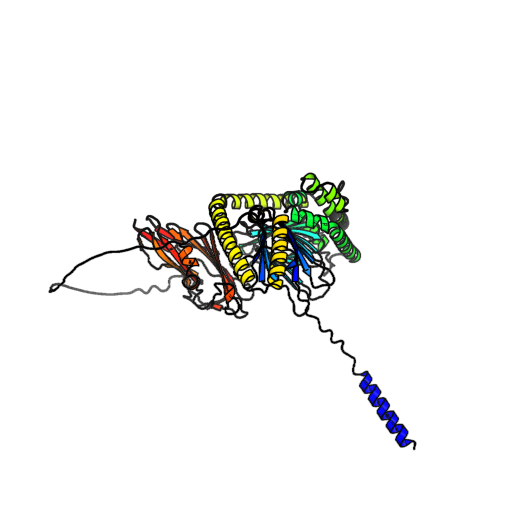A 1 369 ? 10.291 3.135 18.222 1.00 45.34 369 ASP A CA 1
ATOM 2750 C C . ASP A 1 369 ? 10.555 2.258 19.461 1.00 45.34 369 ASP A C 1
ATOM 2752 O O . ASP A 1 369 ? 9.617 1.859 20.159 1.00 45.34 369 ASP A O 1
ATOM 2756 N N . LEU A 1 370 ? 11.822 1.977 19.791 1.00 42.97 370 LEU A N 1
ATOM 2757 C CA . LEU A 1 370 ? 12.225 1.011 20.832 1.00 42.97 370 LEU A CA 1
ATOM 2758 C C . LEU A 1 370 ? 11.754 1.327 22.274 1.00 42.97 370 LEU A C 1
ATOM 2760 O O . LEU A 1 370 ? 11.974 0.517 23.178 1.00 42.97 370 LEU A O 1
ATOM 2764 N N . ALA A 1 371 ? 11.095 2.468 22.501 1.00 45.75 371 ALA A N 1
ATOM 2765 C CA . ALA A 1 371 ? 10.536 2.878 23.791 1.00 45.75 371 ALA A CA 1
ATOM 2766 C C . ALA A 1 371 ? 8.997 2.753 23.910 1.00 45.75 371 ALA A C 1
ATOM 2768 O O . ALA A 1 371 ? 8.482 2.831 25.025 1.00 45.75 371 ALA A O 1
ATOM 2769 N N . LEU A 1 372 ? 8.255 2.573 22.807 1.00 47.50 372 LEU A N 1
ATOM 2770 C CA . LEU A 1 372 ? 6.797 2.808 22.765 1.00 47.50 372 LEU A CA 1
ATOM 2771 C C . LEU A 1 372 ? 5.911 1.571 23.007 1.00 47.50 372 LEU A C 1
ATOM 2773 O O . LEU A 1 372 ? 4.834 1.688 23.593 1.00 47.50 372 LEU A O 1
ATOM 2777 N N . SER A 1 373 ? 6.337 0.381 22.576 1.00 53.34 373 SER A N 1
ATOM 2778 C CA . SER A 1 373 ? 5.406 -0.735 22.319 1.00 53.34 373 SER A CA 1
ATOM 2779 C C . SER A 1 373 ? 4.609 -1.244 23.531 1.00 53.34 373 SER A C 1
ATOM 2781 O O . SER A 1 373 ? 3.409 -1.495 23.428 1.00 53.34 373 SER A O 1
ATOM 2783 N N . LYS A 1 374 ? 5.241 -1.385 24.702 1.00 51.97 374 LYS A N 1
ATOM 2784 C CA . LYS A 1 374 ? 4.689 -2.197 25.808 1.00 51.97 374 LYS A CA 1
ATOM 2785 C C . LYS A 1 374 ? 3.435 -1.630 26.474 1.00 51.97 374 LYS A C 1
ATOM 2787 O O . LYS A 1 374 ? 2.598 -2.413 26.921 1.00 51.97 374 LYS A O 1
ATOM 2792 N N . GLU A 1 375 ? 3.285 -0.307 26.570 1.00 52.38 375 GLU A N 1
ATOM 2793 C CA . GLU A 1 375 ? 2.058 0.268 27.142 1.00 52.38 375 GLU A CA 1
ATOM 2794 C C . GLU A 1 375 ? 0.920 0.297 26.111 1.00 52.38 375 GLU A C 1
ATOM 2796 O O . GLU A 1 375 ? -0.229 0.010 26.454 1.00 52.38 375 GLU A O 1
ATOM 2801 N N . GLU A 1 376 ? 1.223 0.559 24.836 1.00 54.66 376 GLU A N 1
ATOM 2802 C CA . GLU A 1 376 ? 0.218 0.492 23.773 1.00 54.66 376 GLU A CA 1
ATOM 2803 C C . GLU A 1 376 ? -0.313 -0.927 23.563 1.00 54.66 376 GLU A C 1
ATOM 2805 O O . GLU A 1 376 ? -1.527 -1.112 23.478 1.00 54.66 376 GLU A O 1
ATOM 2810 N N . GLU A 1 377 ? 0.559 -1.938 23.542 1.00 53.62 377 GLU A N 1
ATOM 2811 C CA . GLU A 1 377 ? 0.162 -3.348 23.494 1.00 53.62 377 GLU A CA 1
ATOM 2812 C C . GLU A 1 377 ? -0.771 -3.704 24.659 1.00 53.62 377 GLU A C 1
ATOM 2814 O O . GLU A 1 377 ? -1.833 -4.291 24.440 1.00 53.62 377 GLU A O 1
ATOM 2819 N N . ALA A 1 378 ? -0.429 -3.299 25.888 1.00 60.97 378 ALA A N 1
ATOM 2820 C CA . ALA A 1 378 ? -1.258 -3.543 27.067 1.00 60.97 378 ALA A CA 1
ATOM 2821 C C . ALA A 1 378 ? -2.632 -2.851 26.969 1.00 60.97 378 ALA A C 1
ATOM 2823 O O . ALA A 1 378 ? -3.661 -3.473 27.252 1.00 60.97 378 ALA A O 1
ATOM 2824 N N . ARG A 1 379 ? -2.677 -1.595 26.499 1.00 66.38 379 ARG A N 1
ATOM 2825 C CA . ARG A 1 379 ? -3.931 -0.857 26.255 1.00 66.38 379 ARG A CA 1
ATOM 2826 C C . ARG A 1 379 ? -4.781 -1.525 25.166 1.00 66.38 379 ARG A C 1
ATOM 2828 O O . ARG A 1 379 ? -5.981 -1.712 25.375 1.00 66.38 379 ARG A O 1
ATOM 2835 N N . ARG A 1 380 ? -4.179 -1.952 24.046 1.00 58.38 380 ARG A N 1
ATOM 2836 C CA . ARG A 1 380 ? -4.861 -2.685 22.958 1.00 58.38 380 ARG A CA 1
ATOM 2837 C C . ARG A 1 380 ? -5.434 -4.019 23.459 1.00 58.38 380 ARG A C 1
ATOM 2839 O O . ARG A 1 380 ? -6.597 -4.316 23.191 1.00 58.38 380 ARG A O 1
ATOM 2846 N N . GLN A 1 381 ? -4.674 -4.784 24.248 1.00 62.91 381 GLN A N 1
ATOM 2847 C CA . GLN A 1 381 ? -5.140 -6.036 24.865 1.00 62.91 381 GLN A CA 1
ATOM 2848 C C . GLN A 1 381 ? -6.306 -5.810 25.843 1.00 62.91 381 GLN A C 1
ATOM 2850 O O . GLN A 1 381 ? -7.291 -6.553 25.814 1.00 62.91 381 GLN A O 1
ATOM 2855 N N . GLN A 1 382 ? -6.238 -4.772 26.684 1.00 71.38 382 GLN A N 1
ATOM 2856 C CA . GLN A 1 382 ? -7.315 -4.452 27.625 1.00 71.38 382 GLN A CA 1
ATOM 2857 C C . GLN A 1 382 ? -8.596 -3.995 26.908 1.00 71.38 382 GLN A C 1
ATOM 2859 O O . GLN A 1 382 ? -9.688 -4.425 27.288 1.00 71.38 382 GLN A O 1
ATOM 2864 N N . GLN A 1 383 ? -8.480 -3.197 25.842 1.00 61.22 383 GLN A N 1
ATOM 2865 C CA . GLN A 1 383 ? -9.626 -2.796 25.023 1.00 61.22 383 GLN A CA 1
ATOM 2866 C C . GLN A 1 383 ? -10.275 -4.003 24.325 1.00 61.22 383 GLN A C 1
ATOM 2868 O O . GLN A 1 383 ? -11.489 -4.182 24.413 1.00 61.22 383 GLN A O 1
ATOM 2873 N N . ALA A 1 384 ? -9.474 -4.889 23.720 1.00 62.25 384 ALA A N 1
ATOM 2874 C CA . ALA A 1 384 ? -9.970 -6.109 23.079 1.00 62.25 384 ALA A CA 1
ATOM 2875 C C . ALA A 1 384 ? -10.731 -7.033 24.054 1.00 62.25 384 ALA A C 1
ATOM 2877 O O . ALA A 1 384 ? -11.716 -7.668 23.669 1.00 62.25 384 ALA A O 1
ATOM 2878 N N . LYS A 1 385 ? -10.332 -7.079 25.335 1.00 72.81 385 LYS A N 1
ATOM 2879 C CA . LYS A 1 385 ? -11.075 -7.803 26.381 1.00 72.81 385 LYS A CA 1
ATOM 2880 C C . LYS A 1 385 ? -12.452 -7.183 26.652 1.00 72.81 385 LYS A C 1
ATOM 2882 O O . LYS A 1 385 ? -13.437 -7.916 26.717 1.00 72.81 385 LYS A O 1
ATOM 2887 N N . LEU A 1 386 ? -12.530 -5.856 26.775 1.00 70.69 386 LEU A N 1
ATOM 2888 C CA . LEU A 1 386 ? -13.791 -5.139 27.011 1.00 70.69 386 LEU A CA 1
ATOM 2889 C C . LEU A 1 386 ? -14.770 -5.295 25.837 1.00 70.69 386 LEU A C 1
ATOM 2891 O O . LEU A 1 386 ? -15.960 -5.534 26.049 1.00 70.69 386 LEU A O 1
ATOM 2895 N N . ASP A 1 387 ? -14.281 -5.217 24.597 1.00 63.38 387 ASP A N 1
ATOM 2896 C CA . ASP A 1 387 ? -15.123 -5.433 23.418 1.00 63.38 387 ASP A CA 1
ATOM 2897 C C . ASP A 1 387 ? -15.576 -6.897 23.275 1.00 63.38 387 ASP A C 1
ATOM 2899 O O . ASP A 1 387 ? -16.734 -7.126 22.923 1.00 63.38 387 ASP A O 1
ATOM 2903 N N . ARG A 1 388 ? -14.753 -7.888 23.656 1.00 71.06 388 ARG A N 1
ATOM 2904 C CA . ARG A 1 388 ? -15.171 -9.304 23.746 1.00 71.06 388 ARG A CA 1
ATOM 2905 C C . ARG A 1 388 ? -16.293 -9.515 24.763 1.00 71.06 388 ARG A C 1
ATOM 2907 O O . ARG A 1 388 ? -17.275 -10.186 24.452 1.00 71.06 388 ARG A O 1
ATOM 2914 N N . GLU A 1 389 ? -16.177 -8.949 25.964 1.00 74.94 389 GLU A N 1
ATOM 2915 C CA . GLU A 1 389 ? -17.226 -9.037 26.995 1.00 74.94 389 GLU A CA 1
ATOM 2916 C C . GLU A 1 389 ? -18.548 -8.422 26.499 1.00 74.94 389 GLU A C 1
ATOM 2918 O O . GLU A 1 389 ? -19.621 -9.007 26.679 1.00 74.94 389 GLU A O 1
ATOM 2923 N N . ARG A 1 390 ? -18.462 -7.293 25.782 1.00 76.06 390 ARG A N 1
ATOM 2924 C CA . ARG A 1 390 ? -19.609 -6.602 25.177 1.00 76.06 390 ARG A CA 1
ATOM 2925 C C . ARG A 1 390 ? -20.219 -7.365 23.995 1.00 76.06 390 ARG A C 1
ATOM 2927 O O . ARG A 1 390 ? -21.442 -7.426 23.890 1.00 76.06 390 ARG A O 1
ATOM 2934 N N . GLN A 1 391 ? -19.408 -7.994 23.144 1.00 68.81 391 GLN A N 1
ATOM 2935 C CA . GLN A 1 391 ? -19.891 -8.871 22.071 1.00 68.81 391 GLN A CA 1
ATOM 2936 C C . GLN A 1 391 ? -20.630 -10.087 22.647 1.00 68.81 391 GLN A C 1
ATOM 2938 O O . GLN A 1 391 ? -21.745 -10.388 22.224 1.00 68.81 391 GLN A O 1
ATOM 2943 N N . LEU A 1 392 ? -20.071 -10.734 23.676 1.00 79.69 392 LEU A N 1
ATOM 2944 C CA . LEU A 1 392 ? -20.721 -11.848 24.373 1.00 79.69 392 LEU A CA 1
ATOM 2945 C C . LEU A 1 392 ? -22.029 -11.443 25.069 1.00 79.69 392 LEU A C 1
ATOM 2947 O O . LEU A 1 392 ? -22.843 -12.313 25.378 1.00 79.69 392 LEU A O 1
ATOM 2951 N N . GLN A 1 393 ? -22.248 -10.159 25.361 1.00 79.00 393 GLN A N 1
ATOM 2952 C CA . GLN A 1 393 ? -23.548 -9.645 25.796 1.00 79.00 393 GLN A CA 1
ATOM 2953 C C . GLN A 1 393 ? -24.516 -9.492 24.612 1.00 79.00 393 GLN A C 1
ATOM 2955 O O . GLN A 1 393 ? -25.583 -10.098 24.640 1.00 79.00 393 GLN A O 1
ATOM 2960 N N . LEU A 1 394 ? -24.114 -8.801 23.539 1.00 77.38 394 LEU A N 1
ATOM 2961 C CA . LEU A 1 394 ? -24.940 -8.616 22.335 1.00 77.38 394 LEU A CA 1
ATOM 2962 C C . LEU A 1 394 ? -25.407 -9.948 21.718 1.00 77.38 394 LEU A C 1
ATOM 2964 O O . LEU A 1 394 ? -26.568 -10.077 21.335 1.00 77.38 394 LEU A O 1
ATOM 2968 N N . GLU A 1 395 ? -24.543 -10.966 21.681 1.00 78.00 395 GLU A N 1
ATOM 2969 C CA . GLU A 1 395 ? -24.896 -12.314 21.209 1.00 78.00 395 GLU A CA 1
ATOM 2970 C C . GLU A 1 395 ? -25.955 -13.001 22.093 1.00 78.00 395 GLU A C 1
ATOM 2972 O O . GLU A 1 395 ? -26.786 -13.752 21.580 1.00 78.00 395 GLU A O 1
ATOM 2977 N N . ARG A 1 396 ? -25.965 -12.741 23.410 1.00 82.31 396 ARG A N 1
ATOM 2978 C CA . ARG A 1 396 ? -26.998 -13.250 24.333 1.00 82.31 396 ARG A CA 1
ATOM 2979 C C . ARG A 1 396 ? -28.316 -12.503 24.167 1.00 82.31 396 ARG A C 1
ATOM 2981 O O . ARG A 1 396 ? -29.362 -13.146 24.123 1.00 82.31 396 ARG A O 1
ATOM 2988 N N . ASP A 1 397 ? -28.259 -11.181 24.043 1.00 85.06 397 ASP A N 1
ATOM 2989 C CA . ASP A 1 397 ? -29.442 -10.329 23.907 1.00 85.06 397 ASP A CA 1
ATOM 2990 C C . ASP A 1 397 ? -30.156 -10.591 22.565 1.00 85.06 397 ASP A C 1
ATOM 2992 O O . ASP A 1 397 ? -31.381 -10.717 22.523 1.00 85.06 397 ASP A O 1
ATOM 2996 N N . TYR A 1 398 ? -29.397 -10.804 21.481 1.00 77.44 398 TYR A N 1
ATOM 2997 C CA . TYR A 1 398 ? -29.933 -11.234 20.185 1.00 77.44 398 TYR A CA 1
ATOM 2998 C C . TYR A 1 398 ? -30.464 -12.678 20.215 1.00 77.44 398 TYR A C 1
ATOM 3000 O O . TYR A 1 398 ? -31.579 -12.940 19.769 1.00 77.44 398 TYR A O 1
ATOM 3008 N N . ALA A 1 399 ? -29.742 -13.626 20.828 1.00 78.75 399 ALA A N 1
ATOM 3009 C CA . ALA A 1 399 ? -30.265 -14.984 21.015 1.00 78.75 399 ALA A CA 1
ATOM 3010 C C . ALA A 1 399 ? -31.562 -15.016 21.847 1.00 78.75 399 ALA A C 1
ATOM 3012 O O . ALA A 1 399 ? -32.353 -15.950 21.708 1.00 78.75 399 ALA A O 1
ATOM 3013 N N . ALA A 1 400 ? -31.794 -14.028 22.716 1.00 87.69 400 ALA A N 1
ATOM 3014 C CA . ALA A 1 400 ? -33.012 -13.920 23.508 1.00 87.69 400 ALA A CA 1
ATOM 3015 C C . ALA A 1 400 ? -34.223 -13.406 22.706 1.00 87.69 400 ALA A C 1
ATOM 3017 O O . ALA A 1 400 ? -35.342 -13.811 23.038 1.00 87.69 400 ALA A O 1
ATOM 3018 N N . SER A 1 401 ? -34.023 -12.585 21.666 1.00 86.12 401 SER A N 1
ATOM 3019 C CA . SER A 1 401 ? -35.105 -12.004 20.852 1.00 86.12 401 SER A CA 1
ATOM 3020 C C . SER A 1 401 ? -35.609 -12.907 19.716 1.00 86.12 401 SER A C 1
ATOM 3022 O O . SER A 1 401 ? -36.777 -12.801 19.350 1.00 86.12 401 SER A O 1
ATOM 3024 N N . LEU A 1 402 ? -34.774 -13.819 19.203 1.00 86.31 402 LEU A N 1
ATOM 3025 C CA . LEU A 1 402 ? -35.123 -14.776 18.137 1.00 86.31 402 LEU A CA 1
ATOM 3026 C C . LEU A 1 402 ? -36.155 -15.840 18.552 1.00 86.31 402 LEU A C 1
ATOM 3028 O O . LEU A 1 402 ? -36.197 -16.254 19.717 1.00 86.31 402 LEU A O 1
ATOM 3032 N N . ASP A 1 403 ? -36.918 -16.377 17.592 1.00 92.44 403 ASP A N 1
ATOM 3033 C CA . ASP A 1 403 ? -37.845 -17.491 17.836 1.00 92.44 403 ASP A CA 1
ATOM 3034 C C . ASP A 1 403 ? -37.132 -18.829 18.154 1.00 92.44 403 ASP A C 1
ATOM 3036 O O . ASP A 1 403 ? -35.905 -18.922 18.200 1.00 92.44 403 ASP A O 1
ATOM 3040 N N . LYS A 1 404 ? -37.886 -19.900 18.436 1.00 90.31 404 LYS A N 1
ATOM 3041 C CA . LYS A 1 404 ? -37.316 -21.195 18.853 1.00 90.31 404 LYS A CA 1
ATOM 3042 C C . LYS A 1 404 ? -36.472 -21.898 17.775 1.00 90.31 404 LYS A C 1
ATOM 3044 O O . LYS A 1 404 ? -35.550 -22.629 18.134 1.00 90.31 404 LYS A O 1
ATOM 3049 N N . GLU A 1 405 ? -36.788 -21.734 16.496 1.00 89.62 405 GLU A N 1
ATOM 3050 C CA . GLU A 1 405 ? -36.076 -22.368 15.381 1.00 89.62 405 GLU A CA 1
ATOM 3051 C C . GLU A 1 405 ? -35.007 -21.431 14.798 1.00 89.62 405 GLU A C 1
ATOM 3053 O O . GLU A 1 405 ? -33.904 -21.882 14.487 1.00 89.62 405 GLU A O 1
ATOM 3058 N N . GLU A 1 406 ? -35.264 -20.122 14.759 1.00 82.75 406 GLU A N 1
ATOM 3059 C CA . GLU A 1 406 ? -34.256 -19.095 14.467 1.00 82.75 406 GLU A CA 1
ATOM 3060 C C . GLU A 1 406 ? -33.092 -19.150 15.464 1.00 82.75 406 GLU A C 1
ATOM 3062 O O . GLU A 1 406 ? -31.929 -19.186 15.068 1.00 82.75 406 GLU A O 1
ATOM 3067 N N . ARG A 1 407 ? -33.390 -19.255 16.766 1.00 86.44 407 ARG A N 1
ATOM 3068 C CA . ARG A 1 407 ? -32.389 -19.356 17.841 1.00 86.44 407 ARG A CA 1
ATOM 3069 C C . ARG A 1 407 ? -31.535 -20.624 17.750 1.00 86.44 407 ARG A C 1
ATOM 3071 O O . ARG A 1 407 ? -30.385 -20.598 18.182 1.00 86.44 407 ARG A O 1
ATOM 3078 N N . LYS A 1 408 ? -32.052 -21.719 17.169 1.00 84.62 408 LYS A N 1
ATOM 3079 C CA . LYS A 1 408 ? -31.231 -22.903 16.844 1.00 84.62 408 LYS A CA 1
ATOM 3080 C C . LYS A 1 408 ? -30.261 -22.598 15.711 1.00 84.62 408 LYS A C 1
ATOM 3082 O O . LYS A 1 408 ? -29.075 -22.851 15.879 1.00 84.62 408 LYS A O 1
ATOM 3087 N N . ARG A 1 409 ? -30.753 -22.034 14.599 1.00 83.31 409 ARG A N 1
ATOM 3088 C CA . ARG A 1 409 ? -29.913 -21.666 13.445 1.00 83.31 409 ARG A CA 1
ATOM 3089 C C . ARG A 1 409 ? -28.806 -20.712 13.873 1.00 83.31 409 ARG A C 1
ATOM 3091 O O . ARG A 1 409 ? -27.642 -21.030 13.689 1.00 83.31 409 ARG A O 1
ATOM 3098 N N . PHE A 1 410 ? -29.155 -19.641 14.588 1.00 81.81 410 PHE A N 1
ATOM 3099 C CA . PHE A 1 410 ? -28.180 -18.709 15.152 1.00 81.81 410 PHE A CA 1
ATOM 3100 C C . PHE A 1 410 ? -27.143 -19.403 16.050 1.00 81.81 410 PHE A C 1
ATOM 3102 O O . PHE A 1 410 ? -25.960 -19.101 15.950 1.00 81.81 410 PHE A O 1
ATOM 3109 N N . ALA A 1 411 ? -27.541 -20.367 16.888 1.00 80.19 411 ALA A N 1
ATOM 3110 C CA . ALA A 1 411 ? -26.595 -21.124 17.710 1.00 80.19 411 ALA A CA 1
ATOM 3111 C C . ALA A 1 411 ? -25.682 -22.062 16.888 1.00 80.19 411 ALA A C 1
ATOM 3113 O O . ALA A 1 411 ? -24.520 -22.248 17.254 1.00 80.19 411 ALA A O 1
ATOM 3114 N N . GLU A 1 412 ? -26.170 -22.640 15.788 1.00 82.88 412 GLU A N 1
ATOM 3115 C CA . GLU A 1 412 ? -25.376 -23.462 14.864 1.00 82.88 412 GLU A CA 1
ATOM 3116 C C . GLU A 1 412 ? -24.416 -22.608 14.020 1.00 82.88 412 GLU A C 1
ATOM 3118 O O . GLU A 1 412 ? -23.228 -22.932 13.935 1.00 82.88 412 GLU A O 1
ATOM 3123 N N . ASP A 1 413 ? -24.885 -21.481 13.483 1.00 79.56 413 ASP A N 1
ATOM 3124 C CA . ASP A 1 413 ? -24.090 -20.520 12.714 1.00 79.56 413 ASP A CA 1
ATOM 3125 C C . ASP A 1 413 ? -23.022 -19.844 13.588 1.00 79.56 413 ASP A C 1
ATOM 3127 O O . ASP A 1 413 ? -21.851 -19.801 13.209 1.00 79.56 413 ASP A O 1
ATOM 3131 N N . LEU A 1 414 ? -23.368 -19.413 14.808 1.00 81.06 414 LEU A N 1
ATOM 3132 C CA . LEU A 1 414 ? -22.414 -18.862 15.778 1.00 81.06 414 LEU A CA 1
ATOM 3133 C C . LEU A 1 414 ? -21.367 -19.904 16.196 1.00 81.06 414 LEU A C 1
ATOM 3135 O O . LEU A 1 414 ? -20.185 -19.581 16.324 1.00 81.06 414 LEU A O 1
ATOM 3139 N N . LYS A 1 415 ? -21.764 -21.172 16.375 1.00 81.62 415 LYS A N 1
ATOM 3140 C CA . LYS A 1 415 ? -20.825 -22.272 16.645 1.00 81.62 415 LYS A CA 1
ATOM 3141 C C . LYS A 1 415 ? -19.875 -22.499 15.465 1.00 81.62 415 LYS A C 1
ATOM 3143 O O . LYS A 1 415 ? -18.686 -22.713 15.690 1.00 81.62 415 LYS A O 1
ATOM 3148 N N . LYS A 1 416 ? -20.379 -22.442 14.230 1.00 78.25 416 LYS A N 1
ATOM 3149 C CA . LYS A 1 416 ? -19.591 -22.594 12.999 1.00 78.25 416 LYS A CA 1
ATOM 3150 C C . LYS A 1 416 ? -18.600 -21.440 12.814 1.00 78.25 416 LYS A C 1
ATOM 3152 O O . LYS A 1 416 ? -17.424 -21.699 12.582 1.00 78.25 416 LYS A O 1
ATOM 3157 N N . ALA A 1 417 ? -19.039 -20.195 13.000 1.00 74.88 417 ALA A N 1
ATOM 3158 C CA . ALA A 1 417 ? -18.179 -19.013 12.939 1.00 74.88 417 ALA A CA 1
ATOM 3159 C C . ALA A 1 417 ? -17.078 -19.048 14.015 1.00 74.88 417 ALA A C 1
ATOM 3161 O O . ALA A 1 417 ? -15.907 -18.823 13.718 1.00 74.88 417 ALA A O 1
ATOM 3162 N N . ARG A 1 418 ? -17.421 -19.412 15.260 1.00 78.81 418 ARG A N 1
ATOM 3163 C CA . ARG A 1 418 ? -16.434 -19.579 16.342 1.00 78.81 418 ARG A CA 1
ATOM 3164 C C . ARG A 1 418 ? -15.437 -20.711 16.073 1.00 78.81 418 ARG A C 1
ATOM 3166 O O . ARG A 1 418 ? -14.281 -20.575 16.461 1.00 78.81 418 ARG A O 1
ATOM 3173 N N . LEU A 1 419 ? -15.856 -21.803 15.424 1.00 79.00 419 LEU A N 1
ATOM 3174 C CA . LEU A 1 419 ? -14.945 -22.878 15.017 1.00 79.00 419 LEU A CA 1
ATOM 3175 C C . LEU A 1 419 ? -13.942 -22.376 13.973 1.00 79.00 419 LEU A C 1
ATOM 3177 O O . LEU A 1 419 ? -12.746 -22.542 14.173 1.00 79.00 419 LEU A O 1
ATOM 3181 N N . GLU A 1 420 ? -14.411 -21.690 12.927 1.00 77.25 420 GLU A N 1
ATOM 3182 C CA . GLU A 1 420 ? -13.542 -21.116 11.890 1.00 77.25 420 GLU A CA 1
ATOM 3183 C C . GLU A 1 420 ? -12.512 -20.135 12.482 1.00 77.25 420 GLU A C 1
ATOM 3185 O O . GLU A 1 420 ? -11.329 -20.184 12.148 1.00 77.25 420 GLU A O 1
ATOM 3190 N N . VAL A 1 421 ? -12.936 -19.284 13.423 1.00 76.69 421 VAL A N 1
ATOM 3191 C CA . VAL A 1 421 ? -12.035 -18.356 14.126 1.00 76.69 421 VAL A CA 1
ATOM 3192 C C . VAL A 1 421 ? -11.033 -19.090 15.032 1.00 76.69 421 VAL A C 1
ATOM 3194 O O . VAL A 1 421 ? -9.886 -18.659 15.130 1.00 76.69 421 VAL A O 1
ATOM 3197 N N . CYS A 1 422 ? -11.411 -20.223 15.634 1.00 74.62 422 CYS A N 1
ATOM 3198 C CA . CYS A 1 422 ? -10.495 -21.100 16.376 1.00 74.62 422 CYS A CA 1
ATOM 3199 C C . CYS A 1 422 ? -9.515 -21.884 15.481 1.00 74.62 422 CYS A C 1
ATOM 3201 O O . CYS A 1 422 ? -8.439 -22.246 15.952 1.00 74.62 422 CYS A O 1
ATOM 3203 N N . GLU A 1 423 ? -9.867 -22.171 14.226 1.00 79.75 423 GLU A N 1
ATOM 3204 C CA . GLU A 1 423 ? -9.000 -22.878 13.269 1.00 79.75 423 GLU A CA 1
ATOM 3205 C C . GLU A 1 423 ? -7.999 -21.933 12.579 1.00 79.75 423 GLU A C 1
ATOM 3207 O O . GLU A 1 423 ? -6.856 -22.321 12.328 1.00 79.75 423 GLU A O 1
ATOM 3212 N N . ASN A 1 424 ? -8.403 -20.686 12.308 1.00 76.75 424 ASN A N 1
ATOM 3213 C CA . ASN A 1 424 ? -7.588 -19.707 11.584 1.00 76.75 424 ASN A CA 1
ATOM 3214 C C . ASN A 1 424 ? -6.826 -18.721 12.491 1.00 76.75 424 ASN A C 1
ATOM 3216 O O . ASN A 1 424 ? -5.763 -18.233 12.096 1.00 76.75 424 ASN A O 1
ATOM 3220 N N . GLY A 1 425 ? -7.333 -18.395 13.683 1.00 71.00 425 GLY A N 1
ATOM 3221 C CA . GLY A 1 425 ? -6.735 -17.381 14.557 1.00 71.00 425 GLY A CA 1
ATOM 3222 C C . GLY A 1 425 ? -5.586 -17.888 15.439 1.00 71.00 425 GLY A C 1
ATOM 3223 O O . GLY A 1 425 ? -5.618 -19.014 15.925 1.00 71.00 425 GLY A O 1
ATOM 3224 N N . GLU A 1 426 ? -4.600 -17.033 15.751 1.00 60.78 426 GLU A N 1
ATOM 3225 C CA . GLU A 1 426 ? -3.604 -17.340 16.809 1.00 60.78 426 GLU A CA 1
ATOM 3226 C C . GLU A 1 426 ? -4.217 -17.278 18.231 1.00 60.78 426 GLU A C 1
ATOM 3228 O O . GLU A 1 426 ? -3.611 -17.713 19.213 1.00 60.78 426 GLU A O 1
ATOM 3233 N N . ALA A 1 427 ? -5.446 -16.766 18.364 1.00 52.88 427 ALA A N 1
ATOM 3234 C CA . ALA A 1 427 ? -6.129 -16.516 19.629 1.00 52.88 427 ALA A CA 1
ATOM 3235 C C . ALA A 1 427 ? -6.698 -17.790 20.296 1.00 52.88 427 ALA A C 1
ATOM 3237 O O . ALA A 1 427 ? -7.909 -17.925 20.483 1.00 52.88 427 ALA A O 1
ATOM 3238 N N . ALA A 1 428 ? -5.824 -18.684 20.775 1.00 44.09 428 ALA A N 1
ATOM 3239 C CA . ALA A 1 428 ? -6.193 -19.881 21.551 1.00 44.09 428 ALA A CA 1
ATOM 3240 C C . ALA A 1 428 ? -7.138 -19.591 22.747 1.00 44.09 428 ALA A C 1
ATOM 3242 O O . ALA A 1 428 ? -7.933 -20.440 23.158 1.00 44.09 428 ALA A O 1
ATOM 3243 N N . ALA A 1 429 ? -7.115 -18.359 23.270 1.00 45.03 429 ALA A N 1
ATOM 3244 C CA . ALA A 1 429 ? -8.030 -17.859 24.296 1.00 45.03 429 ALA A CA 1
ATOM 3245 C C . ALA A 1 429 ? -9.515 -17.793 23.869 1.00 45.03 429 ALA A C 1
ATOM 3247 O O . ALA A 1 429 ? -10.380 -17.585 24.720 1.00 45.03 429 ALA A O 1
ATOM 3248 N N . MET A 1 430 ? -9.859 -17.931 22.585 1.00 48.31 430 MET A N 1
ATOM 3249 C CA . MET A 1 430 ? -11.259 -18.017 22.135 1.00 48.31 430 MET A CA 1
ATOM 3250 C C . MET A 1 430 ? -11.859 -19.410 22.361 1.00 48.31 430 MET A C 1
ATOM 3252 O O . MET A 1 430 ? -13.043 -19.532 22.666 1.00 48.31 430 MET A O 1
ATOM 3256 N N . CYS A 1 431 ? -11.035 -20.456 22.303 1.00 54.69 431 CYS A N 1
ATOM 3257 C CA . CYS A 1 431 ? -11.491 -21.847 22.344 1.00 54.69 431 CYS A CA 1
ATOM 3258 C C . CYS A 1 431 ? -11.657 -22.383 23.784 1.00 54.69 431 CYS A C 1
ATOM 3260 O O . CYS A 1 431 ? -12.332 -23.388 24.004 1.00 54.69 431 CYS A O 1
ATOM 3262 N N . ALA A 1 432 ? -11.087 -21.695 24.782 1.00 48.09 432 ALA A N 1
ATOM 3263 C CA . ALA A 1 432 ? -11.119 -22.100 26.192 1.00 48.09 432 ALA A CA 1
ATOM 3264 C C . ALA A 1 432 ? -12.479 -21.882 26.895 1.00 48.09 432 ALA A C 1
ATOM 3266 O O . ALA A 1 432 ? -12.829 -22.629 27.810 1.00 48.09 432 ALA A O 1
ATOM 3267 N N . GLU A 1 433 ? -13.268 -20.882 26.485 1.00 42.78 433 GLU A N 1
ATOM 3268 C CA . GLU A 1 433 ? -14.495 -20.475 27.201 1.00 42.78 433 GLU A CA 1
ATOM 3269 C C . GLU A 1 433 ? -15.752 -21.281 26.841 1.00 42.78 433 GLU A C 1
ATOM 3271 O O . GLU A 1 433 ? -16.799 -21.102 27.459 1.00 42.78 433 GLU A O 1
ATOM 3276 N N . ALA A 1 434 ? -15.657 -22.264 25.941 1.00 38.25 434 ALA A N 1
ATOM 3277 C CA . ALA A 1 434 ? -16.737 -23.229 25.705 1.00 38.25 434 ALA A CA 1
ATOM 3278 C C . ALA A 1 434 ? -17.027 -24.150 26.921 1.00 38.25 434 ALA A C 1
ATOM 3280 O O . ALA A 1 434 ? -17.859 -25.050 26.824 1.00 38.25 434 ALA A O 1
ATOM 3281 N N . SER A 1 435 ? -16.323 -23.965 28.050 1.00 34.66 435 SER A N 1
ATOM 3282 C CA . SER A 1 435 ? -16.230 -24.924 29.160 1.00 34.66 435 SER A CA 1
ATOM 3283 C C . SER A 1 435 ? -16.340 -24.322 30.580 1.00 34.66 435 SER A C 1
ATOM 3285 O O . SER A 1 435 ? -15.572 -24.735 31.449 1.00 34.66 435 SER A O 1
ATOM 3287 N N . LYS A 1 436 ? -17.281 -23.392 30.857 1.00 31.14 436 LYS A N 1
ATOM 3288 C CA . LYS A 1 436 ? -17.920 -23.190 32.198 1.00 31.14 436 LYS A CA 1
ATOM 3289 C C . LYS A 1 436 ? -19.013 -22.094 32.222 1.00 31.14 436 LYS A C 1
ATOM 3291 O O . LYS A 1 436 ? -18.810 -21.052 31.611 1.00 31.14 436 LYS A O 1
ATOM 3296 N N . PRO A 1 437 ? -20.119 -22.268 32.981 1.00 31.12 437 PRO A N 1
ATOM 3297 C CA . PRO A 1 437 ? -21.133 -21.227 33.186 1.00 31.12 437 PRO A CA 1
ATOM 3298 C C . PRO A 1 437 ? -21.137 -20.583 34.596 1.00 31.12 437 PRO A C 1
ATOM 3300 O O . PRO A 1 437 ? -21.110 -21.291 35.598 1.00 31.12 437 PRO A O 1
ATOM 3303 N N . GLY A 1 438 ? -21.329 -19.255 34.646 1.00 30.12 438 GLY A N 1
ATOM 3304 C CA . GLY A 1 438 ? -22.108 -18.546 35.684 1.00 30.12 438 GLY A CA 1
ATOM 3305 C C . GLY A 1 438 ? -21.415 -18.014 36.956 1.00 30.12 438 GLY A C 1
ATOM 3306 O O . GLY A 1 438 ? -20.938 -18.791 37.774 1.00 30.12 438 GLY A O 1
ATOM 3307 N N . SER A 1 439 ? -21.498 -16.691 37.179 1.00 28.88 439 SER A N 1
ATOM 3308 C CA . SER A 1 439 ? -22.018 -16.037 38.410 1.00 28.88 439 SER A CA 1
ATOM 3309 C C . SER A 1 439 ? -22.050 -14.498 38.250 1.00 28.88 439 SER A C 1
ATOM 3311 O O . SER A 1 439 ? -21.305 -13.971 37.424 1.00 28.88 439 SER A O 1
ATOM 3313 N N . ALA A 1 440 ? -22.893 -13.775 39.007 1.00 29.95 440 ALA A N 1
ATOM 3314 C CA . ALA A 1 440 ? -22.985 -12.302 39.009 1.00 29.95 440 ALA A CA 1
ATOM 3315 C C . ALA A 1 440 ? -23.634 -11.729 40.297 1.00 29.95 440 ALA A C 1
ATOM 3317 O O . ALA A 1 440 ? -24.580 -12.329 40.795 1.00 29.95 440 ALA A O 1
ATOM 3318 N N . THR A 1 441 ? -23.149 -10.564 40.764 1.00 28.30 441 THR A N 1
ATOM 3319 C CA . THR A 1 441 ? -23.708 -9.576 41.744 1.00 28.30 441 THR A CA 1
ATOM 3320 C C . THR A 1 441 ? -22.733 -8.374 41.755 1.00 28.30 441 THR A C 1
ATOM 3322 O O . THR A 1 441 ? -21.533 -8.630 41.691 1.00 28.30 441 THR A O 1
ATOM 3325 N N . GLU A 1 442 ? -23.056 -7.071 41.712 1.00 27.09 442 GLU A N 1
ATOM 3326 C CA . GLU A 1 442 ? -24.051 -6.190 42.384 1.00 27.09 442 GLU A CA 1
ATOM 3327 C C . GLU A 1 442 ? -23.786 -5.884 43.885 1.00 27.09 442 GLU A C 1
ATOM 3329 O O . GLU A 1 442 ? -23.679 -6.792 44.705 1.00 27.09 442 GLU A O 1
ATOM 3334 N N . GLY A 1 443 ? -23.681 -4.592 44.251 1.00 27.14 443 GLY A N 1
ATOM 3335 C CA . GLY A 1 443 ? -23.424 -4.076 45.615 1.00 27.14 443 GLY A CA 1
ATOM 3336 C C . GLY A 1 443 ? -23.291 -2.534 45.637 1.00 27.14 443 GLY A C 1
ATOM 3337 O O . GLY A 1 443 ? -22.690 -1.975 44.723 1.00 27.14 443 GLY A O 1
ATOM 3338 N N . THR A 1 444 ? -23.860 -1.840 46.642 1.00 26.48 444 THR A N 1
ATOM 3339 C CA . THR A 1 444 ? -24.178 -0.385 46.580 1.00 26.48 444 THR A CA 1
ATOM 3340 C C . THR A 1 444 ? -24.136 0.325 47.955 1.00 26.48 444 THR A C 1
ATOM 3342 O O . THR A 1 444 ? -24.455 -0.308 48.959 1.00 26.48 444 THR A O 1
ATOM 3345 N N . SER A 1 445 ? -23.899 1.658 47.976 1.00 30.11 445 SER A N 1
ATOM 3346 C CA . SER A 1 445 ? -24.003 2.594 49.144 1.00 30.11 445 SER A CA 1
ATOM 3347 C C . SER A 1 445 ? -22.812 2.557 50.143 1.00 30.11 445 SER A C 1
ATOM 3349 O O . SER A 1 445 ? -22.083 1.573 50.133 1.00 30.11 445 SER A O 1
ATOM 3351 N N . GLY A 1 446 ? -22.490 3.529 51.032 1.00 27.73 446 GLY A N 1
ATOM 3352 C CA . GLY A 1 446 ? -22.998 4.880 51.424 1.00 27.73 446 GLY A CA 1
ATOM 3353 C C . GLY A 1 446 ? -22.391 5.310 52.805 1.00 27.73 446 GLY A C 1
ATOM 3354 O O . GLY A 1 446 ? -21.693 4.492 53.395 1.00 27.73 446 GLY A O 1
ATOM 3355 N N . ASN A 1 447 ? -22.590 6.482 53.451 1.00 29.25 447 ASN A N 1
ATOM 3356 C CA . ASN A 1 447 ? -23.128 7.819 53.099 1.00 29.25 447 ASN A CA 1
ATOM 3357 C C . ASN A 1 447 ? -22.949 8.847 54.286 1.00 29.25 447 ASN A C 1
ATOM 3359 O O . ASN A 1 447 ? -23.129 8.443 55.431 1.00 29.25 447 ASN A O 1
ATOM 3363 N N . SER A 1 448 ? -22.772 10.164 54.023 1.00 31.17 448 SER A N 1
ATOM 3364 C CA . SER A 1 448 ? -22.961 11.331 54.959 1.00 31.17 448 SER A CA 1
ATOM 3365 C C . SER A 1 448 ? -21.986 11.515 56.172 1.00 31.17 448 SER A C 1
ATOM 3367 O O . SER A 1 448 ? -21.227 10.603 56.469 1.00 31.17 448 SER A O 1
ATOM 3369 N N . SER A 1 449 ? -21.899 12.644 56.931 1.00 30.72 449 SER A N 1
ATOM 3370 C CA . SER A 1 449 ? -22.652 13.936 56.967 1.00 30.72 449 SER A CA 1
ATOM 3371 C C . SER A 1 449 ? -21.969 15.102 57.763 1.00 30.72 449 SER A C 1
ATOM 3373 O O . SER A 1 449 ? -21.399 14.832 58.813 1.00 30.72 449 SER A O 1
ATOM 3375 N N . GLY A 1 450 ? -22.213 16.378 57.376 1.00 28.62 450 GLY A N 1
ATOM 3376 C CA . GLY A 1 450 ? -22.412 17.582 58.252 1.00 28.62 450 GLY A CA 1
ATOM 3377 C C . GLY A 1 450 ? -21.219 18.330 58.924 1.00 28.62 450 GLY A C 1
ATOM 3378 O O . GLY A 1 450 ? -20.152 17.753 59.069 1.00 28.62 450 GLY A O 1
ATOM 3379 N N . ASN A 1 451 ? -21.335 19.590 59.420 1.00 28.47 451 ASN A N 1
ATOM 3380 C CA . ASN A 1 451 ? -22.336 20.680 59.223 1.00 28.47 451 ASN A CA 1
ATOM 3381 C C . ASN A 1 451 ? -21.901 22.058 59.857 1.00 28.47 451 ASN A C 1
ATOM 3383 O O . ASN A 1 451 ? -21.282 22.029 60.915 1.00 28.47 451 ASN A O 1
ATOM 3387 N N . GLY A 1 452 ? -22.334 23.222 59.312 1.00 28.75 452 GLY A N 1
ATOM 3388 C CA . GLY A 1 452 ? -22.384 24.574 59.972 1.00 28.75 452 GLY A CA 1
ATOM 3389 C C . GLY A 1 452 ? -21.073 25.398 60.137 1.00 28.75 452 GLY A C 1
ATOM 3390 O O . GLY A 1 452 ? -20.003 24.805 60.143 1.00 28.75 452 GLY A O 1
ATOM 3391 N N . GLU A 1 453 ? -21.014 26.744 60.286 1.00 28.73 453 GLU A N 1
ATOM 3392 C CA . GLU A 1 453 ? -21.956 27.907 60.200 1.00 28.73 453 GLU A CA 1
ATOM 3393 C C . GLU A 1 453 ? -21.173 29.239 59.893 1.00 28.73 453 GLU A C 1
ATOM 3395 O O . GLU A 1 453 ? -19.942 29.236 59.915 1.00 28.73 453 GLU A O 1
ATOM 3400 N N . LYS A 1 454 ? -21.845 30.385 59.614 1.00 32.28 454 LYS A N 1
ATOM 3401 C CA . LYS A 1 454 ? -21.243 31.725 59.304 1.00 32.28 454 LYS A CA 1
ATOM 3402 C C . LYS A 1 454 ? -22.087 32.906 59.854 1.00 32.28 454 LYS A C 1
ATOM 3404 O O . LYS A 1 454 ? -23.306 32.763 59.927 1.00 32.28 454 LYS A O 1
ATOM 3409 N N . PRO A 1 455 ? -21.494 34.090 60.134 1.00 34.34 455 PRO A N 1
ATOM 3410 C CA . PRO A 1 455 ? -22.135 35.375 59.773 1.00 34.34 455 PRO A CA 1
ATOM 3411 C C . PRO A 1 455 ? -21.198 36.476 59.184 1.00 34.34 455 PRO A C 1
ATOM 3413 O O . PRO A 1 455 ? -19.980 36.332 59.146 1.00 34.34 455 PRO A O 1
ATOM 3416 N N . ASP A 1 456 ? -21.809 37.568 58.697 1.00 31.50 456 ASP A N 1
ATOM 3417 C CA . ASP A 1 456 ? -21.249 38.852 58.172 1.00 31.50 456 ASP A CA 1
ATOM 3418 C C . ASP A 1 456 ? -21.320 39.984 59.259 1.00 31.50 456 ASP A C 1
ATOM 3420 O O . ASP A 1 456 ? -21.808 39.642 60.342 1.00 31.50 456 ASP A O 1
ATOM 3424 N N . PRO A 1 457 ? -20.922 41.291 59.082 1.00 39.88 457 PRO A N 1
ATOM 3425 C CA . PRO A 1 457 ? -20.736 42.086 57.839 1.00 39.88 457 PRO A CA 1
ATOM 3426 C C . PRO A 1 457 ? -19.612 43.186 57.782 1.00 39.88 457 PRO A C 1
ATOM 3428 O O . PRO A 1 457 ? -18.766 43.315 58.659 1.00 39.88 457 PRO A O 1
ATOM 3431 N N . ASN A 1 458 ? -19.657 43.989 56.698 1.00 32.34 458 ASN A N 1
ATOM 3432 C CA . ASN A 1 458 ? -18.949 45.260 56.340 1.00 32.34 458 ASN A CA 1
ATOM 3433 C C . ASN A 1 458 ? -19.421 46.483 57.227 1.00 32.34 458 ASN A C 1
ATOM 3435 O O . ASN A 1 458 ? -20.287 46.202 58.061 1.00 32.34 458 ASN A O 1
ATOM 3439 N N . PRO A 1 459 ? -19.038 47.807 57.085 1.00 44.56 459 PRO A N 1
ATOM 3440 C CA . PRO A 1 459 ? -18.324 48.528 55.984 1.00 44.56 459 PRO A CA 1
ATOM 3441 C C . PRO A 1 459 ? -17.404 49.789 56.251 1.00 44.56 459 PRO A C 1
ATOM 3443 O O . PRO A 1 459 ? -17.678 50.605 57.124 1.00 44.56 459 PRO A O 1
ATOM 3446 N N . GLY A 1 460 ? -16.460 50.072 55.320 1.00 29.98 460 GLY A N 1
ATOM 3447 C CA . GLY A 1 460 ? -15.962 51.426 54.888 1.00 29.98 460 GLY A CA 1
ATOM 3448 C C . GLY A 1 460 ? -15.117 52.308 55.854 1.00 29.98 460 GLY A C 1
ATOM 3449 O O . GLY A 1 460 ? -14.912 51.892 56.991 1.00 29.98 460 GLY A O 1
ATOM 3450 N N . PRO A 1 461 ? -14.650 53.541 55.471 1.00 42.75 461 PRO A N 1
ATOM 3451 C CA . PRO A 1 461 ? -14.682 54.257 54.169 1.00 42.75 461 PRO A CA 1
ATOM 3452 C C . PRO A 1 461 ? -13.315 54.912 53.707 1.00 42.75 461 PRO A C 1
ATOM 3454 O O . PRO A 1 461 ? -12.249 54.542 54.181 1.00 42.75 461 PRO A O 1
ATOM 3457 N N . ASN A 1 462 ? -13.365 55.870 52.754 1.00 35.53 462 ASN A N 1
ATOM 3458 C CA . ASN A 1 462 ? -12.287 56.667 52.069 1.00 35.53 462 ASN A CA 1
ATOM 3459 C C . ASN A 1 462 ? -11.973 58.020 52.833 1.00 35.53 462 ASN A C 1
ATOM 3461 O O . ASN A 1 462 ? -12.572 58.140 53.906 1.00 35.53 462 ASN A O 1
ATOM 3465 N N . PRO A 1 463 ? -11.228 59.095 52.376 1.00 49.44 463 PRO A N 1
ATOM 3466 C CA . PRO A 1 463 ? -10.383 59.365 51.163 1.00 49.44 463 PRO A CA 1
ATOM 3467 C C . PRO A 1 463 ? -9.098 60.300 51.273 1.00 49.44 463 PRO A C 1
ATOM 3469 O O . PRO A 1 463 ? -8.971 61.034 52.242 1.00 49.44 463 PRO A O 1
ATOM 3472 N N . LYS A 1 464 ? -8.271 60.392 50.186 1.00 35.78 464 LYS A N 1
ATOM 3473 C CA . LYS A 1 464 ? -7.546 61.584 49.564 1.00 35.78 464 LYS A CA 1
ATOM 3474 C C . LYS A 1 464 ? -6.594 62.545 50.381 1.00 35.78 464 LYS A C 1
ATOM 3476 O O . LYS A 1 464 ? -6.648 62.498 51.602 1.00 35.78 464 LYS A O 1
ATOM 3481 N N . PRO A 1 465 ? -5.854 63.543 49.784 1.00 52.38 465 PRO A N 1
ATOM 3482 C CA . PRO A 1 465 ? -5.130 63.684 48.470 1.00 52.38 465 PRO A CA 1
ATOM 3483 C C . PRO A 1 465 ? -3.747 64.469 48.469 1.00 52.38 465 PRO A C 1
ATOM 3485 O O . PRO A 1 465 ? -3.451 65.120 49.462 1.00 52.38 465 PRO A O 1
ATOM 3488 N N . ASP A 1 466 ? -3.006 64.481 47.325 1.00 39.41 466 ASP A N 1
ATOM 3489 C CA . ASP A 1 466 ? -2.182 65.565 46.642 1.00 39.41 466 ASP A CA 1
ATOM 3490 C C . ASP A 1 466 ? -1.162 66.490 47.411 1.00 39.41 466 ASP A C 1
ATOM 3492 O O . ASP A 1 466 ? -1.064 66.339 48.631 1.00 39.41 466 ASP A O 1
ATOM 3496 N N . PRO A 1 467 ? -0.387 67.463 46.805 1.00 54.62 467 PRO A N 1
ATOM 3497 C CA . PRO A 1 467 ? -0.141 67.880 45.377 1.00 54.62 467 PRO A CA 1
ATOM 3498 C C . PRO A 1 467 ? 1.338 68.209 44.907 1.00 54.62 467 PRO A C 1
ATOM 3500 O O . PRO A 1 467 ? 2.202 68.435 45.747 1.00 54.62 467 PRO A O 1
ATOM 3503 N N . ASP A 1 468 ? 1.561 68.322 43.568 1.00 41.09 468 ASP A N 1
ATOM 3504 C CA . ASP A 1 468 ? 2.329 69.313 42.708 1.00 41.09 468 ASP A CA 1
ATOM 3505 C C . ASP A 1 468 ? 3.744 69.903 43.069 1.00 41.09 468 ASP A C 1
ATOM 3507 O O . ASP A 1 468 ? 4.214 69.662 44.182 1.00 41.09 468 ASP A O 1
ATOM 3511 N N . PRO A 1 469 ? 4.454 70.733 42.219 1.00 52.78 469 PRO A N 1
ATOM 3512 C CA . PRO A 1 469 ? 4.208 71.228 40.819 1.00 52.78 469 PRO A CA 1
ATOM 3513 C C . PRO A 1 469 ? 5.388 71.218 39.767 1.00 52.78 469 PRO A C 1
ATOM 3515 O O . PRO A 1 469 ? 6.552 71.213 40.154 1.00 52.78 469 PRO A O 1
ATOM 3518 N N . ASP A 1 470 ? 5.037 71.300 38.457 1.00 44.78 470 ASP A N 1
ATOM 3519 C CA . ASP A 1 470 ? 5.484 72.178 37.301 1.00 44.78 470 ASP A CA 1
ATOM 3520 C C . ASP A 1 470 ? 6.924 72.793 37.139 1.00 44.78 470 ASP A C 1
ATOM 3522 O O . ASP A 1 470 ? 7.621 72.920 38.149 1.00 44.78 470 ASP A O 1
ATOM 3526 N N . PRO A 1 471 ? 7.369 73.339 35.950 1.00 54.47 471 PRO A N 1
ATOM 3527 C CA . PRO A 1 471 ? 6.754 73.442 34.586 1.00 54.47 471 PRO A CA 1
ATOM 3528 C C . PRO A 1 471 ? 7.692 73.240 33.321 1.00 54.47 471 PRO A C 1
ATOM 3530 O O . PRO A 1 471 ? 8.874 72.925 33.444 1.00 54.47 471 PRO A O 1
ATOM 3533 N N . ASP A 1 472 ? 7.129 73.493 32.116 1.00 48.12 472 ASP A N 1
ATOM 3534 C CA . ASP A 1 472 ? 7.629 73.605 30.694 1.00 48.12 472 ASP A CA 1
ATOM 3535 C C . ASP A 1 472 ? 8.829 74.576 30.381 1.00 48.12 472 ASP A C 1
ATOM 3537 O O . ASP A 1 472 ? 9.183 75.319 31.307 1.00 48.12 472 ASP A O 1
ATOM 3541 N N . PRO A 1 473 ? 9.454 74.686 29.143 1.00 51.19 473 PRO A N 1
ATOM 3542 C CA . PRO A 1 473 ? 8.881 74.532 27.761 1.00 51.19 473 PRO A CA 1
ATOM 3543 C C . PRO A 1 473 ? 9.767 74.032 26.542 1.00 51.19 473 PRO A C 1
ATOM 3545 O O . PRO A 1 473 ? 10.950 73.728 26.681 1.00 51.19 473 PRO A O 1
ATOM 3548 N N . ASP A 1 474 ? 9.144 74.046 25.338 1.00 49.69 474 ASP A N 1
ATOM 3549 C CA . ASP A 1 474 ? 9.550 73.900 23.889 1.00 49.69 474 ASP A CA 1
ATOM 3550 C C . ASP A 1 474 ? 10.823 74.645 23.345 1.00 49.69 474 ASP A C 1
ATOM 3552 O O . ASP A 1 474 ? 11.331 75.494 24.090 1.00 49.69 474 ASP A O 1
ATOM 3556 N N . PRO A 1 475 ? 11.338 74.463 22.068 1.00 49.94 475 PRO A N 1
ATOM 3557 C CA . PRO A 1 475 ? 10.672 73.992 20.806 1.00 49.94 475 PRO A CA 1
ATOM 3558 C C . PRO A 1 475 ? 11.460 73.101 19.760 1.00 49.94 475 PRO A C 1
ATOM 3560 O O . PRO A 1 475 ? 12.640 72.798 19.931 1.00 49.94 475 PRO A O 1
ATOM 3563 N N . ASP A 1 476 ? 10.772 72.782 18.638 1.00 50.78 476 ASP A N 1
ATOM 3564 C CA . ASP A 1 476 ? 11.111 72.206 17.285 1.00 50.78 476 ASP A CA 1
ATOM 3565 C C . ASP A 1 476 ? 12.492 72.502 16.606 1.00 50.78 476 ASP A C 1
ATOM 3567 O O . ASP A 1 476 ? 13.115 73.504 16.983 1.00 50.78 476 ASP A O 1
ATOM 3571 N N . PRO A 1 477 ? 12.972 71.749 15.550 1.00 47.94 477 PRO A N 1
ATOM 3572 C CA . PRO A 1 477 ? 12.190 71.132 14.434 1.00 47.94 477 PRO A CA 1
ATOM 3573 C C . PRO A 1 477 ? 12.655 69.762 13.812 1.00 47.94 477 PRO A C 1
ATOM 3575 O O . PRO A 1 477 ? 13.623 69.146 14.258 1.00 47.94 477 PRO A O 1
ATOM 3578 N N . ASP A 1 478 ? 11.970 69.348 12.723 1.00 47.69 478 ASP A N 1
ATOM 3579 C CA . ASP A 1 478 ? 12.089 68.120 11.883 1.00 47.69 478 ASP A CA 1
ATOM 3580 C C . ASP A 1 478 ? 13.499 67.671 11.413 1.00 47.69 478 ASP A C 1
ATOM 3582 O O . ASP A 1 478 ? 14.411 68.488 11.225 1.00 47.69 478 ASP A O 1
ATOM 3586 N N . PRO A 1 479 ? 13.661 66.362 11.098 1.00 47.94 479 PRO A N 1
ATOM 3587 C CA . PRO A 1 479 ? 13.559 65.946 9.683 1.00 47.94 479 PRO A CA 1
ATOM 3588 C C . PRO A 1 479 ? 12.746 64.654 9.412 1.00 47.94 479 PRO A C 1
ATOM 3590 O O . PRO A 1 479 ? 12.903 63.658 10.117 1.00 47.94 479 PRO A O 1
ATOM 3593 N N . ASP A 1 480 ? 11.987 64.633 8.305 1.00 50.28 480 ASP A N 1
ATOM 3594 C CA . ASP A 1 480 ? 11.354 63.430 7.724 1.00 50.28 480 ASP A CA 1
ATOM 3595 C C . ASP A 1 480 ? 12.384 62.338 7.341 1.00 50.28 480 ASP A C 1
ATOM 3597 O O . ASP A 1 480 ? 13.317 62.619 6.574 1.00 50.28 480 ASP A O 1
ATOM 3601 N N . PRO A 1 481 ? 12.183 61.075 7.764 1.00 48.69 481 PRO A N 1
ATOM 3602 C CA . PRO A 1 481 ? 12.834 59.899 7.200 1.00 48.69 481 PRO A CA 1
ATOM 3603 C C . PRO A 1 481 ? 11.818 59.025 6.436 1.00 48.69 481 PRO A C 1
ATOM 3605 O O . PRO A 1 481 ? 11.020 58.319 7.049 1.00 48.69 481 PRO A O 1
ATOM 3608 N N . ASP A 1 482 ? 11.872 59.026 5.102 1.00 47.72 482 ASP A N 1
ATOM 3609 C CA . ASP A 1 482 ? 11.000 58.195 4.255 1.00 47.72 482 ASP A CA 1
ATOM 3610 C C . ASP A 1 482 ? 11.774 57.596 3.057 1.00 47.72 482 ASP A C 1
ATOM 3612 O O . ASP A 1 482 ? 12.438 58.355 2.339 1.00 47.72 482 ASP A O 1
ATOM 3616 N N . PRO A 1 483 ? 11.690 56.279 2.767 1.00 49.41 483 PRO A N 1
ATOM 3617 C CA . PRO A 1 483 ? 11.288 55.153 3.624 1.00 49.41 483 PRO A CA 1
ATOM 3618 C C . PRO A 1 483 ? 12.448 54.180 3.920 1.00 49.41 483 PRO A C 1
ATOM 3620 O O . PRO A 1 483 ? 13.399 54.055 3.142 1.00 49.41 483 PRO A O 1
ATOM 3623 N N . ASP A 1 484 ? 12.322 53.400 4.998 1.00 45.53 484 ASP A N 1
ATOM 3624 C CA . ASP A 1 484 ? 13.135 52.191 5.190 1.00 45.53 484 ASP A CA 1
ATOM 3625 C C . ASP A 1 484 ? 12.766 51.106 4.152 1.00 45.53 484 ASP A C 1
ATOM 3627 O O . ASP A 1 484 ? 11.582 50.910 3.846 1.00 45.53 484 ASP A O 1
ATOM 3631 N N . PRO A 1 485 ? 13.742 50.351 3.617 1.00 47.72 485 PRO A N 1
ATOM 3632 C CA . PRO A 1 485 ? 13.466 49.195 2.782 1.00 47.72 485 PRO A CA 1
ATOM 3633 C C . PRO A 1 485 ? 13.183 47.960 3.648 1.00 47.72 485 PRO A C 1
ATOM 3635 O O . PRO A 1 485 ? 14.124 47.322 4.108 1.00 47.72 485 PRO A O 1
ATOM 3638 N N . ASP A 1 486 ? 11.906 47.612 3.828 1.00 44.34 486 ASP A N 1
ATOM 3639 C CA . ASP A 1 486 ? 11.342 46.278 3.519 1.00 44.34 486 ASP A CA 1
ATOM 3640 C C . ASP A 1 486 ? 9.918 46.133 4.102 1.00 44.34 486 ASP A C 1
ATOM 3642 O O . ASP A 1 486 ? 9.754 46.055 5.322 1.00 44.34 486 ASP A O 1
ATOM 3646 N N . PRO A 1 487 ? 8.857 46.040 3.280 1.00 45.41 487 PRO A N 1
ATOM 3647 C CA . PRO A 1 487 ? 7.667 45.319 3.690 1.00 45.41 487 PRO A CA 1
ATOM 3648 C C . PRO A 1 487 ? 7.990 43.822 3.611 1.00 45.41 487 PRO A C 1
ATOM 3650 O O . PRO A 1 487 ? 7.708 43.194 2.584 1.00 45.41 487 PRO A O 1
ATOM 3653 N N . GLU A 1 488 ? 8.566 43.277 4.695 1.00 48.56 488 GLU A N 1
ATOM 3654 C CA . GLU A 1 488 ? 8.825 41.838 4.854 1.00 48.56 488 GLU A CA 1
ATOM 3655 C C . GLU A 1 488 ? 7.638 41.056 4.287 1.00 48.56 488 GLU A C 1
ATOM 3657 O O . GLU A 1 488 ? 6.484 41.328 4.643 1.00 48.56 488 GLU A O 1
ATOM 3662 N N . LEU A 1 489 ? 7.917 40.125 3.366 1.00 48.34 489 LEU A N 1
ATOM 3663 C CA . LEU A 1 489 ? 6.890 39.400 2.616 1.00 48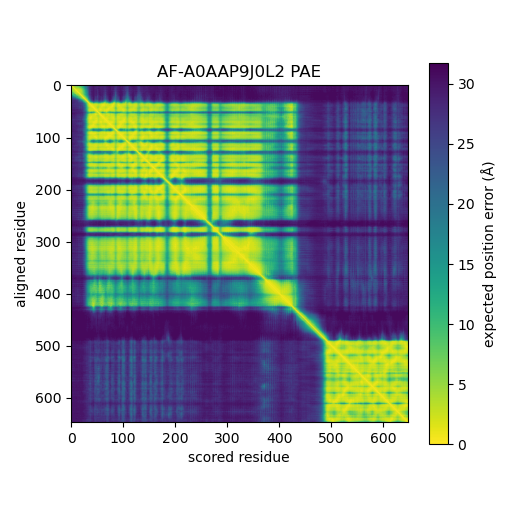.34 489 LEU A CA 1
ATOM 3664 C C . LEU A 1 489 ? 5.799 38.905 3.572 1.00 48.34 489 LEU A C 1
ATOM 3666 O O . LEU A 1 489 ? 6.048 37.990 4.360 1.00 48.34 489 LEU A O 1
ATOM 3670 N N . GLN A 1 490 ? 4.596 39.485 3.464 1.00 55.34 490 GLN A N 1
ATOM 3671 C CA . GLN A 1 490 ? 3.403 39.060 4.200 1.00 55.34 490 GLN A CA 1
ATOM 3672 C C . GLN A 1 490 ? 2.947 37.709 3.649 1.00 55.34 490 GLN A C 1
ATOM 3674 O O . GLN A 1 490 ? 2.002 37.603 2.874 1.00 55.34 490 GLN A O 1
ATOM 3679 N N . GLN A 1 491 ? 3.714 36.681 3.995 1.00 64.94 491 GLN A N 1
ATOM 3680 C CA . GLN A 1 491 ? 3.419 35.292 3.716 1.00 64.94 491 GLN A CA 1
ATOM 3681 C C . GLN A 1 491 ? 2.230 34.893 4.582 1.00 64.94 491 GLN A C 1
ATOM 3683 O O . GLN A 1 491 ? 2.156 35.265 5.754 1.00 64.94 491 GLN A O 1
ATOM 3688 N N . ASP A 1 492 ? 1.324 34.111 4.011 1.00 85.31 492 ASP A N 1
ATOM 3689 C CA . ASP A 1 492 ? 0.253 33.477 4.764 1.00 85.31 492 ASP A CA 1
ATOM 3690 C C . ASP A 1 492 ? 0.915 32.528 5.792 1.00 85.31 492 ASP A C 1
ATOM 3692 O O . ASP A 1 492 ? 1.679 31.637 5.412 1.00 85.31 492 ASP A O 1
ATOM 3696 N N . VAL A 1 493 ? 0.682 32.720 7.095 1.00 89.56 493 VAL A N 1
ATOM 3697 C CA . VAL A 1 493 ? 1.356 31.969 8.178 1.00 89.56 493 VAL A CA 1
ATOM 3698 C C . VAL A 1 493 ? 0.340 31.187 9.001 1.00 89.56 493 VAL A C 1
ATOM 3700 O O . VAL A 1 493 ? -0.740 31.690 9.305 1.00 89.56 493 VAL A O 1
ATOM 3703 N N . LEU A 1 494 ? 0.689 29.971 9.425 1.00 92.75 494 LEU A N 1
ATOM 3704 C CA . LEU A 1 494 ? -0.046 29.265 10.476 1.00 92.75 494 LEU A CA 1
ATOM 3705 C C . LEU A 1 494 ? 0.687 29.443 11.812 1.00 92.75 494 LEU A C 1
ATOM 3707 O O . LEU A 1 494 ? 1.789 28.927 12.002 1.00 92.75 494 LEU A O 1
ATOM 3711 N N . GLU A 1 495 ? 0.083 30.193 12.733 1.00 94.56 495 GLU A N 1
ATOM 3712 C CA . GLU A 1 495 ? 0.655 30.522 14.043 1.00 94.56 495 GLU A CA 1
ATOM 3713 C C . GLU A 1 495 ? 0.000 29.721 15.171 1.00 94.56 495 GLU A C 1
ATOM 3715 O O . GLU A 1 495 ? -1.131 29.253 15.047 1.00 94.56 495 GLU A O 1
ATOM 3720 N N . LEU A 1 496 ? 0.699 29.583 16.299 1.00 96.38 496 LEU A N 1
ATOM 3721 C CA . LEU A 1 496 ? 0.142 29.033 17.534 1.00 96.38 496 LEU A CA 1
ATOM 3722 C C . LEU A 1 496 ? -0.118 30.163 18.532 1.00 96.38 496 LEU A C 1
ATOM 3724 O O . LEU A 1 496 ? 0.753 30.994 18.785 1.00 96.38 496 LEU A O 1
ATOM 3728 N N . THR A 1 497 ? -1.299 30.156 19.141 1.00 95.75 497 THR A N 1
ATOM 3729 C CA . THR A 1 497 ? -1.691 31.050 20.241 1.00 95.75 497 THR A CA 1
ATOM 3730 C C . THR A 1 497 ? -2.057 30.228 21.481 1.00 95.75 497 THR A C 1
ATOM 3732 O O . THR A 1 497 ? -2.287 29.023 21.376 1.00 95.75 497 THR A O 1
ATOM 3735 N N . ALA A 1 498 ? -2.092 30.851 22.661 1.00 95.81 498 ALA A N 1
ATOM 3736 C CA . ALA A 1 498 ? -2.355 30.173 23.932 1.00 95.81 498 ALA A CA 1
ATOM 3737 C C . ALA A 1 498 ? -3.444 30.871 24.750 1.00 95.81 498 ALA A C 1
ATOM 3739 O O . ALA A 1 498 ? -3.544 32.097 24.744 1.00 95.81 498 ALA A O 1
ATOM 3740 N N . SER A 1 499 ? -4.194 30.100 25.540 1.00 95.12 499 SER A N 1
ATOM 3741 C CA . SER A 1 499 ? -5.191 30.632 26.480 1.00 95.12 499 SER A CA 1
ATOM 3742 C C . SER A 1 499 ? -4.590 31.397 27.675 1.00 95.12 499 SER A C 1
ATOM 3744 O O . SER A 1 499 ? -5.331 32.032 28.421 1.00 95.12 499 SER A O 1
ATOM 3746 N N . ALA A 1 500 ? -3.272 31.314 27.890 1.00 93.00 500 ALA A N 1
ATOM 3747 C CA . ALA A 1 500 ? -2.513 32.059 28.897 1.00 93.00 500 ALA A CA 1
ATOM 3748 C C . ALA A 1 500 ? -1.024 32.130 28.506 1.00 93.00 500 ALA A C 1
ATOM 3750 O O . ALA A 1 500 ? -0.517 31.223 27.854 1.00 93.00 500 ALA A O 1
ATOM 3751 N N . THR A 1 501 ? -0.308 33.172 28.938 1.00 91.69 501 THR A N 1
ATOM 3752 C CA .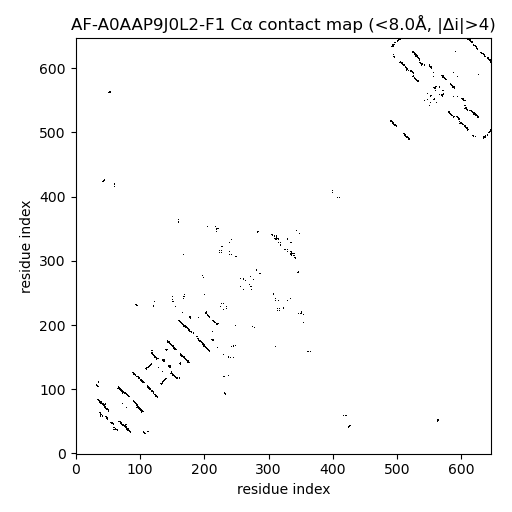 THR A 1 501 ? 1.156 33.315 28.761 1.00 91.69 501 THR A CA 1
ATOM 3753 C C . THR A 1 501 ? 1.967 32.794 29.953 1.00 91.69 501 THR A C 1
ATOM 3755 O O . THR A 1 501 ? 3.171 32.565 29.844 1.00 91.69 501 THR A O 1
ATOM 3758 N N . GLU A 1 502 ? 1.313 32.578 31.095 1.00 93.25 502 GLU A N 1
ATOM 3759 C CA . GLU A 1 502 ? 1.914 32.068 32.324 1.00 93.25 502 GLU A CA 1
ATOM 3760 C C . GLU A 1 502 ? 0.903 31.200 33.091 1.00 93.25 502 GLU A C 1
ATOM 3762 O O . GLU A 1 502 ? -0.272 31.552 33.202 1.00 93.25 502 GLU A O 1
ATOM 3767 N N . VAL A 1 503 ? 1.355 30.058 33.614 1.00 94.88 503 VAL A N 1
ATOM 3768 C CA . VAL A 1 503 ? 0.530 29.055 34.309 1.00 94.88 503 VAL A CA 1
ATOM 3769 C C . VAL A 1 503 ? 1.254 28.457 35.522 1.00 94.88 503 VAL A C 1
ATOM 3771 O O . VAL A 1 503 ? 2.452 28.657 35.714 1.00 94.88 503 VAL A O 1
ATOM 3774 N N . GLN A 1 504 ? 0.520 27.729 36.364 1.00 93.62 504 GLN A N 1
ATOM 3775 C CA . GLN A 1 504 ? 1.073 26.936 37.472 1.00 93.62 504 GLN A CA 1
ATOM 3776 C C . GLN A 1 504 ? 1.346 25.494 37.019 1.00 93.62 504 GLN A C 1
ATOM 3778 O O . GLN A 1 504 ? 0.713 25.010 36.077 1.00 93.62 504 GLN A O 1
ATOM 3783 N N . ALA A 1 505 ? 2.246 24.788 37.701 1.00 91.81 505 ALA A N 1
ATOM 3784 C CA . ALA A 1 505 ? 2.540 23.386 37.430 1.00 91.81 505 ALA A CA 1
ATOM 3785 C C . ALA A 1 505 ? 1.274 22.507 37.479 1.00 91.81 505 ALA A C 1
ATOM 3787 O O . ALA A 1 505 ? 0.437 22.629 38.375 1.00 91.81 505 ALA A O 1
ATOM 3788 N N . GLY A 1 506 ? 1.108 21.625 36.488 1.00 89.31 506 GLY A N 1
ATOM 3789 C CA . GLY A 1 506 ? -0.077 20.772 36.341 1.00 89.31 506 GLY A CA 1
ATOM 3790 C C . GLY A 1 506 ? -1.372 21.484 35.917 1.00 89.31 506 GLY A C 1
ATOM 3791 O O . GLY A 1 506 ? -2.393 20.814 35.761 1.00 89.31 506 GLY A O 1
ATOM 3792 N N . ALA A 1 507 ? -1.372 22.807 35.713 1.00 92.94 507 ALA A N 1
ATOM 3793 C CA . ALA A 1 507 ? -2.548 23.526 35.222 1.00 92.94 507 ALA A CA 1
ATOM 3794 C C . ALA A 1 507 ? -2.857 23.184 33.754 1.00 92.94 507 ALA A C 1
ATOM 3796 O O . ALA A 1 507 ? -1.955 22.905 32.961 1.00 92.94 507 ALA A O 1
ATOM 3797 N N . ALA A 1 508 ? -4.139 23.240 33.386 1.00 93.69 508 ALA A N 1
ATOM 3798 C CA . ALA A 1 508 ? -4.578 23.061 32.007 1.00 93.69 508 ALA A CA 1
ATOM 3799 C C . ALA A 1 508 ? -4.446 24.363 31.201 1.00 93.69 508 ALA A C 1
ATOM 3801 O O . ALA A 1 508 ? -4.788 25.440 31.690 1.00 93.69 508 ALA A O 1
ATOM 3802 N N . ILE A 1 509 ? -4.001 24.239 29.954 1.00 95.88 509 ILE A N 1
ATOM 3803 C CA . ILE A 1 509 ? -3.833 25.327 28.988 1.00 95.88 509 ILE A CA 1
ATOM 3804 C C . ILE A 1 509 ? -4.291 24.858 27.605 1.00 95.88 509 ILE A C 1
ATOM 3806 O O . ILE A 1 509 ? -4.184 23.675 27.286 1.00 95.88 509 ILE A O 1
ATOM 3810 N N . GLU A 1 510 ? -4.831 25.757 26.788 1.00 97.06 510 GLU A N 1
ATOM 3811 C CA . GLU A 1 510 ? -5.322 25.425 25.446 1.00 97.06 510 GLU A CA 1
ATOM 3812 C C . GLU A 1 510 ? -4.508 26.187 24.395 1.00 97.06 510 GLU A C 1
ATOM 3814 O O . GLU A 1 510 ? -4.280 27.390 24.532 1.00 97.06 510 GLU A O 1
ATOM 3819 N N . ILE A 1 511 ? -4.014 25.456 23.392 1.00 97.44 511 ILE A N 1
ATOM 3820 C CA . ILE A 1 511 ? -3.098 25.943 22.354 1.00 97.44 511 ILE A CA 1
ATOM 3821 C C . ILE A 1 511 ? -3.808 25.870 21.004 1.00 97.44 511 ILE A C 1
ATOM 3823 O O . ILE A 1 511 ? -4.148 24.775 20.553 1.00 97.44 511 ILE A O 1
ATOM 3827 N N . THR A 1 512 ? -4.034 27.008 20.354 1.00 97.12 512 THR A N 1
ATOM 3828 C CA . THR A 1 512 ? -4.835 27.097 19.125 1.00 97.12 512 THR A CA 1
ATOM 3829 C C . THR A 1 512 ? -3.965 27.453 17.928 1.00 97.12 512 THR A C 1
ATOM 3831 O O . THR A 1 512 ? -3.279 28.476 17.941 1.00 97.12 512 THR A O 1
ATOM 3834 N N . ALA A 1 513 ? -4.027 26.634 16.877 1.00 96.38 513 ALA A N 1
ATOM 3835 C CA . ALA A 1 513 ? -3.456 26.943 15.572 1.00 96.38 513 ALA A CA 1
ATOM 3836 C C . ALA A 1 513 ? -4.382 27.909 14.816 1.00 96.38 513 ALA A C 1
ATOM 3838 O O . ALA A 1 513 ? -5.548 27.584 14.589 1.00 96.38 513 ALA A O 1
ATOM 3839 N N . VAL A 1 514 ? -3.875 29.080 14.434 1.00 95.00 514 VAL A N 1
ATOM 3840 C CA . VAL A 1 514 ? -4.631 30.174 13.804 1.00 95.00 514 VAL A CA 1
ATOM 3841 C C . VAL A 1 514 ? -3.941 30.584 12.510 1.00 95.00 514 VAL A C 1
ATOM 3843 O O . VAL A 1 514 ? -2.742 30.861 12.507 1.00 95.00 514 VAL A O 1
ATOM 3846 N N . LEU A 1 515 ? -4.688 30.611 11.409 1.00 93.00 515 LEU A N 1
ATOM 3847 C CA . LEU A 1 515 ? -4.184 31.060 10.115 1.00 93.00 515 LEU A CA 1
ATOM 3848 C C . LEU A 1 515 ? -4.142 32.600 10.098 1.00 93.00 515 LEU A C 1
ATOM 3850 O O . LEU A 1 515 ? -5.060 33.256 10.587 1.00 93.00 515 LEU A O 1
ATOM 3854 N N . LYS A 1 516 ? -3.053 33.192 9.611 1.00 91.12 516 LYS A N 1
ATOM 3855 C CA . LYS A 1 516 ? -2.719 34.613 9.788 1.00 91.12 516 LYS A CA 1
ATOM 3856 C C . LYS A 1 516 ? -2.103 35.202 8.527 1.00 91.12 516 LYS A C 1
ATOM 3858 O O . LYS A 1 516 ? -1.498 34.489 7.734 1.00 91.12 516 LYS A O 1
ATOM 3863 N N . ARG A 1 517 ? -2.207 36.530 8.391 1.00 85.25 517 ARG A N 1
ATOM 3864 C CA . ARG A 1 517 ? -1.570 37.325 7.320 1.00 85.25 517 ARG A CA 1
ATOM 3865 C C . ARG A 1 517 ? -1.985 36.928 5.893 1.00 85.25 517 ARG A C 1
ATOM 3867 O O . ARG A 1 517 ? -1.285 37.281 4.954 1.00 85.25 517 ARG A O 1
ATOM 3874 N N . LEU A 1 518 ? -3.143 36.273 5.722 1.00 81.62 518 LEU A N 1
ATOM 3875 C CA . LEU A 1 518 ? -3.660 35.928 4.395 1.00 81.62 518 LEU A CA 1
ATOM 3876 C C . LEU A 1 518 ? -3.884 37.185 3.563 1.00 81.62 518 LEU A C 1
ATOM 3878 O O . LEU A 1 518 ? -4.767 37.992 3.864 1.00 81.62 518 LEU A O 1
ATOM 3882 N N . THR A 1 519 ? -3.125 37.310 2.480 1.00 74.88 519 THR A N 1
ATOM 3883 C CA . THR A 1 519 ? -3.310 38.403 1.513 1.00 74.88 519 THR A CA 1
ATOM 3884 C C . THR A 1 519 ? -4.552 38.191 0.642 1.00 74.88 519 THR A C 1
ATOM 3886 O O . THR A 1 519 ? -5.171 39.158 0.193 1.00 74.88 519 THR A O 1
ATOM 3889 N N . GLN A 1 520 ? -4.950 36.930 0.431 1.00 80.38 520 GLN A N 1
ATOM 3890 C CA . GLN A 1 520 ? -6.209 36.516 -0.189 1.00 80.38 520 GLN A CA 1
ATOM 3891 C C . GLN A 1 520 ? -6.727 35.236 0.479 1.00 80.38 520 GLN A C 1
ATOM 3893 O O . GLN A 1 520 ? -5.950 34.415 0.955 1.00 80.38 520 GLN A O 1
ATOM 3898 N N . ALA A 1 521 ? -8.046 35.055 0.492 1.00 87.00 521 ALA A N 1
ATOM 3899 C CA . ALA A 1 521 ? -8.679 33.852 1.025 1.00 87.00 521 ALA A CA 1
ATOM 3900 C C . ALA A 1 521 ? -8.424 32.617 0.136 1.00 87.00 521 ALA A C 1
ATOM 3902 O O . ALA A 1 521 ? -8.477 32.716 -1.093 1.00 87.00 521 ALA A O 1
ATOM 3903 N N . VAL A 1 522 ? -8.184 31.463 0.766 1.00 88.12 522 VAL A N 1
ATOM 3904 C CA . VAL A 1 522 ? -7.677 30.227 0.140 1.00 88.12 522 VAL A CA 1
ATOM 3905 C C . VAL A 1 522 ? -8.743 29.128 0.167 1.00 88.12 522 VAL A C 1
ATOM 3907 O O . VAL A 1 522 ? -9.250 28.788 1.233 1.00 88.12 522 VAL A O 1
ATOM 3910 N N . ASP A 1 523 ? -9.072 28.544 -0.987 1.00 89.31 523 ASP A N 1
ATOM 3911 C CA . ASP A 1 523 ? -10.086 27.487 -1.115 1.00 89.31 523 ASP A CA 1
ATOM 3912 C C . ASP A 1 523 ? -9.439 26.088 -1.069 1.00 89.31 523 ASP A C 1
ATOM 3914 O O . ASP A 1 523 ? -8.758 25.689 -2.013 1.00 89.31 523 ASP A O 1
ATOM 3918 N N . VAL A 1 524 ? -9.655 25.323 0.010 1.00 87.62 524 VAL A N 1
ATOM 3919 C CA . VAL A 1 524 ? -8.974 24.030 0.237 1.00 87.62 524 VAL A CA 1
ATOM 3920 C C . VAL A 1 524 ? -9.897 22.809 0.226 1.00 87.62 524 VAL A C 1
ATOM 3922 O O . VAL A 1 524 ? -11.035 22.855 0.692 1.00 87.62 524 VAL A O 1
ATOM 3925 N N . ALA A 1 525 ? -9.361 21.680 -0.238 1.00 79.44 525 ALA A N 1
ATOM 3926 C CA . ALA A 1 525 ? -9.916 20.337 -0.079 1.00 79.44 525 ALA A CA 1
ATOM 3927 C C . ALA A 1 525 ? -9.159 19.483 0.965 1.00 79.44 525 ALA A C 1
ATOM 3929 O O . ALA A 1 525 ? -9.638 18.418 1.352 1.00 79.44 525 ALA A O 1
ATOM 3930 N N . GLY A 1 526 ? -8.004 19.933 1.469 1.00 77.19 526 GLY A N 1
ATOM 3931 C CA . GLY A 1 526 ? -7.282 19.231 2.534 1.00 77.19 526 GLY A CA 1
ATOM 3932 C C . GLY A 1 526 ? -6.278 20.100 3.289 1.00 77.19 526 GLY A C 1
ATOM 3933 O O . GLY A 1 526 ? -5.791 21.100 2.771 1.00 77.19 526 GLY A O 1
ATOM 3934 N N . ILE A 1 527 ? -5.954 19.709 4.520 1.00 88.56 527 ILE A N 1
ATOM 3935 C CA . ILE A 1 527 ? -4.977 20.372 5.396 1.00 88.56 527 ILE A CA 1
ATOM 3936 C C . ILE A 1 527 ? -4.146 19.313 6.120 1.00 88.56 527 ILE A C 1
ATOM 3938 O O . ILE A 1 527 ? -4.683 18.309 6.585 1.00 88.56 527 ILE A O 1
ATOM 3942 N N . GLN A 1 528 ? -2.855 19.579 6.293 1.00 90.44 528 GLN A N 1
ATOM 3943 C CA . GLN A 1 528 ? -1.973 18.915 7.246 1.00 90.44 528 GLN A CA 1
ATOM 3944 C C . GLN A 1 528 ? -1.098 19.954 7.960 1.00 90.44 528 GLN A C 1
ATOM 3946 O O . GLN A 1 528 ? -0.631 20.896 7.327 1.00 90.44 528 GLN A O 1
ATOM 3951 N N . PHE A 1 529 ? -0.824 19.753 9.250 1.00 91.75 529 PHE A N 1
ATOM 3952 C CA . PHE A 1 529 ? 0.317 20.357 9.954 1.00 91.75 529 PHE A CA 1
ATOM 3953 C C . PHE A 1 529 ? 0.666 19.556 11.215 1.00 91.75 529 PHE A C 1
ATOM 3955 O O . PHE A 1 529 ? -0.153 18.791 11.728 1.00 91.75 529 PHE A O 1
ATOM 3962 N N . ALA A 1 530 ? 1.880 19.734 11.732 1.00 89.94 530 ALA A N 1
ATOM 3963 C CA . ALA A 1 530 ? 2.350 19.114 12.965 1.00 89.94 530 ALA A CA 1
ATOM 3964 C C . ALA A 1 530 ? 2.778 20.158 14.004 1.00 89.94 530 ALA A C 1
ATOM 3966 O O . ALA A 1 530 ? 3.682 20.957 13.748 1.00 89.94 530 ALA A O 1
ATOM 3967 N N . VAL A 1 531 ? 2.161 20.105 15.185 1.00 95.62 531 VAL A N 1
ATOM 3968 C CA . VAL A 1 531 ? 2.513 20.902 16.371 1.00 95.62 531 VAL A CA 1
ATOM 3969 C C . VAL A 1 531 ? 3.481 20.103 17.239 1.00 95.62 531 VAL A C 1
ATOM 3971 O O . VAL A 1 531 ? 3.206 18.946 17.544 1.00 95.62 531 VAL A O 1
ATOM 3974 N N . HIS A 1 532 ? 4.594 20.692 17.667 1.00 92.50 532 HIS A N 1
ATOM 3975 C CA . HIS A 1 532 ? 5.505 20.095 18.652 1.00 92.50 532 HIS A CA 1
ATOM 3976 C C . HIS A 1 532 ? 5.427 20.870 19.964 1.00 92.50 532 HIS A C 1
ATOM 3978 O O . HIS A 1 532 ? 5.258 22.087 19.942 1.00 92.50 532 HIS A O 1
ATOM 3984 N N . ALA A 1 533 ? 5.569 20.175 21.092 1.00 92.94 533 ALA A N 1
ATOM 3985 C CA . ALA A 1 533 ? 5.460 20.749 22.431 1.00 92.94 533 ALA A CA 1
ATOM 3986 C C . ALA A 1 533 ? 6.530 20.205 23.391 1.00 92.94 533 ALA A C 1
ATOM 3988 O O . ALA A 1 533 ? 6.714 18.992 23.504 1.00 92.94 533 ALA A O 1
ATOM 3989 N N . THR A 1 534 ? 7.188 21.084 24.143 1.00 92.25 534 THR A N 1
ATOM 3990 C CA . THR A 1 534 ? 8.068 20.726 25.269 1.00 92.25 534 THR A CA 1
ATOM 3991 C C . THR A 1 534 ? 7.592 21.394 26.563 1.00 92.25 534 THR A C 1
ATOM 3993 O O . THR A 1 534 ? 6.759 22.298 26.542 1.00 92.25 534 THR A O 1
ATOM 3996 N N . GLY A 1 535 ? 8.070 20.916 27.718 1.00 86.44 535 GLY A N 1
ATOM 3997 C CA . GLY A 1 535 ? 7.728 21.473 29.039 1.00 86.44 535 GLY A CA 1
ATOM 3998 C C . GLY A 1 535 ? 6.323 21.137 29.567 1.00 86.44 535 GLY A C 1
ATOM 3999 O O . GLY A 1 535 ? 5.981 21.537 30.676 1.00 86.44 535 GLY A O 1
ATOM 4000 N N . GLY A 1 536 ? 5.509 20.390 28.816 1.00 88.44 536 GLY A N 1
ATOM 4001 C CA . GLY A 1 536 ? 4.163 19.962 29.205 1.00 88.44 536 GLY A CA 1
ATOM 4002 C C . GLY A 1 536 ? 3.685 18.749 28.403 1.00 88.44 536 GLY A C 1
ATOM 4003 O O . GLY A 1 536 ? 4.407 18.239 27.549 1.00 88.44 536 GLY A O 1
ATOM 4004 N N . THR A 1 537 ? 2.474 18.266 28.687 1.00 90.75 537 THR A N 1
ATOM 4005 C CA . THR A 1 537 ? 1.915 17.034 28.090 1.00 90.75 537 THR A CA 1
ATOM 4006 C C . THR A 1 537 ? 0.524 17.268 27.510 1.00 90.75 537 THR A C 1
ATOM 4008 O O . THR A 1 537 ? -0.253 18.031 28.073 1.00 90.75 537 THR A O 1
ATOM 4011 N N . LEU A 1 538 ? 0.199 16.640 26.378 1.00 94.12 538 LEU A N 1
ATOM 4012 C CA . LEU A 1 538 ? -1.128 16.748 25.765 1.00 94.12 538 LEU A CA 1
ATOM 4013 C C . LEU A 1 538 ? -2.161 15.997 26.622 1.00 94.12 538 LEU A C 1
ATOM 4015 O O . LEU A 1 538 ? -2.009 14.794 26.850 1.00 94.12 538 LEU A O 1
ATOM 4019 N N . ASP A 1 539 ? -3.254 16.653 27.021 1.00 93.44 539 ASP A N 1
ATOM 4020 C CA . ASP A 1 539 ? -4.408 15.974 27.620 1.00 93.44 539 ASP A CA 1
ATOM 4021 C C . ASP A 1 539 ? -5.222 15.280 26.519 1.00 93.44 539 ASP A C 1
ATOM 4023 O O . ASP A 1 539 ? -6.300 15.715 26.100 1.00 93.44 539 ASP A O 1
ATOM 4027 N N . ARG A 1 540 ? -4.674 14.163 26.029 1.00 86.12 540 ARG A N 1
ATOM 4028 C CA . ARG A 1 540 ? -5.294 13.347 24.981 1.00 86.12 540 ARG A CA 1
ATOM 4029 C C . ARG A 1 540 ? -6.700 12.886 25.380 1.00 86.12 540 ARG A C 1
ATOM 4031 O O . ARG A 1 540 ? -7.573 12.796 24.524 1.00 86.12 540 ARG A O 1
ATOM 4038 N N . LYS A 1 541 ? -6.953 12.668 26.677 1.00 81.31 541 LYS A N 1
ATOM 4039 C CA . LYS A 1 541 ? -8.278 12.295 27.184 1.00 81.31 541 LYS A CA 1
ATOM 4040 C C . LYS A 1 541 ? -9.279 13.437 26.993 1.00 81.31 541 LYS A C 1
ATOM 4042 O O . LYS A 1 541 ? -10.364 13.187 26.475 1.00 81.31 541 LYS A O 1
ATOM 4047 N N . LYS A 1 542 ? -8.936 14.673 27.373 1.00 90.19 542 LYS A N 1
ATOM 4048 C CA . LYS A 1 542 ? -9.803 15.847 27.170 1.00 90.19 542 LYS A CA 1
ATOM 4049 C C . LYS A 1 542 ? -10.004 16.144 25.679 1.00 90.19 542 LYS A C 1
ATOM 4051 O O . LYS A 1 542 ? -11.131 16.451 25.292 1.00 90.19 542 LYS A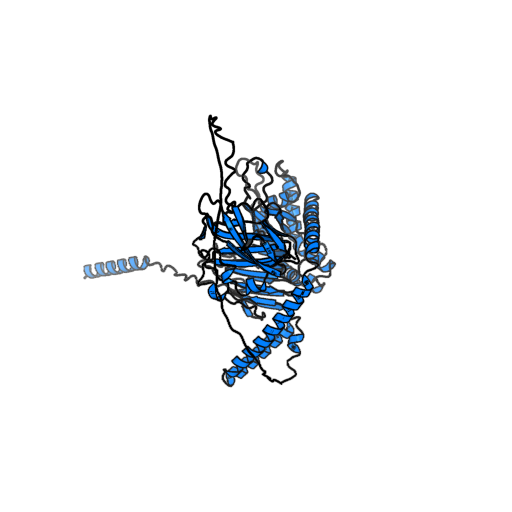 O 1
ATOM 4056 N N . LEU A 1 543 ? -8.961 15.970 24.860 1.00 88.06 543 LEU A N 1
ATOM 4057 C CA . LEU A 1 543 ? -9.012 16.094 23.398 1.00 88.06 543 LEU A CA 1
ATOM 4058 C C . LEU A 1 543 ? -9.995 15.100 22.756 1.00 88.06 543 LEU A C 1
ATOM 4060 O O . LEU A 1 543 ? -10.860 15.514 21.990 1.00 88.06 543 LEU A O 1
ATOM 4064 N N . ASP A 1 544 ? -9.899 13.808 23.084 1.00 81.38 544 ASP A N 1
ATOM 4065 C CA . ASP A 1 544 ? -10.773 12.779 22.505 1.00 81.38 544 ASP A CA 1
ATOM 4066 C C . ASP A 1 544 ? -12.208 12.855 23.045 1.00 81.38 544 ASP A C 1
ATOM 4068 O O . ASP A 1 544 ? -13.163 12.740 22.278 1.00 81.38 544 ASP A O 1
ATOM 4072 N N . GLN A 1 545 ? -12.388 13.087 24.352 1.00 86.00 545 GLN A N 1
ATOM 4073 C CA . GLN A 1 545 ? -13.722 13.143 24.967 1.00 86.00 545 GLN A CA 1
ATOM 4074 C C . GLN A 1 545 ? -14.534 14.375 24.546 1.00 86.00 545 GLN A C 1
ATOM 4076 O O . GLN A 1 545 ? -15.761 14.320 24.566 1.00 86.00 545 GLN A O 1
ATOM 4081 N N . ASN A 1 546 ? -13.872 15.462 24.140 1.00 90.00 546 ASN A N 1
ATOM 4082 C CA . ASN A 1 546 ? -14.515 16.704 23.705 1.00 90.00 546 ASN A CA 1
ATOM 4083 C C . ASN A 1 546 ? -14.073 17.071 22.282 1.00 90.00 546 ASN A C 1
ATOM 4085 O O . ASN A 1 546 ? -13.835 18.239 21.981 1.00 90.00 546 ASN A O 1
ATOM 4089 N N . ALA A 1 547 ? -13.954 16.078 21.395 1.00 83.81 547 ALA A N 1
ATOM 4090 C CA . ALA A 1 547 ? -13.434 16.264 20.041 1.00 83.81 547 ALA A CA 1
ATOM 4091 C C . ALA A 1 547 ? -14.092 17.440 19.286 1.00 83.81 547 ALA A C 1
ATOM 4093 O O . ALA A 1 547 ? -13.387 18.183 18.615 1.00 83.81 547 ALA A O 1
ATOM 4094 N N . GLY A 1 548 ? -15.398 17.685 19.466 1.00 84.50 548 GLY A N 1
ATOM 4095 C CA . GLY A 1 548 ? -16.112 18.812 18.839 1.00 84.50 548 GLY A CA 1
ATOM 4096 C C . GLY A 1 548 ? -15.717 20.211 19.329 1.00 84.50 548 GLY A C 1
ATOM 4097 O O . GLY A 1 548 ? -15.943 21.180 18.614 1.00 84.50 548 GLY A O 1
ATOM 4098 N N . GLN A 1 549 ? -15.110 20.329 20.514 1.00 89.50 549 GLN A N 1
ATOM 4099 C CA . GLN A 1 549 ? -14.537 21.583 21.018 1.00 89.50 549 GLN A CA 1
ATOM 4100 C C . GLN A 1 549 ? -13.141 21.842 20.434 1.00 89.50 549 GLN A C 1
ATOM 4102 O O . GLN A 1 549 ? -12.763 22.992 20.242 1.00 89.50 549 GLN A O 1
ATOM 4107 N N . TYR A 1 550 ? -12.371 20.783 20.173 1.00 91.00 550 TYR A N 1
ATOM 4108 C CA . TYR A 1 550 ? -10.932 20.864 19.906 1.00 91.00 550 TYR A CA 1
ATOM 4109 C C . TYR A 1 550 ? -10.556 20.661 18.435 1.00 91.00 550 TYR A C 1
ATOM 4111 O O . TYR A 1 550 ? -9.728 21.388 17.889 1.00 91.00 550 TYR A O 1
ATOM 4119 N N . ARG A 1 551 ? -11.213 19.719 17.761 1.00 90.12 551 ARG A N 1
ATOM 4120 C CA . ARG A 1 551 ? -11.059 19.389 16.336 1.00 90.12 551 ARG A CA 1
ATOM 4121 C C . ARG A 1 551 ? -12.185 20.079 15.561 1.00 90.12 551 ARG A C 1
ATOM 4123 O O . ARG A 1 551 ? -13.070 19.437 15.008 1.00 90.12 551 ARG A O 1
ATOM 4130 N N . HIS A 1 552 ? -12.202 21.411 15.650 1.00 85.50 552 HIS A N 1
ATOM 4131 C CA . HIS A 1 552 ? -13.340 22.258 15.267 1.00 85.50 552 HIS A CA 1
ATOM 4132 C C . HIS A 1 552 ? -13.204 22.929 13.888 1.00 85.50 552 HIS A C 1
ATOM 4134 O O . HIS A 1 552 ? -14.194 23.458 13.390 1.00 85.50 552 HIS A O 1
ATOM 4140 N N . GLY A 1 553 ? -12.002 22.971 13.293 1.00 82.88 553 GLY A N 1
ATOM 4141 C CA . GLY A 1 553 ? -11.765 23.459 11.924 1.00 82.88 553 GLY A CA 1
ATOM 4142 C C . GLY A 1 553 ? -12.455 24.790 11.584 1.00 82.88 553 GLY A C 1
ATOM 4143 O O . GLY A 1 553 ? -13.218 24.884 10.623 1.00 82.88 553 GLY A O 1
ATOM 4144 N N . GLY A 1 554 ? -12.261 25.803 12.429 1.00 77.75 554 GLY A N 1
ATOM 4145 C CA . GLY A 1 554 ? -12.831 27.150 12.290 1.00 77.75 554 GLY A CA 1
ATOM 4146 C C . GLY A 1 554 ? -14.362 27.239 12.349 1.00 77.75 554 GLY A C 1
ATOM 4147 O O . GLY A 1 554 ? -14.909 28.317 12.159 1.00 77.75 554 GLY A O 1
ATOM 4148 N N . GLY A 1 555 ? -15.076 26.126 12.549 1.00 81.31 555 GLY A N 1
ATOM 4149 C CA . GLY A 1 555 ? -16.518 26.030 12.294 1.00 81.31 555 GLY A CA 1
ATOM 4150 C C . GLY A 1 555 ? -16.895 26.004 10.803 1.00 81.31 555 GLY A C 1
ATOM 4151 O O . GLY A 1 555 ? -18.057 25.763 10.482 1.00 81.31 555 GLY A O 1
ATOM 4152 N N . LYS A 1 556 ? -15.931 26.209 9.893 1.00 88.62 556 LYS A N 1
ATOM 4153 C CA . LYS A 1 556 ? -16.097 26.116 8.432 1.00 88.62 556 LYS A CA 1
ATOM 4154 C C . LYS A 1 556 ? -16.003 24.668 7.944 1.00 88.62 556 LYS A C 1
ATOM 4156 O O . LYS A 1 556 ? -16.790 24.234 7.101 1.00 88.62 556 LYS A O 1
ATOM 4161 N N . PHE A 1 557 ? -15.083 23.898 8.525 1.00 86.19 557 PHE A N 1
ATOM 4162 C CA . PHE A 1 557 ? -15.080 22.447 8.407 1.00 86.19 557 PHE A CA 1
ATOM 4163 C C . PHE A 1 557 ? -16.153 21.880 9.347 1.00 86.19 557 PHE A C 1
ATOM 4165 O O . PHE A 1 557 ? -16.007 21.857 10.569 1.00 86.19 557 PHE A O 1
ATOM 4172 N N . ASN A 1 558 ? -17.258 21.418 8.771 1.00 87.88 558 ASN A N 1
ATOM 4173 C CA . ASN A 1 558 ? -18.319 20.700 9.466 1.00 87.88 558 ASN A CA 1
ATOM 4174 C C . ASN A 1 558 ? -17.875 19.231 9.602 1.00 87.88 558 ASN A C 1
ATOM 4176 O O . ASN A 1 558 ? -18.325 18.375 8.839 1.00 87.88 558 ASN A O 1
ATOM 4180 N N . ILE A 1 559 ? -16.933 18.982 10.521 1.00 83.94 559 ILE A N 1
ATOM 4181 C CA . ILE A 1 559 ? -16.149 17.738 10.624 1.00 83.94 559 ILE A CA 1
ATOM 4182 C C . ILE A 1 559 ? -16.979 16.560 11.157 1.00 83.94 559 ILE A C 1
ATOM 4184 O O . ILE A 1 559 ? -17.713 16.656 12.147 1.00 83.94 559 ILE A O 1
ATOM 4188 N N . ALA A 1 560 ? -16.806 15.400 10.527 1.00 77.81 560 ALA A N 1
ATOM 4189 C CA . ALA A 1 560 ? -17.382 14.128 10.930 1.00 77.81 560 ALA A CA 1
ATOM 4190 C C . ALA A 1 560 ? -16.484 13.396 11.943 1.00 77.81 560 ALA A C 1
ATOM 4192 O O . ALA A 1 560 ? -15.688 12.522 11.611 1.00 77.81 560 ALA A O 1
ATOM 4193 N N . LEU A 1 561 ? -16.641 13.746 13.219 1.00 75.81 561 LEU A N 1
ATOM 4194 C CA . LEU A 1 561 ? -15.828 13.208 14.322 1.00 75.81 561 LEU A CA 1
ATOM 4195 C C . LEU A 1 561 ? -16.165 11.755 14.723 1.00 75.81 561 LEU A C 1
ATOM 4197 O O . LEU A 1 561 ? -15.476 11.179 15.564 1.00 75.81 561 LEU A O 1
ATOM 4201 N N . SER A 1 562 ? -17.200 11.161 14.120 1.00 62.22 562 SER A N 1
ATOM 4202 C CA . SER A 1 562 ? -17.530 9.731 14.190 1.00 62.22 562 SER A CA 1
ATOM 4203 C C . SER A 1 562 ? -17.978 9.239 12.805 1.00 62.22 562 SER A C 1
ATOM 4205 O O . SER A 1 562 ? -18.651 10.012 12.112 1.00 62.22 562 SER A O 1
ATOM 4207 N N . PRO A 1 563 ? -17.668 7.987 12.401 1.00 48.91 563 PRO A N 1
ATOM 4208 C CA . PRO A 1 563 ? -18.115 7.386 11.138 1.00 48.91 563 PRO A CA 1
ATOM 4209 C C . PRO A 1 563 ? -19.616 7.488 10.857 1.00 48.91 563 PRO A C 1
ATOM 4211 O O . PRO A 1 563 ? -20.002 7.654 9.702 1.00 48.91 563 PRO A O 1
ATOM 4214 N N . ASP A 1 564 ? -20.450 7.478 11.900 1.00 49.31 564 ASP A N 1
ATOM 4215 C CA . ASP A 1 564 ? -21.911 7.600 11.793 1.00 49.31 564 ASP A CA 1
ATOM 4216 C C . ASP A 1 564 ? -22.338 8.895 11.072 1.00 49.31 564 ASP A C 1
ATOM 4218 O O . ASP A 1 564 ? -23.348 8.926 10.372 1.00 49.31 564 ASP A O 1
ATOM 4222 N N . ASN A 1 565 ? -21.536 9.958 11.205 1.00 51.47 565 ASN A N 1
ATOM 4223 C CA . ASN A 1 565 ? -21.840 11.291 10.689 1.00 51.47 565 ASN A CA 1
ATOM 4224 C C . ASN A 1 565 ? -21.272 11.543 9.279 1.00 51.47 565 ASN A C 1
ATOM 4226 O O . ASN A 1 565 ? -21.479 12.628 8.743 1.00 51.47 565 ASN A O 1
ATOM 4230 N N . TYR A 1 566 ? -20.535 10.604 8.667 1.00 56.12 566 TYR A N 1
ATOM 4231 C CA . TYR A 1 566 ? -19.753 10.864 7.439 1.00 56.12 566 TYR A CA 1
ATOM 4232 C C . TYR A 1 566 ? -20.601 11.346 6.242 1.00 56.12 566 TYR A C 1
ATOM 4234 O O . TYR A 1 566 ? -20.083 12.038 5.372 1.00 56.12 566 TYR A O 1
ATOM 4242 N N . ASN A 1 567 ? -21.903 11.039 6.225 1.00 49.50 567 ASN A N 1
ATOM 4243 C CA . ASN A 1 567 ? -22.841 11.451 5.172 1.00 49.50 567 ASN A CA 1
ATOM 4244 C C . ASN A 1 567 ? -23.537 12.807 5.436 1.00 49.50 567 ASN A C 1
ATOM 4246 O O . ASN A 1 567 ? -24.215 13.326 4.555 1.00 49.50 567 ASN A O 1
ATOM 4250 N N . GLU A 1 568 ? -23.401 13.381 6.638 1.00 64.56 568 GLU A N 1
ATOM 4251 C CA . GLU A 1 568 ? -24.065 14.631 7.070 1.00 64.56 568 GLU A CA 1
ATOM 4252 C C . GLU A 1 568 ? -23.083 15.815 7.197 1.00 64.56 568 GLU A C 1
ATOM 4254 O O . GLU A 1 568 ? -23.387 16.866 7.779 1.00 64.56 568 GLU A O 1
ATOM 4259 N N . LYS A 1 569 ? -21.850 15.609 6.730 1.00 77.00 569 LYS A N 1
ATOM 4260 C CA . LYS A 1 569 ? -20.656 16.378 7.082 1.00 77.00 569 LYS A CA 1
ATOM 4261 C C . LYS A 1 569 ? -19.784 16.580 5.848 1.00 77.00 569 LYS A C 1
ATOM 4263 O O . LYS A 1 569 ? -19.709 15.704 4.993 1.00 77.00 569 LYS A O 1
ATOM 4268 N N . ASN A 1 570 ? -19.139 17.742 5.755 1.00 74.44 570 ASN A N 1
ATOM 4269 C CA . ASN A 1 570 ? -18.351 18.127 4.575 1.00 74.44 570 ASN A CA 1
ATOM 4270 C C . ASN A 1 570 ? -16.861 17.779 4.698 1.00 74.44 570 ASN A C 1
ATOM 4272 O O . ASN A 1 570 ? -16.090 18.057 3.786 1.00 74.44 570 ASN A O 1
ATOM 4276 N N . SER A 1 571 ? -16.433 17.215 5.828 1.00 80.31 571 SER A N 1
ATOM 4277 C CA . SER A 1 571 ? -15.031 16.892 6.087 1.00 80.31 571 SER A CA 1
ATOM 4278 C C . SER A 1 571 ? -14.861 15.777 7.118 1.00 80.31 571 SER A C 1
ATOM 4280 O O . SER A 1 571 ? -15.741 15.526 7.941 1.00 80.31 571 SER A O 1
ATOM 4282 N N . VAL A 1 572 ? -13.701 15.128 7.084 1.00 74.25 572 VAL A N 1
ATOM 4283 C CA . VAL A 1 572 ? -13.194 14.166 8.075 1.00 74.25 572 VAL A CA 1
ATOM 4284 C C . VAL A 1 572 ? -11.800 14.599 8.519 1.00 74.25 572 VAL A C 1
ATOM 4286 O O . VAL A 1 572 ? -11.108 15.312 7.793 1.00 74.25 572 VAL A O 1
ATOM 4289 N N . ASP A 1 573 ? -11.362 14.173 9.699 1.00 84.75 573 ASP A N 1
ATOM 4290 C CA . ASP A 1 573 ? -10.072 14.575 10.256 1.00 84.75 573 ASP A CA 1
ATOM 4291 C C . ASP A 1 573 ? -9.341 13.419 10.965 1.00 84.75 573 ASP A C 1
ATOM 4293 O O . ASP A 1 573 ? -9.923 12.381 11.295 1.00 84.75 573 ASP A O 1
ATOM 4297 N N . ALA A 1 574 ? -8.045 13.604 11.213 1.00 77.31 574 ALA A N 1
ATOM 4298 C CA . ALA A 1 574 ? -7.216 12.667 11.961 1.00 77.31 574 ALA A CA 1
ATOM 4299 C C . ALA A 1 574 ? -6.175 13.401 12.819 1.00 77.31 574 ALA A C 1
ATOM 4301 O O . ALA A 1 574 ? -5.473 14.288 12.335 1.00 77.31 574 ALA A O 1
ATOM 4302 N N . VAL A 1 575 ? -6.031 12.979 14.082 1.00 80.75 575 VAL A N 1
ATOM 4303 C CA . VAL A 1 575 ? -5.000 13.469 15.016 1.00 80.75 575 VAL A CA 1
ATOM 4304 C C . VAL A 1 575 ? -4.107 12.306 15.451 1.00 80.75 575 VAL A C 1
ATOM 4306 O O . VAL A 1 575 ? -4.507 11.508 16.307 1.00 80.75 575 VAL A O 1
ATOM 4309 N N . SER A 1 576 ? -2.889 12.236 14.912 1.00 69.56 576 SER A N 1
ATOM 4310 C CA . SER A 1 576 ? -1.832 11.333 15.390 1.00 69.56 576 SER A CA 1
ATOM 4311 C C . SER A 1 576 ? -0.934 12.042 16.409 1.00 69.56 576 SER A C 1
ATOM 4313 O O . SER A 1 576 ? -0.762 13.260 16.344 1.00 69.56 576 SER A O 1
ATOM 4315 N N . VAL A 1 577 ? -0.376 11.300 17.367 1.00 76.88 577 VAL A N 1
ATOM 4316 C CA . VAL A 1 577 ? 0.491 11.836 18.429 1.00 76.88 577 VAL A CA 1
ATOM 4317 C C . VAL A 1 577 ? 1.698 10.922 18.599 1.00 76.88 577 VAL A C 1
ATOM 4319 O O . VAL A 1 577 ? 1.541 9.720 18.786 1.00 76.88 577 VAL A O 1
ATOM 4322 N N . THR A 1 578 ? 2.896 11.496 18.556 1.00 67.69 578 THR A N 1
ATOM 4323 C CA . THR A 1 578 ? 4.176 10.784 18.622 1.00 67.69 578 THR A CA 1
ATOM 4324 C C . THR A 1 578 ? 5.105 11.552 19.560 1.00 67.69 578 THR A C 1
ATOM 4326 O O . THR A 1 578 ? 5.740 12.532 19.170 1.00 67.69 578 THR A O 1
ATOM 4329 N N . GLY A 1 579 ? 5.140 11.156 20.835 1.00 76.00 579 GLY A N 1
ATOM 4330 C CA . GLY A 1 579 ? 5.885 11.877 21.872 1.00 76.00 579 GLY A CA 1
ATOM 4331 C C . GLY A 1 579 ? 5.395 13.321 22.044 1.00 76.00 579 GLY A C 1
ATOM 4332 O O . GLY A 1 579 ? 4.244 13.554 22.404 1.00 76.00 579 GLY A O 1
ATOM 4333 N N . SER A 1 580 ? 6.274 14.288 21.779 1.00 82.00 580 SER A N 1
ATOM 4334 C CA . SER A 1 580 ? 5.999 15.734 21.813 1.00 82.00 580 SER A CA 1
ATOM 4335 C C . SER A 1 580 ? 5.217 16.267 20.604 1.00 82.00 580 SER A C 1
ATOM 4337 O O . SER A 1 580 ? 4.766 17.413 20.636 1.00 82.00 580 SER A O 1
ATOM 4339 N N . ARG A 1 581 ? 5.079 15.477 19.533 1.00 87.19 581 ARG A N 1
ATOM 4340 C CA . ARG A 1 581 ? 4.544 15.892 18.227 1.00 87.19 581 ARG A CA 1
ATOM 4341 C C . ARG A 1 581 ? 3.089 15.457 18.050 1.00 87.19 581 ARG A C 1
ATOM 4343 O O . ARG A 1 581 ? 2.760 14.292 18.249 1.00 87.19 581 ARG A O 1
ATOM 4350 N N . VAL A 1 582 ? 2.238 16.370 17.598 1.00 88.50 582 VAL A N 1
ATOM 4351 C CA . VAL A 1 582 ? 0.828 16.155 17.251 1.00 88.50 582 VAL A CA 1
ATOM 4352 C C . VAL A 1 582 ? 0.646 16.472 15.770 1.00 88.50 582 VAL A C 1
ATOM 4354 O O . VAL A 1 582 ? 0.686 17.636 15.380 1.00 88.50 582 VAL A O 1
ATOM 4357 N N . LEU A 1 583 ? 0.466 15.444 14.940 1.00 85.69 583 LEU A N 1
ATOM 4358 C CA . LEU A 1 583 ? 0.189 15.583 13.509 1.00 85.69 583 LEU A CA 1
ATOM 4359 C C . LEU A 1 583 ? -1.326 15.609 13.289 1.00 85.69 583 LEU A C 1
ATOM 4361 O O . LEU A 1 583 ? -2.013 14.626 13.576 1.00 85.69 583 LEU A O 1
ATOM 4365 N N . TYR A 1 584 ? -1.830 16.713 12.749 1.00 91.38 584 TYR A N 1
ATOM 4366 C CA . TYR A 1 584 ? -3.237 16.906 12.419 1.00 91.38 584 TYR A CA 1
ATOM 4367 C C . TYR A 1 584 ? -3.454 16.916 10.908 1.00 91.38 584 TYR A C 1
ATOM 4369 O O . TYR A 1 584 ? -2.626 17.432 10.153 1.00 91.38 584 TYR A O 1
ATOM 4377 N N . ARG A 1 585 ? -4.577 16.340 10.475 1.00 84.62 585 ARG A N 1
ATOM 4378 C CA . ARG A 1 585 ? -5.042 16.310 9.087 1.00 84.62 585 ARG A CA 1
ATOM 4379 C C . ARG A 1 585 ? -6.544 16.572 9.031 1.00 84.62 585 ARG A C 1
ATOM 4381 O O . ARG A 1 585 ? -7.270 15.986 9.827 1.00 84.62 585 ARG A O 1
ATOM 4388 N N . ILE A 1 586 ? -6.999 17.360 8.060 1.00 85.88 586 ILE A N 1
ATOM 4389 C CA . ILE A 1 586 ? -8.412 17.482 7.656 1.00 85.88 586 ILE A CA 1
ATOM 4390 C C . ILE A 1 586 ? -8.494 17.165 6.158 1.00 85.88 586 ILE A C 1
ATOM 4392 O O . ILE A 1 586 ? -7.630 17.592 5.395 1.00 85.88 586 ILE A O 1
ATOM 4396 N N . LEU A 1 587 ? -9.529 16.448 5.730 1.00 75.38 587 LEU A N 1
ATOM 4397 C CA . LEU A 1 587 ? -9.885 16.242 4.325 1.00 75.38 587 LEU A CA 1
ATOM 4398 C C . LEU A 1 587 ? -11.352 16.612 4.112 1.00 75.38 587 LEU A C 1
ATOM 4400 O O . LEU A 1 587 ? -12.209 16.255 4.920 1.00 75.38 587 LEU A O 1
ATOM 4404 N N . VAL A 1 588 ? -11.643 17.311 3.021 1.00 76.50 588 VAL A N 1
ATOM 4405 C CA . VAL A 1 588 ? -13.001 17.651 2.590 1.00 76.50 588 VAL A CA 1
ATOM 4406 C C . VAL A 1 588 ? -13.590 16.454 1.841 1.00 76.50 588 VAL A C 1
ATOM 4408 O O . VAL A 1 588 ? -12.946 15.876 0.969 1.00 76.50 588 VAL A O 1
ATOM 4411 N N . THR A 1 589 ? -14.805 16.049 2.208 1.00 67.12 589 THR A N 1
ATOM 4412 C CA . THR A 1 589 ? -15.512 14.886 1.636 1.00 67.12 589 THR A CA 1
ATOM 4413 C C . THR A 1 589 ? -16.526 15.270 0.558 1.00 67.12 589 THR A C 1
ATOM 4415 O O . THR A 1 589 ? -17.044 14.400 -0.140 1.00 67.12 589 THR A O 1
ATOM 4418 N N . THR A 1 590 ? -16.814 16.564 0.407 1.00 68.69 590 THR A N 1
ATOM 4419 C CA . THR A 1 590 ? -17.711 17.125 -0.613 1.00 68.69 590 THR A CA 1
ATOM 4420 C C . THR A 1 590 ? -16.946 17.690 -1.816 1.00 68.69 590 THR A C 1
ATOM 4422 O O . THR A 1 590 ? -15.814 18.132 -1.653 1.00 68.69 590 THR A O 1
ATOM 4425 N N . PRO A 1 591 ? -17.560 17.777 -3.015 1.00 55.25 591 PRO A N 1
ATOM 4426 C CA . PRO A 1 591 ? -16.935 18.417 -4.183 1.00 55.25 591 PRO A CA 1
ATOM 4427 C C . PRO A 1 591 ? -16.677 19.928 -4.036 1.00 55.25 591 PRO A C 1
ATOM 4429 O O . PRO A 1 591 ? -15.936 20.501 -4.831 1.00 55.25 591 PRO A O 1
ATOM 4432 N N . GLU A 1 592 ? -17.314 20.585 -3.064 1.00 66.19 592 GLU A N 1
ATOM 4433 C CA . GLU A 1 592 ? -17.124 22.005 -2.761 1.00 66.19 592 GLU A CA 1
ATOM 4434 C C . GLU A 1 592 ? -15.948 22.192 -1.790 1.00 66.19 592 GLU A C 1
ATOM 4436 O O . GLU A 1 592 ? -15.961 21.640 -0.688 1.00 66.19 592 GLU A O 1
ATOM 4441 N N . ALA A 1 593 ? -14.946 22.975 -2.201 1.00 77.69 593 ALA A N 1
ATOM 4442 C CA . ALA A 1 593 ? -13.802 23.350 -1.372 1.00 77.69 593 ALA A CA 1
ATOM 4443 C C . ALA A 1 593 ? -14.192 24.357 -0.272 1.00 77.69 593 ALA A C 1
ATOM 4445 O O . ALA A 1 593 ? -15.134 25.137 -0.419 1.00 77.69 593 ALA A O 1
ATOM 4446 N N . ILE A 1 594 ? -13.441 24.362 0.830 1.00 88.62 594 ILE A N 1
ATOM 4447 C CA . ILE A 1 594 ? -13.690 25.216 1.995 1.00 88.62 594 ILE A CA 1
ATOM 4448 C C . ILE A 1 594 ? -12.819 26.469 1.919 1.00 88.62 594 ILE A C 1
ATOM 4450 O O . ILE A 1 594 ? -11.592 26.381 1.919 1.00 88.62 594 ILE A O 1
ATOM 4454 N N . ARG A 1 595 ? -13.465 27.639 1.884 1.00 92.88 595 ARG A N 1
ATOM 4455 C CA . ARG A 1 595 ? -12.805 28.947 1.816 1.00 92.88 595 ARG A CA 1
ATOM 4456 C C . ARG A 1 595 ? -12.287 29.401 3.177 1.00 92.88 595 ARG A C 1
ATOM 4458 O O . ARG A 1 595 ? -13.082 29.654 4.084 1.00 92.88 595 ARG A O 1
ATOM 4465 N N . LEU A 1 596 ? -10.976 29.564 3.300 1.00 92.69 596 LEU A N 1
ATOM 4466 C CA . LEU A 1 596 ? -10.302 30.041 4.504 1.00 92.69 596 LEU A CA 1
ATOM 4467 C C . LEU A 1 596 ? -9.876 31.501 4.376 1.00 92.69 596 LEU A C 1
ATOM 4469 O O . LEU A 1 596 ? -9.395 31.923 3.330 1.00 92.69 596 LEU A O 1
ATOM 4473 N N . ASP A 1 597 ? -10.036 32.247 5.461 1.00 92.50 597 ASP A N 1
ATOM 4474 C CA . ASP A 1 597 ? -9.696 33.661 5.604 1.00 92.50 597 ASP A CA 1
ATOM 4475 C C . ASP A 1 597 ? -8.614 33.821 6.695 1.00 92.50 597 ASP A C 1
ATOM 4477 O O . ASP A 1 597 ? -8.249 32.862 7.383 1.00 92.50 597 ASP A O 1
ATOM 4481 N N . SER A 1 598 ? -8.091 35.039 6.878 1.00 91.62 598 SER A N 1
ATOM 4482 C CA . SER A 1 598 ? -7.283 35.336 8.069 1.00 91.62 598 SER A CA 1
ATOM 4483 C C . SER A 1 598 ? -8.109 35.140 9.340 1.00 91.62 598 SER A C 1
ATOM 4485 O O . SER A 1 598 ? -9.315 35.379 9.362 1.00 91.62 598 SER A O 1
ATOM 4487 N N . ASP A 1 599 ? -7.420 34.721 10.398 1.00 91.12 599 ASP A N 1
ATOM 4488 C CA . ASP A 1 599 ? -7.930 34.494 11.747 1.00 91.12 599 ASP A CA 1
ATOM 4489 C C . ASP A 1 599 ? -8.819 33.244 11.910 1.00 91.12 599 ASP A C 1
ATOM 4491 O O . ASP A 1 599 ? -9.275 32.952 13.019 1.00 91.12 599 ASP A O 1
ATOM 4495 N N . ASP A 1 600 ? -8.969 32.422 10.862 1.00 93.62 600 ASP A N 1
ATOM 4496 C CA . ASP A 1 600 ? -9.556 31.084 10.983 1.00 93.62 600 ASP A CA 1
ATOM 4497 C C . ASP A 1 600 ? -8.696 30.168 11.878 1.00 93.62 600 ASP A C 1
ATOM 4499 O O . ASP A 1 600 ? -7.516 29.903 11.627 1.00 93.62 600 ASP A O 1
ATOM 4503 N N . MET A 1 601 ? -9.321 29.618 12.918 1.00 93.56 601 MET A N 1
ATOM 4504 C CA . MET A 1 601 ? -8.686 28.717 13.884 1.00 93.56 601 MET A CA 1
ATOM 4505 C C . MET A 1 601 ? -8.785 27.255 13.418 1.00 93.56 601 MET A C 1
ATOM 4507 O O . MET A 1 601 ? -9.877 26.693 13.382 1.00 93.56 601 MET A O 1
ATOM 4511 N N . MET A 1 602 ? -7.676 26.592 13.098 1.00 91.50 602 MET A N 1
ATOM 4512 C CA . MET A 1 602 ? -7.681 25.240 12.511 1.00 91.50 602 MET A CA 1
ATOM 4513 C C . MET A 1 602 ? -7.921 24.113 13.531 1.00 91.50 602 MET A C 1
ATOM 4515 O O . MET A 1 602 ? -8.607 23.131 13.237 1.00 91.50 602 MET A O 1
ATOM 4519 N N . LEU A 1 603 ? -7.320 24.238 14.715 1.00 94.69 603 LEU A N 1
ATOM 4520 C CA . LEU A 1 603 ? -7.240 23.200 15.747 1.00 94.69 603 LEU A CA 1
ATOM 4521 C C . LEU A 1 603 ? -6.976 23.858 17.101 1.00 94.69 603 LEU A C 1
ATOM 4523 O O . LEU A 1 603 ? -6.130 24.745 17.176 1.00 94.69 603 LEU A O 1
ATOM 4527 N N . THR A 1 604 ? -7.603 23.364 18.165 1.00 96.44 604 THR A N 1
ATOM 4528 C CA . THR A 1 604 ? -7.241 23.693 19.550 1.00 96.44 604 THR A CA 1
ATOM 4529 C C . THR A 1 604 ? -6.794 22.423 20.270 1.00 96.44 604 THR A C 1
ATOM 4531 O O . THR A 1 604 ? -7.476 21.404 20.211 1.00 96.44 604 THR A O 1
ATOM 4534 N N . LEU A 1 605 ? -5.653 22.462 20.956 1.00 96.56 605 LEU A N 1
ATOM 4535 C CA . LEU A 1 605 ? -5.072 21.328 21.675 1.00 96.56 605 LEU A CA 1
ATOM 4536 C C . LEU A 1 605 ? -5.020 21.606 23.186 1.00 96.56 605 LEU A C 1
ATOM 4538 O O . LEU A 1 605 ? -4.377 22.576 23.595 1.00 96.56 605 LEU A O 1
ATOM 4542 N N . PRO A 1 606 ? -5.646 20.770 24.035 1.00 97.12 606 PRO A N 1
ATOM 4543 C CA . PRO A 1 606 ? -5.535 20.899 25.481 1.00 97.12 606 PRO A CA 1
ATOM 4544 C C . PRO A 1 606 ? -4.235 20.259 25.988 1.00 97.12 606 PRO A C 1
ATOM 4546 O O . PRO A 1 606 ? -3.980 19.076 25.761 1.00 97.12 606 PRO A O 1
ATOM 4549 N N . TYR A 1 607 ? -3.436 21.026 26.719 1.00 96.25 607 TYR A N 1
ATOM 4550 C CA . TYR A 1 607 ? -2.200 20.595 27.371 1.00 96.25 607 TYR A CA 1
ATOM 4551 C C . TYR A 1 607 ? -2.287 20.760 28.895 1.00 96.25 607 TYR A C 1
ATOM 4553 O O . TYR A 1 607 ? -3.053 21.573 29.411 1.00 96.25 607 TYR A O 1
ATOM 4561 N N . LEU A 1 608 ? -1.464 20.000 29.613 1.00 95.44 608 LEU A N 1
ATOM 4562 C CA . LEU A 1 608 ? -1.162 20.156 31.033 1.00 95.44 608 LEU A CA 1
ATOM 4563 C C . LEU A 1 608 ? 0.281 20.644 31.186 1.00 95.44 608 LEU A C 1
ATOM 4565 O O . LEU A 1 608 ? 1.200 20.094 30.566 1.00 95.44 608 LEU A O 1
ATOM 4569 N N . ALA A 1 609 ? 0.482 21.658 32.021 1.00 94.38 609 ALA A N 1
ATOM 4570 C CA . ALA A 1 609 ? 1.797 22.214 32.309 1.00 94.38 609 ALA A CA 1
ATOM 4571 C C . ALA A 1 609 ? 2.682 21.234 33.098 1.00 94.38 609 ALA A C 1
ATOM 4573 O O . ALA A 1 609 ? 2.201 20.520 33.981 1.00 94.38 609 ALA A O 1
ATOM 4574 N N . GLY A 1 610 ? 3.983 21.207 32.797 1.00 88.56 610 GLY A N 1
ATOM 4575 C CA . GLY A 1 610 ? 4.970 20.409 33.529 1.00 88.56 610 GLY A CA 1
ATOM 4576 C C . GLY A 1 610 ? 5.264 20.939 34.937 1.00 88.56 610 GLY A C 1
ATOM 4577 O O . GLY A 1 610 ? 4.573 21.809 35.458 1.00 88.56 610 GLY A O 1
ATOM 4578 N N . SER A 1 611 ? 6.321 20.430 35.569 1.00 80.38 611 SER A N 1
ATOM 4579 C CA . SER A 1 611 ? 6.708 20.764 36.951 1.00 80.38 611 SER A CA 1
ATOM 4580 C C . SER A 1 611 ? 7.537 22.058 37.082 1.00 80.38 611 SER A C 1
ATOM 4582 O O . SER A 1 611 ? 8.486 22.099 37.863 1.00 80.38 611 SER A O 1
ATOM 4584 N N . GLY A 1 612 ? 7.221 23.087 36.290 1.00 75.75 612 GLY A N 1
ATOM 4585 C CA . GLY A 1 612 ? 7.954 24.360 36.237 1.00 75.75 612 GLY A CA 1
ATOM 4586 C C . GLY A 1 612 ? 8.898 24.519 35.034 1.00 75.75 612 GLY A C 1
ATOM 4587 O O . GLY A 1 612 ? 9.276 23.544 34.384 1.00 75.75 612 GLY A O 1
ATOM 4588 N N . GLY A 1 613 ? 9.284 25.766 34.744 1.00 89.44 613 GLY A N 1
ATOM 4589 C CA . GLY A 1 613 ? 10.169 26.139 33.631 1.00 89.44 613 GLY A CA 1
ATOM 4590 C C . GLY A 1 613 ? 9.436 26.922 32.539 1.00 89.44 613 GLY A C 1
ATOM 4591 O O . GLY A 1 613 ? 8.655 27.822 32.843 1.00 89.44 613 GLY A O 1
ATOM 4592 N N . THR A 1 614 ? 9.674 26.567 31.276 1.00 93.56 614 THR A N 1
ATOM 4593 C CA . THR A 1 614 ? 8.982 27.128 30.104 1.00 93.56 614 THR A CA 1
ATOM 4594 C C . THR A 1 614 ? 8.422 25.982 29.267 1.00 93.56 614 THR A C 1
ATOM 4596 O O . THR A 1 614 ? 9.126 25.006 29.003 1.00 93.56 614 THR A O 1
ATOM 4599 N N . MET A 1 615 ? 7.161 26.092 28.853 1.00 95.00 615 MET A N 1
ATOM 4600 C CA . MET A 1 615 ? 6.600 25.287 27.772 1.00 95.00 615 MET A CA 1
ATOM 4601 C C . MET A 1 615 ? 6.891 25.977 26.445 1.00 95.00 615 MET A C 1
ATOM 4603 O O . MET A 1 615 ? 6.635 27.174 26.318 1.00 95.00 615 MET A O 1
ATOM 4607 N N . THR A 1 616 ? 7.383 25.230 25.461 1.00 95.31 616 THR A N 1
ATOM 4608 C CA . THR A 1 616 ? 7.731 25.765 24.139 1.00 95.31 616 THR A CA 1
ATOM 4609 C C . THR A 1 616 ? 6.984 24.987 23.065 1.00 95.31 616 THR A C 1
ATOM 4611 O O . THR A 1 616 ? 7.016 23.755 23.053 1.00 95.31 616 THR A O 1
ATOM 4614 N N . PHE A 1 617 ? 6.330 25.703 22.153 1.00 96.62 617 PHE A N 1
ATOM 4615 C CA . PHE A 1 617 ? 5.543 25.134 21.065 1.00 96.62 617 PHE A CA 1
ATOM 4616 C C . PHE A 1 617 ? 6.030 25.625 19.701 1.00 96.62 617 PHE A C 1
ATOM 4618 O O . PHE A 1 617 ? 6.290 26.814 19.518 1.00 96.62 617 PHE A O 1
ATOM 4625 N N . THR A 1 618 ? 6.117 24.721 18.726 1.00 93.62 618 THR A N 1
ATOM 4626 C CA . THR A 1 618 ? 6.462 25.041 17.330 1.00 93.62 618 THR A CA 1
ATOM 4627 C C . THR A 1 618 ? 5.548 24.309 16.356 1.00 93.62 618 THR A C 1
ATOM 4629 O O . THR A 1 618 ? 4.847 23.365 16.726 1.00 93.62 618 THR A O 1
ATOM 4632 N N . ILE A 1 619 ? 5.551 24.739 15.095 1.00 92.81 619 ILE A N 1
ATOM 4633 C CA . ILE A 1 619 ? 4.726 24.168 14.030 1.00 92.81 619 ILE A CA 1
ATOM 4634 C C . ILE A 1 619 ? 5.574 23.807 12.804 1.00 92.81 619 ILE A C 1
ATOM 4636 O O . ILE A 1 619 ? 6.599 24.428 12.533 1.00 92.81 619 ILE A O 1
ATOM 4640 N N . SER A 1 620 ? 5.176 22.753 12.095 1.00 88.31 620 SER A N 1
ATOM 4641 C CA . SER A 1 620 ? 5.933 22.129 11.000 1.00 88.31 620 SER A CA 1
ATOM 4642 C C . SER A 1 620 ? 5.009 21.349 10.056 1.00 88.31 620 SER A C 1
ATOM 4644 O O . SER A 1 620 ? 3.821 21.207 10.341 1.00 88.31 620 SER A O 1
ATOM 4646 N N . ASP A 1 621 ? 5.544 20.833 8.943 1.00 83.06 621 ASP A N 1
ATOM 4647 C CA . ASP A 1 621 ? 4.846 19.952 7.983 1.00 83.06 621 ASP A CA 1
ATOM 4648 C C . ASP A 1 621 ? 3.503 20.486 7.455 1.00 83.06 621 ASP A C 1
ATOM 4650 O O . ASP A 1 621 ? 2.593 19.721 7.113 1.00 83.06 621 ASP A O 1
ATOM 4654 N N . ILE A 1 622 ? 3.402 21.817 7.397 1.00 88.25 622 ILE A N 1
ATOM 4655 C CA . ILE A 1 622 ? 2.226 22.563 6.959 1.00 88.25 622 ILE A CA 1
ATOM 4656 C C . ILE A 1 622 ? 2.029 22.338 5.460 1.00 88.25 622 ILE A C 1
ATOM 4658 O O . ILE A 1 622 ? 2.901 22.676 4.662 1.00 88.25 622 ILE A O 1
ATOM 4662 N N . GLN A 1 623 ? 0.891 21.773 5.066 1.00 83.12 623 GLN A N 1
ATOM 4663 C CA . GLN A 1 623 ? 0.461 21.626 3.675 1.00 83.12 623 GLN A CA 1
ATOM 4664 C C . GLN A 1 623 ? -1.048 21.891 3.605 1.00 83.12 623 GLN A C 1
ATOM 4666 O O . GLN A 1 623 ? -1.821 21.267 4.327 1.00 83.12 623 GLN A O 1
ATOM 4671 N N . PHE A 1 624 ? -1.470 22.818 2.749 1.00 87.31 624 PHE A N 1
ATOM 4672 C CA . PHE A 1 624 ? -2.877 23.145 2.496 1.00 87.31 624 PHE A CA 1
ATOM 4673 C C . PHE A 1 624 ? -3.141 22.821 1.025 1.00 87.31 624 PHE A C 1
ATOM 4675 O O . PHE A 1 624 ? -2.423 23.330 0.173 1.00 87.31 624 PHE A O 1
ATOM 4682 N N . TYR A 1 625 ? -4.101 21.955 0.715 1.00 75.88 625 TYR A N 1
ATOM 4683 C CA . TYR A 1 625 ? -4.312 21.408 -0.629 1.00 75.88 625 TYR A CA 1
ATOM 4684 C C . TYR A 1 625 ? -5.604 21.935 -1.253 1.00 75.88 625 TYR A C 1
ATOM 4686 O O . TYR A 1 625 ? -6.643 21.891 -0.595 1.00 75.88 625 TYR A O 1
ATOM 4694 N N . ASP A 1 626 ? -5.563 22.367 -2.514 1.00 76.38 626 ASP A N 1
ATOM 4695 C CA . ASP A 1 626 ? -6.765 22.653 -3.310 1.00 76.38 626 ASP A CA 1
ATOM 4696 C C . ASP A 1 626 ? -7.489 21.359 -3.756 1.00 76.38 626 ASP A C 1
ATOM 4698 O O . ASP A 1 626 ? -7.036 20.238 -3.507 1.00 76.38 626 ASP A O 1
ATOM 4702 N N . ALA A 1 627 ? -8.620 21.504 -4.453 1.00 61.69 627 ALA A N 1
ATOM 4703 C CA . ALA A 1 627 ? -9.395 20.379 -4.993 1.00 61.69 627 ALA A CA 1
ATOM 4704 C C . ALA A 1 627 ? -8.716 19.612 -6.156 1.00 61.69 627 ALA A C 1
ATOM 4706 O O . ALA A 1 627 ? -9.230 18.580 -6.583 1.00 61.69 627 ALA A O 1
ATOM 4707 N N . ALA A 1 628 ? -7.577 20.091 -6.666 1.00 57.56 628 ALA A N 1
ATOM 4708 C CA . ALA A 1 628 ? -6.733 19.411 -7.650 1.00 57.56 628 ALA A CA 1
ATOM 4709 C C . ALA A 1 628 ? -5.487 18.748 -7.017 1.00 57.56 628 ALA A C 1
ATOM 4711 O O . ALA A 1 628 ? -4.725 18.084 -7.721 1.00 57.56 628 ALA A O 1
ATOM 4712 N N . GLY A 1 629 ? -5.279 18.899 -5.702 1.00 46.16 629 GLY A N 1
ATOM 4713 C CA . GLY A 1 629 ? -4.107 18.404 -4.974 1.00 46.16 629 GLY A CA 1
ATOM 4714 C C . GLY A 1 629 ? -2.897 19.351 -4.986 1.00 46.16 629 GLY A C 1
ATOM 4715 O O . GLY A 1 629 ? -1.819 18.964 -4.528 1.00 46.16 629 GLY A O 1
ATOM 4716 N N . THR A 1 630 ? -3.039 20.584 -5.478 1.00 66.69 630 THR A N 1
ATOM 4717 C CA . THR A 1 630 ? -1.984 21.608 -5.447 1.00 66.69 630 THR A CA 1
ATOM 4718 C C . THR A 1 630 ? -1.774 22.102 -4.020 1.00 66.69 630 THR A C 1
ATOM 4720 O O . THR A 1 630 ? -2.733 22.455 -3.340 1.00 66.69 630 THR A O 1
ATOM 4723 N N . ALA A 1 631 ? -0.522 22.171 -3.559 1.00 69.44 631 ALA A N 1
ATOM 4724 C CA . ALA A 1 631 ? -0.202 22.695 -2.233 1.00 69.44 631 ALA A CA 1
ATOM 4725 C C . ALA A 1 631 ? -0.048 24.230 -2.238 1.00 69.44 631 ALA A C 1
ATOM 4727 O O . ALA A 1 631 ? 0.825 24.769 -2.920 1.00 69.44 631 ALA A O 1
ATOM 4728 N N . HIS A 1 632 ? -0.842 24.920 -1.421 1.00 75.56 632 HIS A N 1
ATOM 4729 C CA . HIS A 1 632 ? -0.672 26.326 -1.064 1.00 75.56 632 HIS A CA 1
ATOM 4730 C C . HIS A 1 632 ? 0.508 26.512 -0.098 1.00 75.56 632 HIS A C 1
ATOM 4732 O O . HIS A 1 632 ? 0.747 25.696 0.797 1.00 75.56 632 HIS A O 1
ATOM 4738 N N . SER A 1 633 ? 1.247 27.607 -0.281 1.00 75.81 633 SER A N 1
ATOM 4739 C CA . SER A 1 633 ? 2.486 27.901 0.446 1.00 75.81 633 SER A CA 1
ATOM 4740 C C . SER A 1 633 ? 2.224 28.672 1.743 1.00 75.81 633 SER A C 1
ATOM 4742 O O . SER A 1 633 ? 2.487 29.870 1.812 1.00 75.81 633 SER A O 1
ATOM 4744 N N . ILE A 1 634 ? 1.740 27.974 2.772 1.00 84.69 634 ILE A N 1
ATOM 4745 C CA . ILE A 1 634 ? 1.593 28.529 4.126 1.00 84.69 634 ILE A CA 1
ATOM 4746 C C . ILE A 1 634 ? 2.907 28.353 4.906 1.00 84.69 634 ILE A C 1
ATOM 4748 O O . ILE A 1 634 ? 3.411 27.234 5.035 1.00 84.69 634 ILE A O 1
ATOM 4752 N N . ALA A 1 635 ? 3.459 29.442 5.436 1.00 83.75 635 ALA A N 1
ATOM 4753 C CA . ALA A 1 635 ? 4.698 29.444 6.210 1.00 83.75 635 ALA A CA 1
ATOM 4754 C C . ALA A 1 635 ? 4.474 29.053 7.693 1.00 83.75 635 ALA A C 1
ATOM 4756 O O . ALA A 1 635 ? 3.376 29.234 8.233 1.00 83.75 635 ALA A O 1
ATOM 4757 N N . PRO A 1 636 ? 5.499 28.514 8.384 1.00 85.25 636 PRO A N 1
ATOM 4758 C CA . PRO A 1 636 ? 5.471 28.320 9.832 1.00 85.25 636 PRO A CA 1
ATOM 4759 C C . PRO A 1 636 ? 5.716 29.635 10.582 1.00 85.25 636 PRO A C 1
ATOM 4761 O O . PRO A 1 636 ? 6.324 30.563 10.052 1.00 85.25 636 PRO A O 1
ATOM 4764 N N . MET A 1 637 ? 5.295 29.694 11.847 1.00 86.00 637 MET A N 1
ATOM 4765 C CA . MET A 1 637 ? 5.612 30.821 12.730 1.00 86.00 637 MET A CA 1
ATOM 4766 C C . MET A 1 637 ? 7.129 30.996 12.932 1.00 86.00 637 MET A C 1
ATOM 4768 O O . MET A 1 637 ? 7.847 30.029 13.184 1.00 86.00 637 MET A O 1
ATOM 4772 N N . GLU A 1 638 ? 7.606 32.241 12.868 1.00 81.75 638 GLU A N 1
ATOM 4773 C CA . GLU A 1 638 ? 9.034 32.601 12.949 1.00 81.75 638 GLU A CA 1
ATOM 4774 C C . GLU A 1 638 ? 9.697 32.239 14.284 1.00 81.75 638 GLU A C 1
ATOM 4776 O O . GLU A 1 638 ? 10.895 31.961 14.346 1.00 81.75 638 GLU A O 1
ATOM 4781 N N . LYS A 1 639 ? 8.927 32.316 15.373 1.00 87.75 639 LYS A N 1
ATOM 4782 C CA . LYS A 1 639 ? 9.395 32.167 16.754 1.00 87.75 639 LYS A CA 1
ATOM 4783 C C . LYS A 1 639 ? 8.507 31.154 17.471 1.00 87.75 639 LYS A C 1
ATOM 4785 O O . LYS A 1 639 ? 7.291 31.208 17.287 1.00 87.75 639 LYS A O 1
ATOM 4790 N N . PRO A 1 640 ? 9.072 30.255 18.296 1.00 92.19 640 PRO A N 1
ATOM 4791 C CA . PRO A 1 640 ? 8.275 29.374 19.134 1.00 92.19 640 PRO A CA 1
ATOM 4792 C C . PRO A 1 640 ? 7.317 30.155 20.040 1.00 92.19 640 PRO A C 1
ATOM 4794 O O . PRO A 1 640 ? 7.662 31.216 20.560 1.00 92.19 640 PRO A O 1
ATOM 4797 N N . LEU A 1 641 ? 6.132 29.597 20.273 1.00 96.19 641 LEU A N 1
ATOM 4798 C CA . LEU A 1 641 ? 5.222 30.064 21.314 1.00 96.19 641 LEU A CA 1
ATOM 4799 C C . LEU A 1 641 ? 5.751 29.575 22.669 1.00 96.19 641 LEU A C 1
ATOM 4801 O O . LEU A 1 641 ? 5.772 28.371 22.930 1.00 96.19 641 LEU A O 1
ATOM 4805 N N . GLU A 1 642 ? 6.176 30.503 23.523 1.00 95.94 642 GLU A N 1
ATOM 4806 C CA . GLU A 1 642 ? 6.680 30.216 24.869 1.00 95.94 642 GLU A CA 1
ATOM 4807 C C . GLU A 1 642 ? 5.682 30.631 25.954 1.00 95.94 642 GLU A C 1
ATOM 4809 O O . GLU A 1 642 ? 5.107 31.720 25.911 1.00 95.94 642 GLU A O 1
ATOM 4814 N N . ILE A 1 643 ? 5.488 29.758 26.945 1.00 96.12 643 ILE A N 1
ATOM 4815 C CA . ILE A 1 643 ? 4.586 29.956 28.087 1.00 96.12 643 ILE A CA 1
ATOM 4816 C C . ILE A 1 643 ? 5.339 29.616 29.373 1.00 96.12 643 ILE A C 1
ATOM 4818 O O . ILE A 1 643 ? 5.904 28.529 29.507 1.00 96.12 643 ILE A O 1
ATOM 4822 N N . LYS A 1 644 ? 5.330 30.524 30.351 1.00 95.00 644 LYS A N 1
ATOM 4823 C CA . LYS A 1 644 ? 6.032 30.330 31.628 1.00 95.00 644 LYS A CA 1
ATOM 4824 C C . LYS A 1 644 ? 5.247 29.403 32.560 1.00 95.00 644 LYS A C 1
ATOM 4826 O O . LYS A 1 644 ? 4.043 29.572 32.737 1.00 95.00 644 LYS A O 1
ATOM 4831 N N . VAL A 1 645 ? 5.932 28.458 33.201 1.00 93.81 645 VAL A N 1
ATOM 4832 C CA . VAL A 1 645 ? 5.352 27.554 34.204 1.00 93.81 645 VAL A CA 1
ATOM 4833 C C . VAL A 1 645 ? 5.985 27.825 35.564 1.00 93.81 645 VAL A C 1
ATOM 4835 O O . VAL A 1 645 ? 7.182 27.605 35.769 1.00 93.81 645 VAL A O 1
ATOM 4838 N N . ASN A 1 646 ? 5.171 28.287 36.508 1.00 90.06 646 ASN A N 1
ATOM 4839 C CA . ASN A 1 646 ? 5.559 28.432 37.906 1.00 90.06 646 ASN A CA 1
ATOM 4840 C C . ASN A 1 646 ? 5.457 27.079 38.641 1.00 90.06 646 ASN A C 1
ATOM 4842 O O . ASN A 1 646 ? 4.499 26.344 38.384 1.00 90.06 646 ASN A O 1
ATOM 4846 N N . PRO A 1 647 ? 6.434 26.733 39.499 1.00 81.69 647 PRO A N 1
ATOM 4847 C CA . PRO A 1 647 ? 6.477 25.465 40.232 1.00 81.69 647 PRO A CA 1
ATOM 4848 C C . PRO A 1 647 ? 5.554 25.432 41.462 1.00 81.69 647 PRO A C 1
ATOM 4850 O O . PRO A 1 647 ? 5.439 26.479 42.141 1.00 81.69 647 PRO A O 1
#

Solvent-accessible surface area (backbone atoms only — not comparable to full-atom values): 35717 Å² total; per-residue (Å²): 116,66,72,66,55,53,54,51,52,51,50,54,51,50,52,53,56,55,58,71,67,64,67,81,73,81,79,69,73,76,71,74,40,65,36,38,31,26,26,70,46,62,31,27,45,46,30,36,26,44,52,56,42,89,52,73,37,79,65,54,76,66,42,79,45,49,60,53,18,34,40,43,30,32,73,86,10,35,41,32,32,37,41,44,59,56,99,41,69,24,39,39,31,36,14,31,49,15,34,38,33,29,72,35,26,56,35,98,82,31,49,32,36,32,34,39,41,63,17,23,31,40,30,43,39,43,59,59,57,83,61,93,62,32,40,42,36,42,34,42,86,43,36,41,34,45,51,55,52,28,30,39,38,38,39,24,39,75,82,74,41,24,34,40,39,40,28,61,12,38,43,38,38,40,35,32,44,26,61,65,91,69,49,88,85,66,89,53,91,66,59,49,80,42,74,48,79,45,44,47,49,23,24,39,38,27,36,71,38,96,86,50,41,25,50,74,46,67,27,53,48,58,41,57,59,54,32,69,68,45,45,73,62,32,50,47,54,53,44,68,44,39,53,61,25,53,53,44,41,55,51,52,54,46,53,54,60,73,63,52,69,49,92,58,84,85,69,80,86,58,59,79,47,72,70,62,52,56,52,41,66,36,42,68,59,58,80,91,59,78,74,51,71,69,55,50,52,53,48,50,56,39,52,57,47,27,62,70,20,41,65,8,30,34,44,36,36,15,40,76,67,65,67,38,53,77,64,57,44,56,68,32,69,53,72,22,89,87,32,60,75,77,71,54,69,39,33,48,51,42,38,51,50,54,52,54,56,46,52,57,48,53,53,61,47,57,72,64,54,82,80,55,58,71,63,54,52,50,52,53,54,54,50,54,50,53,52,49,58,51,48,62,45,52,56,50,58,52,52,67,73,44,55,82,65,55,33,48,50,52,53,52,51,52,51,50,53,52,47,52,49,56,73,33,31,74,57,65,79,69,66,62,65,84,74,77,86,90,88,90,82,93,87,83,90,88,82,90,83,89,83,92,88,89,87,87,85,88,87,90,86,88,84,91,82,91,83,91,83,89,85,89,86,88,86,89,85,88,82,92,85,87,77,82,95,70,86,69,80,69,56,30,26,46,34,72,48,61,77,57,62,63,50,47,43,64,37,78,45,42,39,32,36,29,31,34,58,46,86,63,70,48,58,29,27,33,39,34,34,29,41,36,44,42,49,45,46,72,37,59,65,62,37,63,77,40,33,76,78,22,65,30,33,57,70,75,43,46,55,26,90,45,42,79,40,53,88,82,29,45,17,39,70,48,80,50,76,57,92,52,34,37,42,38,38,41,39,47,72,46,97,71,58,51,75,41,53,58,69,39,37,53,38,41,46,44,30,30,38,29,85,36,54,56,28,40,32,47,60,44,77,58,40,37,19,30,86,86,67,52,71,50,83,52,42,60,54,94,63,66,46,69,28,42,29,44,106

pLDDT: mean 74.99, std 19.32, range [26.48, 97.44]